Protein 9FCE (pdb70)

Solvent-accessible surface area: 17787 Å² total; per-residue (Å²): 125,112,107,73,25,53,33,43,105,46,10,11,6,27,12,65,34,0,18,68,1,0,6,65,0,0,34,71,40,18,79,123,59,0,43,0,0,1,1,19,10,7,13,0,28,7,0,22,7,0,30,176,79,28,105,106,12,92,0,5,0,9,17,178,36,113,150,71,0,81,115,0,122,65,61,83,89,56,29,74,80,16,48,21,80,63,123,25,26,157,60,17,0,15,0,0,0,0,16,28,11,0,7,76,18,66,54,92,14,1,103,54,0,0,96,34,0,77,103,17,16,93,138,46,2,0,0,0,0,0,0,22,2,76,6,61,60,108,81,0,53,75,10,2,33,46,20,10,66,25,34,11,122,136,74,150,15,51,88,122,43,43,55,38,13,75,90,125,54,150,149,35,53,20,28,23,22,78,40,3,14,76,34,0,78,98,11,42,10,174,9,15,15,9,0,0,2,16,3,6,2,0,0,0,0,0,19,45,120,113,107,74,18,47,41,59,100,49,19,12,6,27,12,77,35,0,19,61,2,0,8,55,0,0,33,70,41,18,80,114,61,0,46,0,0,1,0,18,10,13,12,0,23,6,0,12,12,0,31,171,74,25,109,83,5,84,0,4,0,9,18,162,31,90,135,88,0,83,103,0,115,64,65,87,83,51,60,30,73,75,17,46,21,76,68,122,25,25,160,62,19,0,17,0,0,0,0,15,24,9,0,8,95,18,62,56,90,13,2,92,58,0,0,98,35,0,74,101,18,16,92,138,46,4,0,0,0,0,0,1,19,2,78,5,63,49,111,77,0,53,73,8,2,40,43,20,7,65,37,26,8,113,132,77,150,18,51,86,144,59,36,62,39,14,76,89,144,42,142,138,32,58,26,31,20,21,95,39,2,23,79,35,0,107,99,11,42,9,180,8,16,14,8,0,0,2,16,3,13,2,0,0,0,0,0,20,47

Nearest PDB structures (foldseek):
  9fce-assembly1_A  TM=1.005E+00  e=5.139E-45  Streptomyces sp.
  9fce-assembly2_B  TM=1.001E+00  e=2.130E-42  Streptomyces sp.
  9fcq-assembly1_A  TM=9.977E-01  e=1.357E-33  Kitasatospora cystarginea
  9fcs-assembly2_B  TM=9.971E-01  e=1.956E-33  Kitasatospora cystarginea
  9fcu-assembly4_D  TM=9.969E-01  e=3.183E-33  Kitasatospora cystarginea

Organism: Streptomyces sp. (NCBI:txid1931)

Structure (mmCIF, N/CA/C/O backbone):
data_9FCE
#
_entry.id   9FCE
#
_cell.length_a   81.430
_cell.length_b   165.000
_cell.length_c   165.670
_cell.angle_alpha   90.00
_cell.angle_beta   90.00
_cell.angle_gamma   90.00
#
_symmetry.space_group_name_H-M   'F 2 2 2'
#
loop_
_entity.id
_entity.type
_entity.pdbx_description
1 polymer 'SAM dependent methyltransferase'
2 non-polymer S-ADENOSYLMETHIONINE
3 non-polymer 'CALCIUM ION'
4 non-polymer (R,R)-2,3-BUTANEDIOL
5 non-polymer 1,2-ETHANEDIOL
6 water water
#
loop_
_atom_site.group_PDB
_atom_site.id
_atom_site.type_symbol
_atom_site.label_atom_id
_atom_site.label_alt_id
_atom_site.label_comp_id
_atom_site.label_asym_id
_atom_site.label_entity_id
_atom_site.label_seq_id
_atom_site.pdbx_PDB_ins_code
_atom_site.Cartn_x
_atom_site.Cartn_y
_atom_site.Cartn_z
_atom_site.occupancy
_atom_site.B_iso_or_equiv
_atom_site.auth_seq_id
_atom_site.auth_comp_id
_atom_site.auth_asym_id
_atom_site.auth_atom_id
_atom_site.pdbx_PDB_model_num
ATOM 1 N N . PRO A 1 16 ? -31.720 10.098 -30.929 1.00 97.78 15 PRO A N 1
ATOM 2 C CA . PRO A 1 16 ? -31.274 10.628 -29.644 1.00 94.95 15 PRO A CA 1
ATOM 3 C C . PRO A 1 16 ? -29.757 10.599 -29.448 1.00 86.88 15 PRO A C 1
ATOM 4 O O . PRO A 1 16 ? -29.217 11.400 -28.686 1.00 81.44 15 PRO A O 1
ATOM 8 N N . THR A 1 17 ? -29.088 9.663 -30.142 1.00 85.44 16 THR A N 1
ATOM 9 C CA . THR A 1 17 ? -27.637 9.538 -30.134 1.00 84.19 16 THR A CA 1
ATOM 10 C C . THR A 1 17 ? -27.025 10.501 -31.155 1.00 84.86 16 THR A C 1
ATOM 11 O O . THR A 1 17 ? -25.884 10.937 -30.988 1.00 80.45 16 THR A O 1
ATOM 15 N N . THR A 1 18 ? -27.800 10.828 -32.205 1.00 83.76 17 THR A N 1
ATOM 16 C CA . THR A 1 18 ? -27.358 11.708 -33.280 1.00 81.75 17 THR A CA 1
ATOM 17 C C . THR A 1 18 ? -27.152 13.127 -32.747 1.00 73.54 17 THR A C 1
ATOM 18 O O . THR A 1 18 ? -26.161 13.766 -33.083 1.00 72.81 17 THR A O 1
ATOM 22 N N . PHE A 1 19 ? -28.105 13.615 -31.942 1.00 69.18 18 PHE A N 1
ATOM 23 C CA . PHE A 1 19 ? -28.010 14.926 -31.314 1.00 66.32 18 PHE A CA 1
ATOM 24 C C . PHE A 1 19 ? -26.743 15.001 -30.467 1.00 61.68 18 PHE A C 1
ATOM 25 O O . PHE A 1 19 ? -25.951 15.924 -30.617 1.00 60.75 18 PHE A O 1
ATOM 33 N N . ASP A 1 20 ? -26.553 14.008 -29.596 1.00 60.89 19 ASP A N 1
ATOM 34 C CA . ASP A 1 20 ? -25.394 13.957 -28.718 1.00 60.53 19 ASP A CA 1
ATOM 35 C C . ASP A 1 20 ? -24.105 13.968 -29.544 1.00 58.25 19 ASP A C 1
ATOM 36 O O . ASP A 1 20 ? -23.156 14.650 -29.172 1.00 54.02 19 ASP A O 1
ATOM 41 N N . ALA A 1 21 ? -24.069 13.222 -30.662 1.00 59.65 20 ALA A N 1
ATOM 42 C CA . ALA A 1 21 ? -22.936 13.264 -31.583 1.00 58.70 20 ALA A CA 1
ATOM 43 C C . ALA A 1 21 ? -22.724 14.681 -32.140 1.00 57.01 20 ALA A C 1
ATOM 44 O O . ALA A 1 21 ? -21.590 15.153 -32.243 1.00 56.28 20 ALA A O 1
ATOM 46 N N . LEU A 1 22 ? -23.821 15.371 -32.483 1.00 55.05 21 LEU A N 1
ATOM 47 C CA . LEU A 1 22 ? -23.750 16.760 -32.926 1.00 55.71 21 LEU A CA 1
ATOM 48 C C . LEU A 1 22 ? -23.230 17.672 -31.808 1.00 52.28 21 LEU A C 1
ATOM 49 O O . LEU A 1 22 ? -22.400 18.551 -32.057 1.00 47.63 21 LEU A O 1
ATOM 54 N N . ARG A 1 23 ? -23.718 17.465 -30.575 1.00 49.10 22 ARG A N 1
ATOM 55 C CA . ARG A 1 23 ? -23.312 18.290 -29.446 1.00 47.15 22 ARG A CA 1
ATOM 56 C C . ARG A 1 23 ? -21.803 18.203 -29.228 1.00 44.84 22 ARG A C 1
ATOM 57 O O . ARG A 1 23 ? -21.174 19.224 -28.940 1.00 43.71 22 ARG A O 1
ATOM 65 N N . ARG A 1 24 ? -21.226 16.996 -29.359 1.00 43.38 23 ARG A N 1
ATOM 66 C CA . ARG A 1 24 ? -19.790 16.819 -29.199 1.00 43.41 23 ARG A CA 1
ATOM 67 C C . ARG A 1 24 ? -19.017 17.552 -30.294 1.00 41.59 23 ARG A C 1
ATOM 68 O O . ARG A 1 24 ? -17.901 17.997 -30.049 1.00 43.87 23 ARG A O 1
ATOM 76 N N . GLN A 1 25 ? -19.587 17.643 -31.498 1.00 42.98 24 GLN A N 1
ATOM 77 C CA . GLN A 1 25 ? -18.936 18.352 -32.596 1.00 42.83 24 GLN A CA 1
ATOM 78 C C . GLN A 1 25 ? -18.917 19.861 -32.357 1.00 40.52 24 GLN A C 1
ATOM 79 O O . GLN A 1 25 ? -18.041 20.563 -32.870 1.00 39.29 24 GLN A O 1
ATOM 85 N N . LEU A 1 26 ? -19.909 20.351 -31.607 1.00 40.08 25 LEU A N 1
ATOM 86 C CA . LEU A 1 26 ? -20.127 21.779 -31.411 1.00 40.62 25 LEU A CA 1
ATOM 87 C C . LEU A 1 26 ? -19.487 22.283 -30.118 1.00 40.68 25 LEU A C 1
ATOM 88 O O . LEU A 1 26 ? -19.145 23.468 -30.038 1.00 38.56 25 LEU A O 1
ATOM 93 N N . ILE A 1 27 ? -19.345 21.396 -29.114 1.00 39.31 26 ILE A N 1
ATOM 94 C CA . ILE A 1 27 ? -18.897 21.790 -27.786 1.00 39.53 26 ILE A CA 1
ATOM 95 C C . ILE A 1 27 ? -17.504 21.230 -27.508 1.00 38.62 26 ILE A C 1
ATOM 96 O O . ILE A 1 27 ? -17.348 20.026 -27.307 1.00 37.52 26 ILE A O 1
ATOM 101 N N . PRO A 1 28 ? -16.472 22.104 -27.424 1.00 36.96 27 PRO A N 1
ATOM 102 C CA . PRO A 1 28 ? -15.144 21.709 -26.957 1.00 36.62 27 PRO A CA 1
ATOM 103 C C . PRO A 1 28 ? -15.185 20.994 -25.606 1.00 35.32 27 PRO A C 1
ATOM 104 O O . PRO A 1 28 ? -15.821 21.473 -24.667 1.00 35.69 27 PRO A O 1
ATOM 108 N N . SER A 1 29 ? -14.463 19.874 -25.510 1.00 34.03 28 SER A N 1
ATOM 109 C CA . SER A 1 29 ? -14.309 19.128 -24.264 1.00 33.42 28 SER A CA 1
ATOM 110 C C . SER A 1 29 ? -15.658 18.709 -23.665 1.00 33.08 28 SER A C 1
ATOM 111 O O . SER A 1 29 ? -15.796 18.618 -22.447 1.00 34.73 28 SER A O 1
ATOM 114 N N . PHE A 1 30 ? -16.638 18.412 -24.527 1.00 34.52 29 PHE A N 1
ATOM 115 C CA . PHE A 1 30 ? -17.984 18.029 -24.112 1.00 36.49 29 PHE A CA 1
ATOM 116 C C . PHE A 1 30 ? -17.950 16.937 -23.035 1.00 36.31 29 PHE A C 1
ATOM 117 O O . PHE A 1 30 ? -18.587 17.053 -21.982 1.00 33.10 29 PHE A O 1
ATOM 125 N N . ASP A 1 31 ? -17.228 15.851 -23.317 1.00 36.56 30 ASP A N 1
ATOM 126 C CA . ASP A 1 31 ? -17.152 14.738 -22.381 1.00 38.83 30 ASP A CA 1
ATOM 127 C C . ASP A 1 31 ? -16.515 15.190 -21.066 1.00 35.93 30 ASP A C 1
ATOM 128 O O . ASP A 1 31 ? -17.029 14.879 -20.003 1.00 37.42 30 ASP A O 1
ATOM 133 N N . LEU A 1 32 ? -15.403 15.928 -21.138 1.00 34.50 31 LEU A N 1
ATOM 134 C CA . LEU A 1 32 ? -14.698 16.390 -19.952 1.00 33.90 31 LEU A CA 1
ATOM 135 C C . LEU A 1 32 ? -15.627 17.214 -19.054 1.00 34.28 31 LEU A C 1
ATOM 136 O O . LEU A 1 32 ? -15.703 16.963 -17.848 1.00 31.74 31 LEU A O 1
ATOM 141 N N . ILE A 1 33 ? -16.323 18.208 -19.633 1.00 31.89 32 ILE A N 1
ATOM 142 C CA . ILE A 1 33 ? -17.084 19.147 -18.819 1.00 32.04 32 ILE A CA 1
ATOM 143 C C . ILE A 1 33 ? -18.354 18.503 -18.263 1.00 32.09 32 ILE A C 1
ATOM 144 O O . ILE A 1 33 ? -18.701 18.761 -17.121 1.00 32.11 32 ILE A O 1
ATOM 149 N N . TYR A 1 34 ? -19.040 17.665 -19.054 1.00 34.09 33 TYR A N 1
ATOM 150 C CA . TYR A 1 34 ? -20.256 17.007 -18.589 1.00 34.84 33 TYR A CA 1
ATOM 151 C C . TYR A 1 34 ? -19.901 15.958 -17.540 1.00 34.60 33 TYR A C 1
ATOM 152 O O . TYR A 1 34 ? -20.557 15.894 -16.500 1.00 36.15 33 TYR A O 1
ATOM 161 N N . GLU A 1 35 ? -18.867 15.149 -17.809 1.00 34.95 34 GLU A N 1
ATOM 162 C CA . GLU A 1 35 ? -18.434 14.132 -16.862 1.00 36.92 34 GLU A CA 1
ATOM 163 C C . GLU A 1 35 ? -17.992 14.794 -15.557 1.00 35.93 34 GLU A C 1
ATOM 164 O O . GLU A 1 35 ? -18.288 14.275 -14.484 1.00 38.39 34 GLU A O 1
ATOM 170 N N . ALA A 1 36 ? -17.285 15.929 -15.651 1.00 34.38 35 ALA A N 1
ATOM 171 C CA . ALA A 1 36 ? -16.825 16.641 -14.466 1.00 35.44 35 ALA A CA 1
ATOM 172 C C . ALA A 1 36 ? -18.002 16.981 -13.552 1.00 35.32 35 ALA A C 1
ATOM 173 O O . ALA A 1 36 ? -17.893 16.869 -12.330 1.00 37.21 35 ALA A O 1
ATOM 175 N N . ALA A 1 37 ? -19.125 17.388 -14.148 1.00 34.31 36 ALA A N 1
ATOM 176 C CA . ALA A 1 37 ? -20.324 17.710 -13.383 1.00 36.90 36 ALA A CA 1
ATOM 177 C C . ALA A 1 37 ? -20.916 16.450 -12.745 1.00 36.57 36 ALA A C 1
ATOM 178 O O . ALA A 1 37 ? -21.311 16.463 -11.583 1.00 36.34 36 ALA A O 1
ATOM 180 N N . VAL A 1 38 ? -20.988 15.361 -13.516 1.00 36.55 37 VAL A N 1
ATOM 181 C CA . VAL A 1 38 ? -21.544 14.113 -13.011 1.00 38.79 37 VAL A CA 1
ATOM 182 C C . VAL A 1 38 ? -20.728 13.632 -11.817 1.00 39.30 37 VAL A C 1
ATOM 183 O O . VAL A 1 38 ? -21.290 13.209 -10.805 1.00 39.40 37 VAL A O 1
ATOM 187 N N . ARG A 1 39 ? -19.398 13.713 -11.948 1.00 39.85 38 ARG A N 1
ATOM 188 C CA . ARG A 1 39 ? -18.498 13.164 -10.946 1.00 42.99 38 ARG A CA 1
ATOM 189 C C . ARG A 1 39 ? -18.526 14.016 -9.678 1.00 41.45 38 ARG A C 1
ATOM 190 O O . ARG A 1 39 ? -18.414 13.472 -8.571 1.00 38.44 38 ARG A O 1
ATOM 198 N N . THR A 1 40 ? -18.694 15.335 -9.855 1.00 38.45 39 THR A N 1
ATOM 199 C CA . THR A 1 40 ? -18.786 16.275 -8.750 1.00 40.08 39 THR A CA 1
ATOM 200 C C . THR A 1 40 ? -20.052 15.986 -7.948 1.00 42.41 39 THR A C 1
ATOM 201 O O . THR A 1 40 ? -20.001 15.919 -6.719 1.00 43.04 39 THR A O 1
ATOM 205 N N . VAL A 1 41 ? -21.178 15.815 -8.658 1.00 43.19 40 VAL A N 1
ATOM 206 C CA . VAL A 1 41 ? -22.437 15.416 -8.042 1.00 44.67 40 VAL A CA 1
ATOM 207 C C . VAL A 1 41 ? -22.253 14.087 -7.307 1.00 44.15 40 VAL A C 1
ATOM 208 O O . VAL A 1 41 ? -22.646 13.970 -6.151 1.00 47.29 40 VAL A O 1
ATOM 212 N N . ALA A 1 42 ? -21.659 13.095 -7.980 1.00 43.45 41 ALA A N 1
ATOM 213 C CA . ALA A 1 42 ? -21.547 11.745 -7.445 1.00 45.54 41 ALA A CA 1
ATOM 214 C C . ALA A 1 42 ? -20.700 11.731 -6.173 1.00 44.48 41 ALA A C 1
ATOM 215 O O . ALA A 1 42 ? -20.957 10.956 -5.263 1.00 44.36 41 ALA A O 1
ATOM 217 N N . ALA A 1 43 ? -19.690 12.598 -6.094 1.00 44.10 42 ALA A N 1
ATOM 218 C CA . ALA A 1 43 ? -18.847 12.664 -4.910 1.00 46.61 42 ALA A CA 1
ATOM 219 C C . ALA A 1 43 ? -19.585 13.301 -3.726 1.00 47.60 42 ALA A C 1
ATOM 220 O O . ALA A 1 43 ? -19.161 13.127 -2.590 1.00 46.30 42 ALA A O 1
ATOM 222 N N . THR A 1 44 ? -20.690 14.019 -3.985 1.00 50.67 43 THR A N 1
ATOM 223 C CA . THR A 1 44 ? -21.359 14.831 -2.976 1.00 52.27 43 THR A CA 1
ATOM 224 C C . THR A 1 44 ? -22.605 14.146 -2.416 1.00 53.67 43 THR A C 1
ATOM 225 O O . THR A 1 44 ? -22.812 14.160 -1.207 1.00 56.28 43 THR A O 1
ATOM 229 N N . VAL A 1 45 ? -23.471 13.629 -3.293 1.00 53.23 44 VAL A N 1
ATOM 230 C CA . VAL A 1 45 ? -24.858 13.372 -2.929 1.00 58.49 44 VAL A CA 1
ATOM 231 C C . VAL A 1 45 ? -24.986 11.989 -2.291 1.00 62.79 44 VAL A C 1
ATOM 232 O O . VAL A 1 45 ? -24.166 11.107 -2.553 1.00 59.63 44 VAL A O 1
ATOM 236 N N . PRO A 1 46 ? -26.035 11.754 -1.463 1.00 66.50 45 PRO A N 1
ATOM 237 C CA . PRO A 1 46 ? -26.314 10.419 -0.938 1.00 68.68 45 PRO A CA 1
ATOM 238 C C . PRO A 1 46 ? -26.839 9.517 -2.049 1.00 72.72 45 PRO A C 1
ATOM 239 O O . PRO A 1 46 ? -27.202 9.984 -3.127 1.00 71.06 45 PRO A O 1
ATOM 243 N N . THR A 1 47 ? -26.859 8.215 -1.765 1.00 76.25 46 THR A N 1
ATOM 244 C CA . THR A 1 47 ? -27.476 7.236 -2.641 1.00 78.86 46 THR A CA 1
ATOM 245 C C . THR A 1 47 ? -28.928 7.651 -2.891 1.00 78.76 46 THR A C 1
ATOM 246 O O . THR A 1 47 ? -29.564 8.256 -2.024 1.00 75.02 46 THR A O 1
ATOM 250 N N . ALA A 1 48 ? -29.428 7.357 -4.099 1.00 77.20 47 ALA A N 1
ATOM 251 C CA . ALA A 1 48 ? -30.760 7.769 -4.518 1.00 78.71 47 ALA A CA 1
ATOM 252 C C . ALA A 1 48 ? -30.964 9.262 -4.245 1.00 77.24 47 ALA A C 1
ATOM 253 O O . ALA A 1 48 ? -31.883 9.654 -3.525 1.00 80.33 47 ALA A O 1
ATOM 255 N N . PRO A 1 49 ? -30.121 10.151 -4.817 1.00 72.16 48 PRO A N 1
ATOM 256 C CA . PRO A 1 49 ? -30.256 11.591 -4.586 1.00 68.84 48 PRO A CA 1
ATOM 257 C C . PRO A 1 49 ? -31.419 12.201 -5.362 1.00 65.01 48 PRO A C 1
ATOM 258 O O . PRO A 1 49 ? -31.849 11.653 -6.374 1.00 69.22 48 PRO A O 1
ATOM 262 N N . ARG A 1 50 ? -31.917 13.342 -4.880 1.00 62.80 49 ARG A N 1
ATOM 263 C CA . ARG A 1 50 ? -32.882 14.130 -5.629 1.00 62.19 49 ARG A CA 1
ATOM 264 C C . ARG A 1 50 ? -32.147 15.272 -6.332 1.00 57.50 49 ARG A C 1
ATOM 265 O O . ARG A 1 50 ? -31.455 16.047 -5.681 1.00 55.06 49 ARG A O 1
ATOM 273 N N . VAL A 1 51 ? -32.318 15.374 -7.658 1.00 56.71 50 VAL A N 1
ATOM 274 C CA . VAL A 1 51 ? -31.533 16.279 -8.484 1.00 54.11 50 VAL A CA 1
ATOM 275 C C . VAL A 1 51 ? -32.465 17.167 -9.309 1.00 54.27 50 VAL A C 1
ATOM 276 O O . VAL A 1 51 ? -33.405 16.672 -9.926 1.00 57.07 50 VAL A O 1
ATOM 280 N N . LEU A 1 52 ? -32.158 18.473 -9.340 1.00 51.86 51 LEU A N 1
ATOM 281 C CA . LEU A 1 52 ? -32.860 19.448 -10.164 1.00 51.43 51 LEU A CA 1
ATOM 282 C C . LEU A 1 52 ? -31.972 19.837 -11.345 1.00 48.74 51 LEU A C 1
ATOM 283 O O . LEU A 1 52 ? -30.830 20.249 -11.154 1.00 50.20 51 LEU A O 1
ATOM 288 N N . ASP A 1 53 ? -32.509 19.706 -12.565 1.00 50.35 52 ASP A N 1
ATOM 289 C CA . ASP A 1 53 ? -31.792 20.068 -13.781 1.00 48.50 52 ASP A CA 1
ATOM 290 C C . ASP A 1 53 ? -32.451 21.305 -14.389 1.00 46.50 52 ASP A C 1
ATOM 291 O O . ASP A 1 53 ? -33.545 21.209 -14.936 1.00 45.71 52 ASP A O 1
ATOM 296 N N . LEU A 1 54 ? -31.765 22.456 -14.300 1.00 45.43 53 LEU A N 1
ATOM 297 C CA . LEU A 1 54 ? -32.317 23.741 -14.719 1.00 47.11 53 LEU A CA 1
ATOM 298 C C . LEU A 1 54 ? -31.890 24.064 -16.148 1.00 44.50 53 LEU A C 1
ATOM 299 O O . LEU A 1 54 ? -30.709 23.989 -16.475 1.00 42.01 53 LEU A O 1
ATOM 304 N N . GLY A 1 55 ? -32.863 24.476 -16.971 1.00 46.29 54 GLY A N 1
ATOM 305 C CA . GLY A 1 55 ? -32.673 24.598 -18.408 1.00 46.54 54 GLY A CA 1
ATOM 306 C C . GLY A 1 55 ? -32.266 23.262 -19.024 1.00 46.53 54 GLY A C 1
ATOM 307 O O . GLY A 1 55 ? -31.289 23.201 -19.765 1.00 45.33 54 GLY A O 1
ATOM 308 N N . ALA A 1 56 ? -33.039 22.208 -18.711 1.00 48.97 55 ALA A N 1
ATOM 309 C CA . ALA A 1 56 ? -32.643 20.824 -18.946 1.00 48.88 55 ALA A CA 1
ATOM 310 C C . ALA A 1 56 ? -32.524 20.491 -20.435 1.00 50.93 55 ALA A C 1
ATOM 311 O O . ALA A 1 56 ? -31.790 19.568 -20.805 1.00 48.86 55 ALA A O 1
ATOM 313 N N . GLY A 1 57 ? -33.273 21.209 -21.281 1.00 50.91 56 GLY A N 1
ATOM 314 C CA . GLY A 1 57 ? -33.296 20.920 -22.707 1.00 52.58 56 GLY A CA 1
ATOM 315 C C . GLY A 1 57 ? -33.821 19.512 -22.977 1.00 54.33 56 GLY A C 1
ATOM 316 O O . GLY A 1 57 ? -34.894 19.163 -22.500 1.00 54.71 56 GLY A O 1
ATOM 317 N N . THR A 1 58 ? -33.036 18.706 -23.708 1.00 57.28 57 THR A N 1
ATOM 318 C CA . THR A 1 58 ? -33.403 17.332 -24.027 1.00 61.04 57 THR A CA 1
ATOM 319 C C . THR A 1 58 ? -33.124 16.425 -22.829 1.00 63.08 57 THR A C 1
ATOM 320 O O . THR A 1 58 ? -33.525 15.263 -22.845 1.00 69.02 57 THR A O 1
ATOM 324 N N . GLY A 1 59 ? -32.396 16.933 -21.825 1.00 62.10 58 GLY A N 1
ATOM 325 C CA . GLY A 1 59 ? -32.119 16.184 -20.608 1.00 65.14 58 GLY A CA 1
ATOM 326 C C . GLY A 1 59 ? -30.761 15.479 -20.637 1.00 66.50 58 GLY A C 1
ATOM 327 O O . GLY A 1 59 ? -30.560 14.497 -19.922 1.00 64.43 58 GLY A O 1
ATOM 328 N N . LEU A 1 60 ? -29.823 16.026 -21.420 1.00 66.47 59 LEU A N 1
ATOM 329 C CA . LEU A 1 60 ? -28.517 15.424 -21.647 1.00 67.00 59 LEU A CA 1
ATOM 330 C C . LEU A 1 60 ? -27.724 15.317 -20.339 1.00 63.70 59 LEU A C 1
ATOM 331 O O . LEU A 1 60 ? -27.001 14.346 -20.132 1.00 61.14 59 LEU A O 1
ATOM 336 N N . LEU A 1 61 ? -27.873 16.307 -19.448 1.00 62.11 60 LEU A N 1
ATOM 337 C CA . LEU A 1 61 ? -27.146 16.326 -18.187 1.00 58.42 60 LEU A CA 1
ATOM 338 C C . LEU A 1 61 ? -27.830 15.408 -17.173 1.00 56.18 60 LEU A C 1
ATOM 339 O O . LEU A 1 61 ? -27.165 14.712 -16.417 1.00 59.97 60 LEU A O 1
ATOM 344 N N . SER A 1 62 ? -29.164 15.415 -17.154 1.00 59.62 61 SER A N 1
ATOM 345 C CA . SER A 1 62 ? -29.932 14.505 -16.315 1.00 60.14 61 SER A CA 1
ATOM 346 C C . SER A 1 62 ? -29.613 13.049 -16.650 1.00 62.14 61 SER A C 1
ATOM 347 O O . SER A 1 62 ? -29.595 12.209 -15.755 1.00 63.27 61 SER A O 1
ATOM 350 N N . ALA A 1 63 ? -29.376 12.760 -17.937 1.00 63.22 62 ALA A N 1
ATOM 351 C CA . ALA A 1 63 ? -29.106 11.406 -18.402 1.00 66.38 62 ALA A CA 1
ATOM 352 C C . ALA A 1 63 ? -27.750 10.908 -17.901 1.00 66.71 62 ALA A C 1
ATOM 353 O O . ALA A 1 63 ? -27.639 9.785 -17.412 1.00 66.20 62 ALA A O 1
ATOM 355 N N . ALA A 1 64 ? -26.719 11.746 -18.048 1.00 66.57 63 ALA A N 1
ATOM 356 C CA . ALA A 1 64 ? -25.369 11.385 -17.643 1.00 66.35 63 ALA A CA 1
ATOM 357 C C . ALA A 1 64 ? -25.301 11.121 -16.136 1.00 68.23 63 ALA A C 1
ATOM 358 O O . ALA A 1 64 ? -24.539 10.261 -15.696 1.00 69.75 63 ALA A O 1
ATOM 360 N N . ILE A 1 65 ? -26.108 11.853 -15.353 1.00 64.76 64 ILE A N 1
ATOM 361 C CA . ILE A 1 65 ? -26.166 11.667 -13.910 1.00 64.48 64 ILE A CA 1
ATOM 362 C C . ILE A 1 65 ? -26.876 10.356 -13.572 1.00 66.93 64 ILE A C 1
ATOM 363 O O . ILE A 1 65 ? -26.423 9.625 -12.696 1.00 67.12 64 ILE A O 1
ATOM 368 N N . LEU A 1 66 ? -27.993 10.078 -14.255 1.00 70.16 65 LEU A N 1
ATOM 369 C CA . LEU A 1 66 ? -28.757 8.855 -14.036 1.00 74.00 65 LEU A CA 1
ATOM 370 C C . LEU A 1 66 ? -27.929 7.622 -14.391 1.00 75.87 65 LEU A C 1
ATOM 371 O O . LEU A 1 66 ? -28.019 6.602 -13.712 1.00 75.80 65 LEU A O 1
ATOM 376 N N . ARG A 1 67 ? -27.148 7.711 -15.473 1.00 77.76 66 ARG A N 1
ATOM 377 C CA . ARG A 1 67 ? -26.252 6.635 -15.872 1.00 77.45 66 ARG A CA 1
ATOM 378 C C . ARG A 1 67 ? -25.322 6.297 -14.706 1.00 72.98 66 ARG A C 1
ATOM 379 O O . ARG A 1 67 ? -25.100 5.132 -14.398 1.00 73.24 66 ARG A O 1
ATOM 387 N N . GLU A 1 68 ? -24.798 7.336 -14.044 1.00 72.59 67 GLU A N 1
ATOM 388 C CA . GLU A 1 68 ? -23.862 7.165 -12.944 1.00 72.74 67 GLU A CA 1
ATOM 389 C C . GLU A 1 68 ? -24.607 6.776 -11.670 1.00 69.03 67 GLU A C 1
ATOM 390 O O . GLU A 1 68 ? -24.123 5.944 -10.914 1.00 69.68 67 GLU A O 1
ATOM 396 N N . LEU A 1 69 ? -25.760 7.414 -11.426 1.00 69.14 68 LEU A N 1
ATOM 397 C CA . LEU A 1 69 ? -26.552 7.214 -10.219 1.00 74.31 68 LEU A CA 1
ATOM 398 C C . LEU A 1 69 ? -27.961 6.787 -10.629 1.00 75.88 68 LEU A C 1
ATOM 399 O O . LEU A 1 69 ? -28.864 7.620 -10.703 1.00 75.95 68 LEU A O 1
ATOM 404 N N . PRO A 1 70 ? -28.185 5.485 -10.927 1.00 76.76 69 PRO A N 1
ATOM 405 C CA . PRO A 1 70 ? -29.478 5.008 -11.435 1.00 79.80 69 PRO A CA 1
ATOM 406 C C . PRO A 1 70 ? -30.712 5.224 -10.557 1.00 81.01 69 PRO A C 1
ATOM 407 O O . PRO A 1 70 ? -31.826 5.249 -11.074 1.00 82.35 69 PRO A O 1
ATOM 411 N N . ASP A 1 71 ? -30.514 5.365 -9.238 1.00 81.47 70 ASP A N 1
ATOM 412 C CA . ASP A 1 71 ? -31.614 5.514 -8.296 1.00 81.12 70 ASP A CA 1
ATOM 413 C C . ASP A 1 71 ? -31.999 6.986 -8.114 1.00 79.22 70 ASP A C 1
ATOM 414 O O . ASP A 1 71 ? -32.861 7.297 -7.295 1.00 82.12 70 ASP A O 1
ATOM 419 N N . SER A 1 72 ? -31.374 7.891 -8.879 1.00 74.58 71 SER A N 1
ATOM 420 C CA . SER A 1 72 ? -31.622 9.319 -8.745 1.00 74.66 71 SER A CA 1
ATOM 421 C C . SER A 1 72 ? -33.090 9.651 -9.011 1.00 72.75 71 SER A C 1
ATOM 422 O O . SER A 1 72 ? -33.704 9.087 -9.910 1.00 73.39 71 SER A O 1
ATOM 425 N N . GLU A 1 73 ? -33.639 10.580 -8.220 1.00 70.88 72 GLU A N 1
ATOM 426 C CA . GLU A 1 73 ? -34.883 11.254 -8.553 1.00 69.43 72 GLU A CA 1
ATOM 427 C C . GLU A 1 73 ? -34.533 12.585 -9.216 1.00 66.59 72 GLU A C 1
ATOM 428 O O . GLU A 1 73 ? -33.895 13.427 -8.593 1.00 63.43 72 GLU A O 1
ATOM 434 N N . VAL A 1 74 ? -34.942 12.772 -10.478 1.00 63.58 73 VAL A N 1
ATOM 435 C CA . VAL A 1 74 ? -34.516 13.924 -11.256 1.00 62.03 73 VAL A CA 1
ATOM 436 C C . VAL A 1 74 ? -35.730 14.761 -11.654 1.00 62.72 73 VAL A C 1
ATOM 437 O O . VAL A 1 74 ? -36.738 14.220 -12.095 1.00 66.39 73 VAL A O 1
ATOM 441 N N . VAL A 1 75 ? -35.609 16.089 -11.507 1.00 61.16 74 VAL A N 1
ATOM 442 C CA . VAL A 1 75 ? -36.633 17.031 -11.943 1.00 60.15 74 VAL A CA 1
ATOM 443 C C . VAL A 1 75 ? -36.032 17.957 -12.998 1.00 55.38 74 VAL A C 1
ATOM 444 O O . VAL A 1 75 ? -35.153 18.753 -12.687 1.00 50.05 74 VAL A O 1
ATOM 448 N N . LEU A 1 76 ? -36.523 17.833 -14.239 1.00 57.47 75 LEU A N 1
ATOM 449 C CA . LEU A 1 76 ? -36.070 18.643 -15.362 1.00 59.66 75 LEU A CA 1
ATOM 450 C C . LEU A 1 76 ? -36.972 19.868 -15.503 1.00 60.41 75 LEU A C 1
ATOM 451 O O . LEU A 1 76 ? -38.192 19.732 -15.526 1.00 62.98 75 LEU A O 1
ATOM 456 N N . VAL A 1 77 ? -36.360 21.054 -15.634 1.00 58.44 76 VAL A N 1
ATOM 457 C CA . VAL A 1 77 ? -37.090 22.292 -15.867 1.00 58.39 76 VAL A CA 1
ATOM 458 C C . VAL A 1 77 ? -36.552 22.951 -17.132 1.00 59.36 76 VAL A C 1
ATOM 459 O O . VAL A 1 77 ? -35.336 23.027 -17.317 1.00 57.54 76 VAL A O 1
ATOM 463 N N . ASP A 1 78 ? -37.474 23.446 -17.974 1.00 60.58 77 ASP A N 1
ATOM 464 C CA . ASP A 1 78 ? -37.122 24.181 -19.179 1.00 60.25 77 ASP A CA 1
ATOM 465 C C . ASP A 1 78 ? -38.338 24.968 -19.668 1.00 62.30 77 ASP A C 1
ATOM 466 O O . ASP A 1 78 ? -39.471 24.538 -19.481 1.00 65.48 77 ASP A O 1
ATOM 471 N N . ARG A 1 79 ? -38.103 26.122 -20.302 1.00 62.53 78 ARG A N 1
ATOM 472 C CA . ARG A 1 79 ? -39.196 26.970 -20.760 1.00 66.25 78 ARG A CA 1
ATOM 473 C C . ARG A 1 79 ? -39.713 26.481 -22.111 1.00 68.19 78 ARG A C 1
ATOM 474 O O . ARG A 1 79 ? -40.812 26.861 -22.513 1.00 66.49 78 ARG A O 1
ATOM 482 N N . SER A 1 80 ? -38.908 25.662 -22.803 1.00 71.76 79 SER A N 1
ATOM 483 C CA . SER A 1 80 ? -39.228 25.180 -24.139 1.00 76.55 79 SER A CA 1
ATOM 484 C C . SER A 1 80 ? -39.925 23.822 -24.068 1.00 78.35 79 SER A C 1
ATOM 485 O O . SER A 1 80 ? -39.306 22.827 -23.694 1.00 76.51 79 SER A O 1
ATOM 488 N N . GLU A 1 81 ? -41.205 23.791 -24.459 1.00 81.75 80 GLU A N 1
ATOM 489 C CA . GLU A 1 81 ? -41.992 22.567 -24.469 1.00 86.80 80 GLU A CA 1
ATOM 490 C C . GLU A 1 81 ? -41.450 21.597 -25.515 1.00 86.89 80 GLU A C 1
ATOM 491 O O . GLU A 1 81 ? -41.440 20.390 -25.289 1.00 85.18 80 GLU A O 1
ATOM 497 N N . LEU A 1 82 ? -41.014 22.142 -26.657 1.00 88.18 81 LEU A N 1
ATOM 498 C CA . LEU A 1 82 ? -40.434 21.350 -27.730 1.00 90.28 81 LEU A CA 1
ATOM 499 C C . LEU A 1 82 ? -39.255 20.528 -27.205 1.00 86.39 81 LEU A C 1
ATOM 500 O O . LEU A 1 82 ? -39.154 19.338 -27.503 1.00 90.24 81 LEU A O 1
ATOM 505 N N . MET A 1 83 ? -38.377 21.171 -26.421 1.00 80.78 82 MET A N 1
ATOM 506 C CA . MET A 1 83 ? -37.219 20.509 -25.838 1.00 79.39 82 MET A CA 1
ATOM 507 C C . MET A 1 83 ? -37.661 19.430 -24.852 1.00 76.17 82 MET A C 1
ATOM 508 O O . MET A 1 83 ? -37.160 18.309 -24.897 1.00 70.81 82 MET A O 1
ATOM 513 N N . LEU A 1 84 ? -38.602 19.783 -23.967 1.00 76.33 83 LEU A N 1
ATOM 514 C CA . LEU A 1 84 ? -39.044 18.887 -22.909 1.00 79.25 83 LEU A CA 1
ATOM 515 C C . LEU A 1 84 ? -39.734 17.652 -23.490 1.00 81.19 83 LEU A C 1
ATOM 516 O O . LEU A 1 84 ? -39.638 16.576 -22.909 1.00 81.03 83 LEU A O 1
ATOM 521 N N . THR A 1 85 ? -40.424 17.805 -24.629 1.00 86.17 84 THR A N 1
ATOM 522 C CA . THR A 1 85 ? -41.070 16.682 -25.295 1.00 89.29 84 THR A CA 1
ATOM 523 C C . THR A 1 85 ? -40.026 15.621 -25.641 1.00 90.08 84 THR A C 1
AT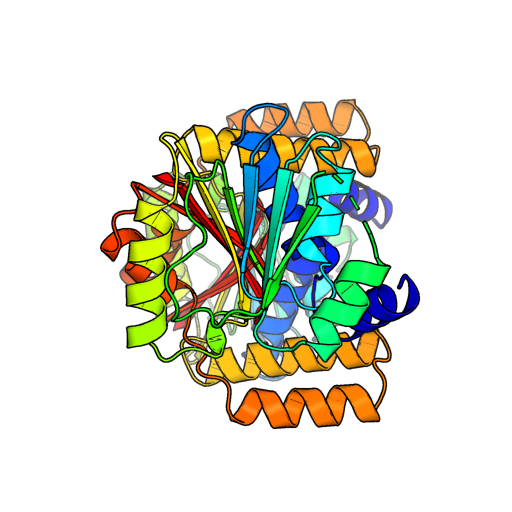OM 524 O O . THR A 1 85 ? -40.243 14.433 -25.410 1.00 89.66 84 THR A O 1
ATOM 528 N N . GLN A 1 86 ? -38.896 16.069 -26.201 1.00 89.61 85 GLN A N 1
ATOM 529 C CA . GLN A 1 86 ? -37.810 15.185 -26.593 1.00 90.30 85 GLN A CA 1
ATOM 530 C C . GLN A 1 86 ? -37.165 14.568 -25.352 1.00 88.31 85 GLN A C 1
ATOM 531 O O . GLN A 1 86 ? -36.710 13.427 -25.399 1.00 85.47 85 GLN A O 1
ATOM 537 N N . ALA A 1 87 ? -37.130 15.335 -24.252 1.00 86.58 86 ALA A N 1
ATOM 538 C CA . ALA A 1 87 ? -36.648 14.841 -22.972 1.00 84.79 86 ALA A CA 1
ATOM 539 C C . ALA A 1 87 ? -37.547 13.710 -22.480 1.00 85.41 86 ALA A C 1
ATOM 540 O O . ALA A 1 87 ? -37.065 12.606 -22.238 1.00 84.29 86 ALA A O 1
ATOM 542 N N . ARG A 1 88 ? -38.853 13.991 -22.362 1.00 89.51 87 ARG A N 1
ATOM 543 C CA . ARG A 1 88 ? -39.840 12.965 -22.058 1.00 92.47 87 ARG A CA 1
ATOM 544 C C . ARG A 1 88 ? -39.571 11.739 -22.929 1.00 95.87 87 ARG A C 1
ATOM 545 O O . ARG A 1 88 ? -39.694 10.608 -22.463 1.00 98.01 87 ARG A O 1
ATOM 553 N N . GLY A 1 89 ? -39.195 11.993 -24.191 1.00 96.52 88 GLY A N 1
ATOM 554 C CA . GLY A 1 89 ? -38.896 10.954 -25.164 1.00 99.86 88 GLY A CA 1
ATOM 555 C C . GLY A 1 89 ? -37.632 10.167 -24.822 1.00 99.38 88 GLY A C 1
ATOM 556 O O . GLY A 1 89 ? -37.586 8.959 -25.035 1.00 103.70 88 GLY A O 1
ATOM 557 N N . ARG A 1 90 ? -36.600 10.853 -24.315 1.00 97.81 89 ARG A N 1
ATOM 558 C CA . ARG A 1 90 ? -35.379 10.183 -23.889 1.00 96.45 89 ARG A CA 1
ATOM 559 C C . ARG A 1 90 ? -35.659 9.325 -22.657 1.00 91.00 89 ARG A C 1
ATOM 560 O O . ARG A 1 90 ? -34.997 8.312 -22.449 1.00 91.08 89 ARG A O 1
ATOM 568 N N . PHE A 1 91 ? -36.619 9.756 -21.832 1.00 87.23 90 PHE A N 1
ATOM 569 C CA . PHE A 1 91 ? -36.932 9.070 -20.591 1.00 86.97 90 PHE A CA 1
ATOM 570 C C . PHE A 1 91 ? -38.283 8.373 -20.731 1.00 85.59 90 PHE A C 1
ATOM 571 O O . PHE A 1 91 ? -38.813 7.977 -19.674 1.00 89.23 90 PHE A O 1
ATOM 579 N N . VAL A 1 97 ? -38.155 10.290 -12.808 1.00 75.58 96 VAL A N 1
ATOM 580 C CA . VAL A 1 97 ? -37.861 11.489 -13.655 1.00 76.58 96 VAL A CA 1
ATOM 581 C C . VAL A 1 97 ? -39.144 12.307 -13.797 1.00 75.40 96 VAL A C 1
ATOM 582 O O . VAL A 1 97 ? -40.146 11.788 -14.275 1.00 75.44 96 VAL A O 1
ATOM 586 N N . THR A 1 98 ? -39.109 13.573 -13.354 1.00 73.41 97 THR A N 1
ATOM 587 C CA . THR A 1 98 ? -40.193 14.521 -13.569 1.00 72.52 97 THR A CA 1
ATOM 588 C C . THR A 1 98 ? -39.760 15.539 -14.623 1.00 72.02 97 THR A C 1
ATOM 589 O O . THR A 1 98 ? -38.590 15.905 -14.691 1.00 69.00 97 THR A O 1
ATOM 593 N N . VAL A 1 99 ? -40.723 16.012 -15.421 1.00 74.44 98 VAL A N 1
ATOM 594 C CA . VAL A 1 99 ? -40.485 17.060 -16.402 1.00 77.84 98 VAL A CA 1
ATOM 595 C C . VAL A 1 99 ? -41.479 18.191 -16.147 1.00 77.70 98 VAL A C 1
ATOM 596 O O . VAL A 1 99 ? -42.646 17.935 -15.868 1.00 80.66 98 VAL A O 1
ATOM 600 N N . GLN A 1 100 ? -41.005 19.442 -16.227 1.00 77.16 99 GLN A N 1
ATOM 601 C CA . GLN A 1 100 ? -41.829 20.595 -15.893 1.00 78.14 99 GLN A CA 1
ATOM 602 C C . GLN A 1 100 ? -41.464 21.786 -16.775 1.00 74.91 99 GLN A C 1
ATOM 603 O O . GLN A 1 100 ? -40.289 22.131 -16.888 1.00 74.55 99 GLN A O 1
ATOM 609 N N . THR A 1 101 ? -42.486 22.410 -17.380 1.00 69.30 100 THR A N 1
ATOM 610 C CA . THR A 1 101 ? -42.337 23.697 -18.040 1.00 66.62 100 THR A CA 1
ATOM 611 C C . THR A 1 101 ? -42.110 24.760 -16.969 1.00 64.44 100 THR A C 1
ATOM 612 O O . THR A 1 101 ? -42.866 24.840 -16.007 1.00 68.62 100 THR A O 1
ATOM 616 N N . GLY A 1 102 ? -41.071 25.577 -17.147 1.00 61.54 101 GLY A N 1
ATOM 617 C CA . GLY A 1 102 ? -40.769 26.641 -16.206 1.00 61.71 101 GLY A CA 1
ATOM 618 C C . GLY A 1 102 ? -39.625 27.517 -16.711 1.00 61.56 101 GLY A C 1
ATOM 619 O O . GLY A 1 102 ? -38.814 27.071 -17.519 1.00 62.73 101 GLY A O 1
ATOM 620 N N . ASP A 1 103 ? -39.580 28.763 -16.224 1.00 60.82 102 ASP A N 1
ATOM 621 C CA . ASP A 1 103 ? -38.502 29.689 -16.541 1.00 59.28 102 ASP A CA 1
ATOM 622 C C . ASP A 1 103 ? -37.502 29.700 -15.388 1.00 56.52 102 ASP A C 1
ATOM 623 O O . ASP A 1 103 ? -37.891 29.531 -14.238 1.00 58.77 102 ASP A O 1
ATOM 628 N N . LEU A 1 104 ? -36.219 29.932 -15.690 1.00 52.42 103 LEU A N 1
ATOM 629 C CA . LEU A 1 104 ? -35.188 29.986 -14.663 1.00 49.60 103 LEU A CA 1
ATOM 630 C C . LEU A 1 104 ? -35.498 31.082 -13.641 1.00 51.39 103 LEU A C 1
ATOM 631 O O . LEU A 1 104 ? -35.106 30.964 -12.477 1.00 49.71 103 LEU A O 1
ATOM 636 N N . THR A 1 105 ? -36.189 32.145 -14.082 1.00 52.61 104 THR A N 1
ATOM 637 C CA . THR A 1 105 ? -36.525 33.274 -13.225 1.00 54.99 104 THR A CA 1
ATOM 638 C C . THR A 1 105 ? -37.755 32.972 -12.364 1.00 57.74 104 THR A C 1
ATOM 639 O O . THR A 1 105 ? -38.067 33.753 -11.471 1.00 60.41 104 THR A O 1
ATOM 643 N N . ASP A 1 106 ? -38.457 31.861 -12.635 1.00 59.35 105 ASP A N 1
ATOM 644 C CA . ASP A 1 106 ? -39.605 31.446 -11.836 1.00 62.09 105 ASP A CA 1
ATOM 645 C C . ASP A 1 106 ? -39.130 30.773 -10.554 1.00 61.23 105 ASP A C 1
ATOM 646 O O . ASP A 1 106 ? -38.004 30.283 -10.495 1.00 57.22 105 ASP A O 1
ATOM 651 N N . PRO A 1 107 ? -39.974 30.703 -9.497 1.00 63.73 106 PRO A N 1
ATOM 652 C CA . PRO A 1 107 ? -39.625 29.944 -8.295 1.00 65.22 106 PRO A CA 1
ATOM 653 C C . PRO A 1 107 ? -39.279 28.502 -8.657 1.00 61.60 106 PRO A C 1
ATOM 654 O O . PRO A 1 107 ? -39.950 27.892 -9.482 1.00 64.54 106 PRO A O 1
ATOM 658 N N . LEU A 1 108 ? -38.223 27.968 -8.036 1.00 61.68 107 LEU A N 1
ATOM 659 C CA . LEU A 1 108 ? -37.762 26.616 -8.319 1.00 61.49 107 LEU A CA 1
ATOM 660 C C . LEU A 1 108 ? -38.785 25.627 -7.772 1.00 60.95 107 LEU A C 1
ATOM 661 O O . LEU A 1 108 ? -39.552 25.966 -6.877 1.00 61.13 107 LEU A O 1
ATOM 666 N N . PRO A 1 109 ? -38.842 24.378 -8.285 1.00 62.65 108 PRO A N 1
ATOM 667 C CA . PRO A 1 109 ? -39.664 23.334 -7.663 1.00 63.99 108 PRO A CA 1
ATOM 668 C C . PRO A 1 109 ? -39.363 23.189 -6.173 1.00 63.45 108 PRO A C 1
ATOM 669 O O . PRO A 1 109 ? -38.234 23.409 -5.745 1.00 62.69 108 PRO A O 1
ATOM 673 N N . GLU A 1 110 ? -40.393 22.822 -5.401 1.00 67.28 109 GLU A N 1
ATOM 674 C CA . GLU A 1 110 ? -40.305 22.717 -3.955 1.00 68.90 109 GLU A CA 1
ATOM 675 C C . GLU A 1 110 ? -39.807 21.330 -3.558 1.00 70.11 109 GLU A C 1
ATOM 676 O O . GLU A 1 110 ? -39.717 20.434 -4.397 1.00 68.11 109 GLU A O 1
ATOM 682 N N . GLY A 1 111 ? -39.499 21.178 -2.262 1.00 70.83 110 GLY A N 1
ATOM 683 C CA . GLY A 1 111 ? -39.163 19.890 -1.673 1.00 70.07 110 GLY A CA 1
ATOM 684 C C . GLY A 1 111 ? -37.691 19.796 -1.274 1.00 68.20 110 GLY A C 1
ATOM 685 O O . GLY A 1 111 ? -37.337 18.992 -0.419 1.00 70.28 110 GLY A O 1
ATOM 686 N N . GLY A 1 112 ? -36.834 20.606 -1.907 1.00 65.95 111 GLY A N 1
ATOM 687 C CA . GLY A 1 112 ? -35.405 20.583 -1.638 1.00 64.17 111 GLY A CA 1
ATOM 688 C C . GLY A 1 112 ? -34.697 19.524 -2.480 1.00 62.51 111 GLY A C 1
ATOM 689 O O . GLY A 1 112 ? -35.324 18.554 -2.898 1.00 59.95 111 GLY A O 1
ATOM 690 N N . PHE A 1 113 ? -33.391 19.733 -2.716 1.00 60.32 112 PHE A N 1
ATOM 691 C CA . PHE A 1 113 ? -32.592 18.880 -3.587 1.00 57.83 112 PHE A CA 1
ATOM 692 C C . PHE A 1 113 ? -31.212 18.633 -2.978 1.00 56.15 112 PHE A C 1
ATOM 693 O O . PHE A 1 113 ? -30.726 19.426 -2.178 1.00 52.51 112 PHE A O 1
ATOM 701 N N . ASP A 1 114 ? -30.602 17.506 -3.369 1.00 59.67 113 ASP A N 1
ATOM 702 C CA . ASP A 1 114 ? -29.253 17.151 -2.957 1.00 60.52 113 ASP A CA 1
ATOM 703 C C . ASP A 1 114 ? -28.245 17.802 -3.888 1.00 56.32 113 ASP A C 1
ATOM 704 O O . ASP A 1 114 ? -27.131 18.107 -3.470 1.00 55.32 113 ASP A O 1
ATOM 709 N N . ALA A 1 115 ? -28.649 17.956 -5.155 1.00 53.04 114 ALA A N 1
ATOM 710 C CA . ALA A 1 115 ? -27.855 18.642 -6.157 1.00 50.05 114 ALA A CA 1
ATOM 711 C C . ALA A 1 115 ? -28.772 19.450 -7.066 1.00 47.83 114 ALA A C 1
ATOM 712 O O . ALA A 1 115 ? -29.921 19.084 -7.306 1.00 48.01 114 ALA A O 1
ATOM 714 N N . VAL A 1 116 ? -28.237 20.565 -7.554 1.00 46.39 115 VAL A N 1
ATOM 715 C CA . VAL A 1 116 ? -28.850 21.313 -8.629 1.00 45.96 115 VAL A CA 1
ATOM 716 C C . VAL A 1 116 ? -27.798 21.418 -9.724 1.00 42.92 115 VAL A C 1
ATOM 717 O O . VAL A 1 116 ? -26.657 21.759 -9.446 1.00 40.78 115 VAL A O 1
ATOM 721 N N . VAL A 1 117 ? -28.194 21.108 -10.958 1.00 43.55 116 VAL A N 1
ATOM 722 C CA . VAL A 1 117 ? -27.270 21.120 -12.074 1.00 41.67 116 VAL A CA 1
ATOM 723 C C . VAL A 1 117 ? -27.892 21.935 -13.199 1.00 39.59 116 VAL A C 1
ATOM 724 O O . VAL A 1 117 ? -29.106 22.074 -13.263 1.00 39.65 116 VAL A O 1
ATOM 728 N N . SER A 1 118 ? -27.026 22.454 -14.074 1.00 39.16 117 SER A N 1
ATOM 729 C CA . SER A 1 118 ? -27.428 23.254 -15.214 1.00 37.12 117 SER A CA 1
ATOM 730 C C . SER A 1 118 ? -26.326 23.192 -16.263 1.00 34.74 117 SER A C 1
ATOM 731 O O . SER A 1 118 ? -25.147 23.221 -15.928 1.00 36.04 117 SER A O 1
ATOM 734 N N . GLY A 1 119 ? -26.728 23.092 -17.528 1.00 34.76 118 GLY A N 1
ATOM 735 C CA . GLY A 1 119 ? -25.795 23.063 -18.638 1.00 35.07 118 GLY A CA 1
ATOM 736 C C . GLY A 1 119 ? -26.208 24.063 -19.711 1.00 35.16 118 GLY A C 1
ATOM 737 O O . GLY A 1 119 ? -27.284 23.932 -20.285 1.00 36.33 118 GLY A O 1
ATOM 738 N N . LEU A 1 120 ? -25.346 25.060 -19.942 1.00 35.64 119 LEU A N 1
ATOM 739 C CA . LEU A 1 120 ? -25.434 25.963 -21.079 1.00 36.92 119 LEU A CA 1
ATOM 740 C C . LEU A 1 120 ? -26.787 26.664 -21.128 1.00 35.92 119 LEU A C 1
ATOM 741 O O . LEU A 1 120 ? -27.356 26.806 -22.205 1.00 37.00 119 LEU A O 1
ATOM 746 N N . ALA A 1 121 ? -27.251 27.154 -19.971 1.00 36.80 120 ALA A N 1
ATOM 747 C CA . ALA A 1 121 ? -28.571 27.753 -19.833 1.00 37.61 120 ALA A CA 1
ATOM 748 C C . ALA A 1 121 ? -28.504 29.112 -19.130 1.00 38.39 120 ALA A C 1
ATOM 749 O O . ALA A 1 121 ? -29.168 30.069 -19.542 1.00 38.39 120 ALA A O 1
ATOM 751 N N . ILE A 1 122 ? -27.712 29.188 -18.055 1.00 35.49 121 ILE A N 1
ATOM 752 C CA . ILE A 1 122 ? -27.786 30.315 -17.140 1.00 36.80 121 ILE A CA 1
ATOM 753 C C . ILE A 1 122 ? -27.212 31.571 -17.798 1.00 36.64 121 ILE A C 1
ATOM 754 O O . ILE A 1 122 ? -27.596 32.681 -17.428 1.00 39.13 121 ILE A O 1
ATOM 759 N N . HIS A 1 123 ? -26.353 31.393 -18.811 1.00 35.21 122 HIS A N 1
ATOM 760 C CA . HIS A 1 123 ? -25.721 32.519 -19.485 1.00 35.83 122 HIS A CA 1
ATOM 761 C C . HIS A 1 123 ? -26.723 33.293 -20.336 1.00 35.01 122 HIS A C 1
ATOM 762 O O . HIS A 1 123 ? -26.333 34.289 -20.928 1.00 36.27 122 HIS A O 1
ATOM 769 N N . HIS A 1 124 ? -27.983 32.835 -20.401 1.00 35.18 123 HIS A N 1
ATOM 770 C CA . HIS A 1 124 ? -29.039 33.563 -21.089 1.00 38.17 123 HIS A CA 1
ATOM 771 C C . HIS A 1 124 ? -29.776 34.543 -20.178 1.00 38.08 123 HIS A C 1
ATOM 772 O O . HIS A 1 124 ? -30.576 35.332 -20.677 1.00 43.03 123 HIS A O 1
ATOM 779 N N . LEU A 1 125 ? -29.531 34.489 -18.866 1.00 35.66 124 LEU A N 1
ATOM 780 C CA . LEU A 1 125 ? -30.163 35.408 -17.923 1.00 36.95 124 LEU A CA 1
ATOM 781 C C . LEU A 1 125 ? -29.351 36.695 -17.848 1.00 37.04 124 LEU A C 1
ATOM 782 O O . LEU A 1 125 ? -28.143 36.666 -18.061 1.00 36.23 124 LEU A O 1
ATOM 787 N N . SER A 1 126 ? -30.022 37.799 -17.498 1.00 38.63 125 SER A N 1
ATOM 788 C CA . SER A 1 126 ? -29.328 38.995 -17.055 1.00 39.27 125 SER A CA 1
ATOM 789 C C . SER A 1 126 ? -28.450 38.638 -15.860 1.00 39.25 125 SER A C 1
ATOM 790 O O . SER A 1 126 ? -28.751 37.697 -15.131 1.00 39.45 125 SER A O 1
ATOM 793 N N . HIS A 1 127 ? -27.391 39.424 -15.658 1.00 39.10 126 HIS A N 1
ATOM 794 C CA . HIS A 1 127 ? -26.507 39.285 -14.514 1.00 38.75 126 HIS A CA 1
ATOM 795 C C . HIS A 1 127 ? -27.291 39.379 -13.204 1.00 40.04 126 HIS A C 1
ATOM 796 O O . HIS A 1 127 ? -27.005 38.615 -12.287 1.00 39.40 126 HIS A O 1
ATOM 803 N N . THR A 1 128 ? -28.268 40.297 -13.115 1.00 41.26 127 THR A N 1
ATOM 804 C CA . THR A 1 128 ? -29.141 40.374 -11.948 1.00 45.53 127 THR A CA 1
ATOM 805 C C . THR A 1 128 ? -29.951 39.083 -11.790 1.00 45.65 127 THR A C 1
ATOM 806 O O . THR A 1 128 ? -30.197 38.643 -10.671 1.00 48.04 127 THR A O 1
ATOM 810 N N . GLY A 1 129 ? -30.412 38.503 -12.904 1.00 44.64 128 GLY A N 1
ATOM 811 C CA . GLY A 1 129 ? -31.145 37.241 -12.875 1.00 44.02 128 GLY A CA 1
ATOM 812 C C . GLY A 1 129 ? -30.278 36.076 -12.395 1.00 43.41 128 GLY A C 1
ATOM 813 O O . GLY A 1 129 ? -30.748 35.218 -11.652 1.00 44.76 128 GLY A O 1
ATOM 814 N N . LYS A 1 130 ? -29.015 36.050 -12.831 1.00 42.85 129 LYS A N 1
ATOM 815 C CA . LYS A 1 130 ? -28.067 35.028 -12.413 1.00 42.27 129 LYS A CA 1
ATOM 816 C C . LYS A 1 130 ? -27.867 35.066 -10.899 1.00 42.97 129 LYS A C 1
ATOM 817 O O . LYS A 1 130 ? -27.897 34.030 -10.248 1.00 39.39 129 LYS A O 1
ATOM 823 N N . ARG A 1 131 ? -27.654 36.267 -10.351 1.00 44.32 130 ARG A N 1
ATOM 824 C CA . ARG A 1 131 ? -27.361 36.436 -8.934 1.00 47.81 130 ARG A CA 1
ATOM 825 C C . ARG A 1 131 ? -28.569 36.019 -8.092 1.00 46.75 130 ARG A C 1
ATOM 826 O O . ARG A 1 131 ? -28.420 35.357 -7.067 1.00 46.24 130 ARG A O 1
ATOM 834 N N . ASP A 1 132 ? -29.768 36.407 -8.534 1.00 47.67 131 ASP A N 1
ATOM 835 C CA . ASP A 1 132 ? -30.994 36.009 -7.861 1.00 49.78 131 ASP A CA 1
ATOM 836 C C . ASP A 1 132 ? -31.165 34.492 -7.933 1.00 48.22 131 ASP A C 1
ATOM 837 O O . ASP A 1 132 ? -31.529 33.877 -6.939 1.00 52.33 131 ASP A O 1
ATOM 842 N N . LEU A 1 133 ? -30.907 33.892 -9.106 1.00 45.70 132 LEU A N 1
ATOM 843 C CA . LEU A 1 133 ? -31.026 32.449 -9.258 1.00 45.67 132 LEU A CA 1
ATOM 844 C C . LEU A 1 133 ? -30.058 31.738 -8.313 1.00 44.27 132 LEU A C 1
ATOM 845 O O . LEU A 1 133 ? -30.428 30.737 -7.708 1.00 44.28 132 LEU A O 1
ATOM 850 N N . PHE A 1 134 ? -28.824 32.249 -8.202 1.00 41.61 133 PHE A N 1
ATOM 851 C CA . PHE A 1 134 ? -27.813 31.633 -7.354 1.00 43.97 133 PHE A CA 1
ATOM 852 C C . PHE A 1 134 ? -28.311 31.552 -5.910 1.00 46.10 133 PHE A C 1
ATOM 853 O O . PHE A 1 134 ? -28.116 30.530 -5.252 1.00 47.07 133 PHE A O 1
ATOM 861 N N . ARG A 1 135 ? -28.952 32.625 -5.428 1.00 49.25 134 ARG A N 1
ATOM 862 C CA . ARG A 1 135 ? -29.497 32.671 -4.077 1.00 52.18 134 ARG A CA 1
ATOM 863 C C . ARG A 1 135 ? -30.617 31.644 -3.922 1.00 52.14 134 ARG A C 1
ATOM 864 O O . ARG A 1 135 ? -30.674 30.935 -2.922 1.00 55.26 134 ARG A O 1
ATOM 872 N N . ARG A 1 136 ? -31.516 31.575 -4.909 1.00 51.30 135 ARG A N 1
ATOM 873 C CA . ARG A 1 136 ? -32.665 30.686 -4.823 1.00 51.26 135 ARG A CA 1
ATOM 874 C C . ARG A 1 136 ? -32.211 29.229 -4.882 1.00 51.89 135 ARG A C 1
ATOM 875 O O . ARG A 1 136 ? -32.837 28.372 -4.260 1.00 55.48 135 ARG A O 1
ATOM 883 N N . ILE A 1 137 ? -31.131 28.960 -5.628 1.00 49.24 136 ILE A N 1
ATOM 884 C CA . ILE A 1 137 ? -30.556 27.623 -5.706 1.00 49.93 136 ILE A CA 1
ATOM 885 C C . ILE A 1 137 ? -29.991 27.232 -4.348 1.00 52.17 136 ILE A C 1
ATOM 886 O O . ILE A 1 137 ? -30.254 26.130 -3.872 1.00 55.81 136 ILE A O 1
ATOM 891 N N . ARG A 1 138 ? -29.208 28.136 -3.751 1.00 53.36 137 ARG A N 1
ATOM 892 C CA . ARG A 1 138 ? -28.666 27.922 -2.421 1.00 55.98 137 ARG A CA 1
ATOM 893 C C . ARG A 1 138 ? -29.789 27.560 -1.444 1.00 56.91 137 ARG A C 1
ATOM 894 O O . ARG A 1 138 ? -29.611 26.676 -0.613 1.00 58.02 137 ARG A O 1
ATOM 902 N N . GLU A 1 139 ? -30.938 28.243 -1.545 1.00 57.82 138 GLU A N 1
ATOM 903 C CA . GLU A 1 139 ? -32.057 28.033 -0.633 1.00 60.44 138 GLU A CA 1
ATOM 904 C C . GLU A 1 139 ? -32.760 26.698 -0.888 1.00 60.55 138 GLU A C 1
ATOM 905 O O . GLU A 1 139 ? -33.379 26.138 0.017 1.00 61.34 138 GLU A O 1
ATOM 911 N N . ALA A 1 140 ? -32.677 26.200 -2.125 1.00 57.81 139 ALA A N 1
ATOM 912 C CA . ALA A 1 140 ? -33.304 24.945 -2.500 1.00 59.41 139 ALA A CA 1
ATOM 913 C C . ALA A 1 140 ? -32.447 23.741 -2.097 1.00 60.85 139 ALA A C 1
ATOM 914 O O . ALA A 1 140 ? -32.933 22.614 -2.124 1.00 61.69 139 ALA A O 1
ATOM 916 N N . LEU A 1 141 ? -31.181 23.971 -1.726 1.00 58.62 140 LEU A N 1
ATOM 917 C CA . LEU A 1 141 ? -30.233 22.884 -1.525 1.00 57.34 140 LEU A CA 1
ATOM 918 C C . LEU A 1 141 ? -30.283 22.385 -0.082 1.00 59.74 140 LEU A C 1
ATOM 919 O O . LEU A 1 141 ? -30.270 23.179 0.854 1.00 60.56 140 LEU A O 1
ATOM 924 N N . ARG A 1 142 ? -30.317 21.055 0.083 1.00 62.54 141 ARG A N 1
ATOM 925 C CA . ARG A 1 142 ? -30.234 20.423 1.390 1.00 63.21 141 ARG A CA 1
ATOM 926 C C . ARG A 1 142 ? -28.805 20.565 1.912 1.00 61.80 141 ARG A C 1
ATOM 927 O O . ARG A 1 142 ? -27.879 20.777 1.132 1.00 60.32 141 ARG A O 1
ATOM 935 N N . PRO A 1 143 ? -28.575 20.475 3.241 1.00 62.09 142 PRO A N 1
ATOM 936 C CA . PRO A 1 143 ? -27.224 20.600 3.792 1.00 61.67 142 PRO A CA 1
ATOM 937 C C . PRO A 1 143 ? -26.228 19.679 3.091 1.00 60.87 142 PRO A C 1
ATOM 938 O O . PRO A 1 143 ? -26.537 18.530 2.789 1.00 63.12 142 PRO A O 1
ATOM 942 N N . GLY A 1 144 ? -25.042 20.214 2.790 1.00 61.38 143 GLY A N 1
ATOM 943 C CA . GLY A 1 144 ? -24.025 19.474 2.058 1.00 60.09 143 GLY A CA 1
ATOM 944 C C . GLY A 1 144 ? -24.265 19.470 0.547 1.00 57.19 143 GLY A C 1
ATOM 945 O O . GLY A 1 144 ? -23.449 18.933 -0.198 1.00 56.38 143 GLY A O 1
ATOM 946 N N . GLY A 1 145 ? -25.360 20.093 0.093 1.00 55.29 144 GLY A N 1
ATOM 947 C CA . GLY A 1 145 ? -25.775 20.014 -1.300 1.00 54.86 144 GLY A CA 1
ATOM 948 C C . GLY A 1 145 ? -24.821 20.753 -2.240 1.00 52.84 144 GLY A C 1
ATOM 949 O O . GLY A 1 145 ? -24.009 21.570 -1.806 1.00 51.04 144 GLY A O 1
ATOM 950 N N . VAL A 1 146 ? -24.926 20.460 -3.540 1.00 50.17 145 VAL A N 1
ATOM 951 C CA . VAL A 1 146 ? -24.010 21.028 -4.515 1.00 45.50 145 VAL A CA 1
ATOM 952 C C . VAL A 1 146 ? -24.804 21.604 -5.683 1.00 44.19 145 VAL A C 1
ATOM 953 O O . VAL A 1 146 ? -25.815 21.046 -6.098 1.00 45.38 145 VAL A O 1
ATOM 957 N N . PHE A 1 147 ? -24.322 22.745 -6.184 1.00 41.44 146 PHE A N 1
ATOM 958 C CA . PHE A 1 147 ? -24.784 23.327 -7.430 1.00 40.78 146 PHE A CA 1
ATOM 959 C C . PHE A 1 147 ? -23.645 23.216 -8.437 1.00 39.01 146 PHE A C 1
ATOM 960 O O . PHE A 1 147 ? -22.528 23.628 -8.139 1.00 35.93 146 PHE A O 1
ATOM 968 N N . VAL A 1 148 ? -23.933 22.662 -9.619 1.00 39.10 147 VAL A N 1
ATOM 969 C CA . VAL A 1 148 ? -22.923 22.516 -10.657 1.00 37.92 147 VAL A CA 1
ATOM 970 C C . VAL A 1 148 ? -23.424 23.175 -11.934 1.00 37.67 147 VAL A C 1
ATOM 971 O O . VAL A 1 148 ? -24.531 22.881 -12.373 1.00 37.18 147 VAL A O 1
ATOM 975 N N . ASN A 1 149 ? -22.573 24.024 -12.536 1.00 36.96 148 ASN A N 1
ATOM 976 C CA . ASN A 1 149 ? -22.890 24.703 -13.775 1.00 35.80 148 ASN A CA 1
ATOM 977 C C . ASN A 1 149 ? -21.860 24.306 -14.824 1.00 33.39 148 ASN A C 1
ATOM 978 O O . ASN A 1 149 ? -20.674 24.540 -14.628 1.00 33.46 148 ASN A O 1
ATOM 983 N N . VAL A 1 150 ? -22.341 23.691 -15.915 1.00 33.88 149 VAL A N 1
ATOM 984 C CA . VAL A 1 150 ? -21.568 23.476 -17.125 1.00 32.85 149 VAL A CA 1
ATOM 985 C C . VAL A 1 150 ? -21.896 24.639 -18.057 1.00 32.12 149 VAL A C 1
ATOM 986 O O . VAL A 1 150 ? -22.998 24.694 -18.586 1.00 35.48 149 VAL A O 1
ATOM 990 N N . GLU A 1 151 ? -20.947 25.561 -18.255 1.00 32.26 150 GLU A N 1
ATOM 991 C CA . GLU A 1 151 ? -21.291 26.909 -18.695 1.00 31.83 150 GLU A CA 1
ATOM 992 C C . GLU A 1 151 ? -20.361 27.414 -19.799 1.00 31.22 150 GLU A C 1
ATOM 993 O O . GLU A 1 151 ? -19.201 27.017 -19.897 1.00 30.95 150 GLU A O 1
ATOM 999 N N . GLN A 1 152 ? -20.925 28.279 -20.643 1.00 31.16 151 GLN A N 1
ATOM 1000 C CA . GLN A 1 152 ? -20.181 29.080 -21.604 1.00 33.10 151 GLN A CA 1
ATOM 1001 C C . GLN A 1 152 ? -19.758 30.370 -20.911 1.00 33.09 151 GLN A C 1
ATOM 1002 O O . GLN A 1 152 ? -20.611 31.095 -20.406 1.00 35.33 151 GLN A O 1
ATOM 1008 N N . VAL A 1 153 ? -18.448 30.634 -20.879 1.00 31.99 152 VAL A N 1
ATOM 1009 C CA . VAL A 1 153 ? -17.910 31.762 -20.136 1.00 33.38 152 VAL A CA 1
ATOM 1010 C C . VAL A 1 153 ? -17.172 32.673 -21.112 1.00 34.43 152 VAL A C 1
ATOM 1011 O O . VAL A 1 153 ? -16.744 32.245 -22.175 1.00 33.71 152 VAL A O 1
ATOM 1015 N N . GLN A 1 154 ? -17.038 33.937 -20.712 1.00 35.26 153 GLN A N 1
ATOM 1016 C CA . GLN A 1 154 ? -16.472 34.984 -21.543 1.00 33.61 153 GLN A CA 1
ATOM 1017 C C . GLN A 1 154 ? -15.000 35.194 -21.219 1.00 33.20 153 GLN A C 1
ATOM 1018 O O . GLN A 1 154 ? -14.598 35.116 -20.065 1.00 35.98 153 GLN A O 1
ATOM 1024 N N . GLY A 1 155 ? -14.208 35.493 -22.251 1.00 33.67 154 GLY A N 1
ATOM 1025 C CA . GLY A 1 155 ? -12.842 35.930 -22.053 1.00 34.42 154 GLY A CA 1
ATOM 1026 C C . GLY A 1 155 ? -12.809 37.209 -21.215 1.00 34.53 154 GLY A C 1
ATOM 1027 O O . GLY A 1 155 ? -13.588 38.114 -21.467 1.00 35.98 154 GLY A O 1
ATOM 1028 N N . PRO A 1 156 ? -11.956 37.287 -20.170 1.00 35.24 155 PRO A N 1
ATOM 1029 C CA . PRO A 1 156 ? -11.906 38.450 -19.280 1.00 36.23 155 PRO A CA 1
ATOM 1030 C C . PRO A 1 156 ? -11.454 39.757 -19.927 1.00 37.21 155 PRO A C 1
ATOM 1031 O O . PRO A 1 156 ? -11.847 40.825 -19.446 1.00 36.06 155 PRO A O 1
ATOM 1035 N N . LEU A 1 157 ? -10.625 39.650 -20.979 1.00 36.20 156 LEU A N 1
ATOM 1036 C CA . LEU A 1 157 ? -10.214 40.779 -21.810 1.00 37.61 156 LEU A CA 1
ATOM 1037 C C . LEU A 1 157 ? -10.478 40.452 -23.280 1.00 38.83 156 LEU A C 1
ATOM 1038 O O . LEU A 1 157 ? -10.567 39.284 -23.662 1.00 38.08 156 LEU A O 1
ATOM 1043 N N . PRO A 1 158 ? -10.615 41.471 -24.160 1.00 40.02 157 PRO A N 1
ATOM 1044 C CA . PRO A 1 158 ? -10.882 41.226 -25.580 1.00 38.83 157 PRO A CA 1
ATOM 1045 C C . PRO A 1 158 ? -9.949 40.223 -26.258 1.00 38.32 157 PRO A C 1
ATOM 1046 O O . PRO A 1 158 ? -10.428 39.368 -27.007 1.00 37.89 157 PRO A O 1
ATOM 1050 N N . HIS A 1 159 ? -8.633 40.321 -25.997 1.00 38.52 158 HIS A N 1
ATOM 1051 C CA . HIS A 1 159 ? -7.676 39.391 -26.595 1.00 40.46 158 HIS A CA 1
ATOM 1052 C C . HIS A 1 159 ? -7.937 37.953 -26.129 1.00 38.78 158 HIS A C 1
ATOM 1053 O O . HIS A 1 159 ? -7.649 37.009 -26.854 1.00 36.82 158 HIS A O 1
ATOM 1060 N N . LEU A 1 160 ? -8.467 37.785 -24.916 1.00 37.61 159 LEU A N 1
ATOM 1061 C CA . LEU A 1 160 ? -8.744 36.462 -24.382 1.00 36.40 159 LEU A CA 1
ATOM 1062 C C . LEU A 1 160 ? -10.039 35.928 -24.987 1.00 36.52 159 LEU A C 1
ATOM 1063 O O . LEU A 1 160 ? -10.118 34.749 -25.333 1.00 35.49 159 LEU A O 1
ATOM 1068 N N . GLU A 1 161 ? -11.024 36.812 -25.177 1.00 36.38 160 GLU A N 1
ATOM 1069 C CA . GLU A 1 161 ? -12.268 36.420 -25.821 1.00 37.40 160 GLU A CA 1
ATOM 1070 C C . GLU A 1 161 ? -12.013 36.012 -27.275 1.00 36.64 160 GLU A C 1
ATOM 1071 O O . GLU A 1 161 ? -12.679 35.110 -27.779 1.00 35.78 160 GLU A O 1
ATOM 1077 N N . SER A 1 162 ? -11.074 36.687 -27.954 1.00 36.53 161 SER A N 1
ATOM 1078 C CA . SER A 1 162 ? -10.701 36.324 -29.317 1.00 37.66 161 SER A CA 1
ATOM 1079 C C . SER A 1 162 ? -10.035 34.949 -29.357 1.00 35.02 161 SER A C 1
ATOM 1080 O O . SER A 1 162 ? -10.321 34.149 -30.247 1.00 36.18 161 SER A O 1
ATOM 1083 N N . LEU A 1 163 ? -9.139 34.696 -28.400 1.00 33.56 162 LEU A N 1
ATOM 1084 C CA . LEU A 1 163 ? -8.495 33.396 -28.240 1.00 33.99 162 LEU A CA 1
ATOM 1085 C C . LEU A 1 163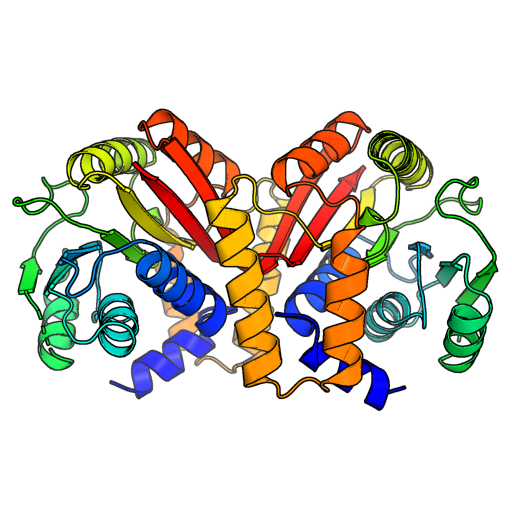 ? -9.522 32.293 -27.951 1.00 34.34 162 LEU A C 1
ATOM 1086 O O . LEU A 1 163 ? -9.416 31.187 -28.498 1.00 35.24 162 LEU A O 1
ATOM 1091 N N . TYR A 1 164 ? -10.504 32.591 -27.088 1.00 32.92 163 TYR A N 1
ATOM 1092 C CA . TYR A 1 164 ? -11.542 31.641 -26.709 1.00 33.57 163 TYR A CA 1
ATOM 1093 C C . TYR A 1 164 ? -12.360 31.263 -27.942 1.00 34.73 163 TYR A C 1
ATOM 1094 O O . TYR A 1 164 ? -12.659 30.091 -28.164 1.00 35.16 163 TYR A O 1
ATOM 1103 N N . ASP A 1 165 ? -12.720 32.275 -28.740 1.00 33.42 164 ASP A N 1
ATOM 1104 C CA . ASP A 1 165 ? -13.491 32.060 -29.949 1.00 37.30 164 ASP A CA 1
ATOM 1105 C C . ASP A 1 165 ? -12.684 31.262 -30.979 1.00 38.15 164 ASP A C 1
ATOM 1106 O O . ASP A 1 165 ? -13.203 30.366 -31.644 1.00 41.09 164 ASP A O 1
ATOM 1111 N N . SER A 1 166 ? -11.414 31.625 -31.137 1.00 38.69 165 SER A N 1
ATOM 1112 C CA . SER A 1 166 ? -10.504 30.924 -32.025 1.00 40.65 165 SER A CA 1
ATOM 1113 C C . SER A 1 166 ? -10.415 29.437 -31.645 1.00 39.46 165 SER A C 1
ATOM 1114 O O . SER A 1 166 ? -10.406 28.557 -32.498 1.00 39.36 165 SER A O 1
ATOM 1117 N N . GLN A 1 167 ? -10.349 29.157 -30.347 1.00 37.37 166 GLN A N 1
ATOM 1118 C CA . GLN A 1 167 ? -10.242 27.790 -29.866 1.00 36.28 166 GLN A CA 1
ATOM 1119 C C . GLN A 1 167 ? -11.540 27.024 -30.123 1.00 37.05 166 GLN A C 1
ATOM 1120 O O . GLN A 1 167 ? -11.489 25.842 -30.476 1.00 35.24 166 GLN A O 1
ATOM 1126 N N . HIS A 1 168 ? -12.683 27.711 -29.962 1.00 35.24 167 HIS A N 1
ATOM 1127 C CA . HIS A 1 168 ? -13.976 27.128 -30.263 1.00 37.10 167 HIS A CA 1
ATOM 1128 C C . HIS A 1 168 ? -14.025 26.756 -31.740 1.00 37.89 167 HIS A C 1
ATOM 1129 O O . HIS A 1 168 ? -14.405 25.639 -32.079 1.00 37.72 167 HIS A O 1
ATOM 1136 N N . GLU A 1 169 ? -13.616 27.691 -32.607 1.00 39.76 168 GLU A N 1
ATOM 1137 C CA . GLU A 1 169 ? -13.624 27.464 -34.041 1.00 41.28 168 GLU A CA 1
ATOM 1138 C C . GLU A 1 169 ? -12.720 26.288 -34.405 1.00 39.62 168 GLU A C 1
ATOM 1139 O O . GLU A 1 169 ? -13.083 25.498 -35.277 1.00 40.97 168 GLU A O 1
ATOM 1145 N N . LEU A 1 170 ? -11.546 26.200 -33.767 1.00 36.68 169 LEU A N 1
ATOM 1146 C CA . LEU A 1 170 ? -10.603 25.106 -34.013 1.00 40.14 169 LEU A CA 1
ATOM 1147 C C . LEU A 1 170 ? -11.248 23.737 -33.751 1.00 38.34 169 LEU A C 1
ATOM 1148 O O . LEU A 1 170 ? -11.024 22.791 -34.513 1.00 37.44 169 LEU A O 1
ATOM 1153 N N . HIS A 1 171 ? -12.058 23.638 -32.683 1.00 36.82 170 HIS A N 1
ATOM 1154 C CA . HIS A 1 171 ? -12.787 22.419 -32.350 1.00 37.21 170 HIS A CA 1
ATOM 1155 C C . HIS A 1 171 ? -13.816 22.070 -33.427 1.00 37.04 170 HIS A C 1
ATOM 1156 O O . HIS A 1 171 ? -13.880 20.926 -33.875 1.00 36.55 170 HIS A O 1
ATOM 1163 N N . VAL A 1 172 ? -14.633 23.057 -33.818 1.00 37.29 171 VAL A N 1
ATOM 1164 C CA . VAL A 1 172 ? -15.674 22.881 -34.823 1.00 40.12 171 VAL A CA 1
ATOM 1165 C C . VAL A 1 172 ? -15.078 22.463 -36.172 1.00 42.23 171 VAL A C 1
ATOM 1166 O O . VAL A 1 172 ? -15.691 21.680 -36.912 1.00 43.08 171 VAL A O 1
ATOM 1170 N N . ILE A 1 173 ? -13.891 22.995 -36.496 1.00 41.81 172 ILE A N 1
ATOM 1171 C CA . ILE A 1 173 ? -13.169 22.636 -37.713 1.00 45.37 172 ILE A CA 1
ATOM 1172 C C . ILE A 1 173 ? -12.754 21.164 -37.656 1.00 45.18 172 ILE A C 1
ATOM 1173 O O . ILE A 1 173 ? -13.012 20.388 -38.574 1.00 44.85 172 ILE A O 1
ATOM 1178 N N . ARG A 1 174 ? -12.069 20.810 -36.572 1.00 43.68 173 ARG A N 1
ATOM 1179 C CA . ARG A 1 174 ? -11.487 19.492 -36.393 1.00 46.63 173 ARG A CA 1
ATOM 1180 C C . ARG A 1 174 ? -12.579 18.426 -36.357 1.00 45.05 173 ARG A C 1
ATOM 1181 O O . ARG A 1 174 ? -12.364 17.331 -36.855 1.00 45.26 173 ARG A O 1
ATOM 1189 N N . GLU A 1 175 ? -13.743 18.742 -35.768 1.00 42.07 174 GLU A N 1
ATOM 1190 C CA . GLU A 1 175 ? -14.807 17.760 -35.606 1.00 44.12 174 GLU A CA 1
ATOM 1191 C C . GLU A 1 175 ? -15.771 17.767 -36.788 1.00 41.44 174 GLU A C 1
ATOM 1192 O O . GLU A 1 175 ? -16.712 16.983 -36.793 1.00 40.42 174 GLU A O 1
ATOM 1198 N N . GLN A 1 176 ? -15.535 18.654 -37.765 1.00 40.38 175 GLN A N 1
ATOM 1199 C CA . GLN A 1 176 ? -16.342 18.770 -38.970 1.00 44.01 175 GLN A CA 1
ATOM 1200 C C . GLN A 1 176 ? -17.822 18.967 -38.645 1.00 40.74 175 GLN A C 1
ATOM 1201 O O . GLN A 1 176 ? -18.676 18.417 -39.315 1.00 43.28 175 GLN A O 1
ATOM 1207 N N . ALA A 1 177 ? -18.138 19.827 -37.676 1.00 41.13 176 ALA A N 1
ATOM 1208 C CA . ALA A 1 177 ? -19.525 20.143 -37.381 1.00 42.85 176 ALA A CA 1
ATOM 1209 C C . ALA A 1 177 ? -20.206 20.631 -38.657 1.00 44.45 176 ALA A C 1
ATOM 1210 O O . ALA A 1 177 ? -19.580 21.334 -39.446 1.00 45.03 176 ALA A O 1
ATOM 1212 N N . PRO A 1 178 ? -21.480 20.260 -38.929 1.00 45.55 177 PRO A N 1
ATOM 1213 C CA . PRO A 1 178 ? -22.190 20.768 -40.104 1.00 45.76 177 PRO A CA 1
ATOM 1214 C C . PRO A 1 178 ? -22.330 22.284 -40.110 1.00 45.96 177 PRO A C 1
ATOM 1215 O O . PRO A 1 178 ? -22.616 22.882 -39.074 1.00 42.06 177 PRO A O 1
ATOM 1219 N N . ALA A 1 179 ? -22.167 22.873 -41.300 1.00 49.59 178 ALA A N 1
ATOM 1220 C CA . ALA A 1 179 ? -22.076 24.318 -41.465 1.00 52.94 178 ALA A CA 1
ATOM 1221 C C . ALA A 1 179 ? -23.288 25.025 -40.870 1.00 54.43 178 ALA A C 1
ATOM 1222 O O . ALA A 1 179 ? -23.149 26.057 -40.215 1.00 56.66 178 ALA A O 1
ATOM 1224 N N . HIS A 1 180 ? -24.474 24.458 -41.089 1.00 56.12 179 HIS A N 1
ATOM 1225 C CA . HIS A 1 180 ? -25.706 25.109 -40.679 1.00 58.89 179 HIS A CA 1
ATOM 1226 C C . HIS A 1 180 ? -25.877 25.047 -39.164 1.00 56.19 179 HIS A C 1
ATOM 1227 O O . HIS A 1 180 ? -26.507 25.926 -38.585 1.00 56.66 179 HIS A O 1
ATOM 1234 N N . GLU A 1 181 ? -25.332 24.003 -38.529 1.00 57.05 180 GLU A N 1
ATOM 1235 C CA . GLU A 1 181 ? -25.438 23.854 -37.084 1.00 54.24 180 GLU A CA 1
ATOM 1236 C C . GLU A 1 181 ? -24.523 24.858 -36.391 1.00 50.65 180 GLU A C 1
ATOM 1237 O O . GLU A 1 181 ? -24.906 25.435 -35.373 1.00 50.76 180 GLU A O 1
ATOM 1243 N N . TRP A 1 182 ? -23.330 25.077 -36.955 1.00 48.19 181 TRP A N 1
ATOM 1244 C CA . TRP A 1 182 ? -22.421 26.096 -36.446 1.00 50.15 181 TRP A CA 1
ATOM 1245 C C . TRP A 1 182 ? -23.008 27.497 -36.649 1.00 50.50 181 TRP A C 1
ATOM 1246 O O . TRP A 1 182 ? -22.870 28.343 -35.76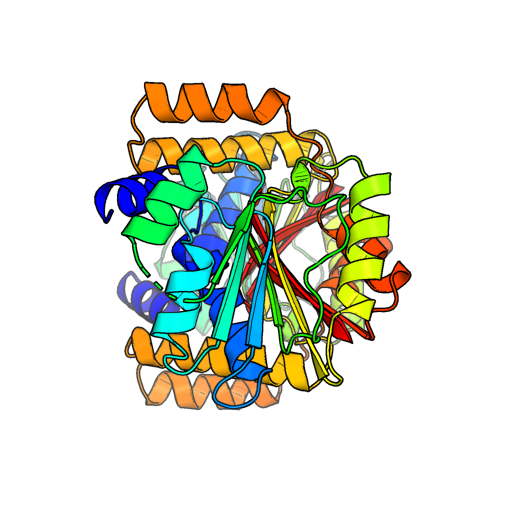8 1.00 48.08 181 TRP A O 1
ATOM 1257 N N . ALA A 1 183 ? -23.659 27.734 -37.802 1.00 51.93 182 ALA A N 1
ATOM 1258 C CA . ALA A 1 183 ? -24.283 29.018 -38.110 1.00 52.02 182 ALA A CA 1
ATOM 1259 C C . ALA A 1 183 ? -25.431 29.309 -37.141 1.00 52.86 182 ALA A C 1
ATOM 1260 O O . ALA A 1 183 ? -25.552 30.428 -36.637 1.00 54.93 182 ALA A O 1
ATOM 1262 N N . ALA A 1 184 ? -26.273 28.296 -36.892 1.00 51.62 183 ALA A N 1
ATOM 1263 C CA . ALA A 1 184 ? -27.354 28.378 -35.917 1.00 53.42 183 ALA A CA 1
ATOM 1264 C C . ALA A 1 184 ? -26.823 28.697 -34.518 1.00 53.34 183 ALA A C 1
ATOM 1265 O O . ALA A 1 184 ? -27.445 29.469 -33.787 1.00 54.02 183 ALA A O 1
ATOM 1267 N N . GLY A 1 185 ? -25.698 28.071 -34.138 1.00 52.26 184 GLY A N 1
ATOM 1268 C CA . GLY A 1 185 ? -25.065 28.327 -32.851 1.00 52.48 184 GLY A CA 1
ATOM 1269 C C . GLY A 1 185 ? -24.575 29.769 -32.752 1.00 53.56 184 GLY A C 1
ATOM 1270 O O . GLY A 1 185 ? -24.785 30.427 -31.732 1.00 50.52 184 GLY A O 1
ATOM 1271 N N . ARG A 1 186 ? -23.933 30.245 -33.829 1.00 55.40 185 ARG A N 1
ATOM 1272 C CA . ARG A 1 186 ? -23.504 31.633 -33.936 1.00 58.25 185 ARG A CA 1
ATOM 1273 C C . ARG A 1 186 ? -24.692 32.577 -33.739 1.00 57.61 185 ARG A C 1
ATOM 1274 O O . ARG A 1 186 ? -24.576 33.575 -33.031 1.00 56.64 185 ARG A O 1
ATOM 1282 N N . GLU A 1 187 ? -25.833 32.245 -34.357 1.00 57.43 186 GLU A N 1
ATOM 1283 C CA . GLU A 1 187 ? -27.042 33.051 -34.246 1.00 61.82 186 GLU A CA 1
ATOM 1284 C C . GLU A 1 187 ? -27.518 33.113 -32.791 1.00 58.27 186 GLU A C 1
ATOM 1285 O O . GLU A 1 187 ? -27.778 34.199 -32.271 1.00 55.21 186 GLU A O 1
ATOM 1291 N N . ARG A 1 188 ? -27.613 31.946 -32.143 1.00 55.59 187 ARG A N 1
ATOM 1292 C CA . ARG A 1 188 ? -28.090 31.848 -30.773 1.00 57.06 187 ARG A CA 1
ATOM 1293 C C . ARG A 1 188 ? -27.166 32.609 -29.819 1.00 54.58 187 ARG A C 1
ATOM 1294 O O . ARG A 1 188 ? -27.630 33.071 -28.783 1.00 53.66 187 ARG A O 1
ATOM 1302 N N . MET A 1 189 ? -25.888 32.785 -30.194 1.00 55.11 188 MET A N 1
ATOM 1303 C CA . MET A 1 189 ? -24.922 33.507 -29.371 1.00 57.98 188 MET A CA 1
ATOM 1304 C C . MET A 1 189 ? -25.280 34.991 -29.245 1.00 53.99 188 MET A C 1
ATOM 1305 O O . MET A 1 189 ? -24.779 35.662 -28.342 1.00 50.72 188 MET A O 1
ATOM 1310 N N . LYS A 1 190 ? -26.171 35.489 -30.116 1.00 52.36 189 LYS A N 1
ATOM 1311 C CA . LYS A 1 190 ? -26.652 36.863 -30.037 1.00 54.33 189 LYS A CA 1
ATOM 1312 C C . LYS A 1 190 ? -27.607 37.039 -28.857 1.00 52.05 189 LYS A C 1
ATOM 1313 O O . LYS A 1 190 ? -27.909 38.165 -28.488 1.00 50.61 189 LYS A O 1
ATOM 1319 N N . PHE A 1 191 ? -28.092 35.931 -28.276 1.00 49.63 190 PHE A N 1
ATOM 1320 C CA . PHE A 1 191 ? -28.971 35.990 -27.120 1.00 50.01 190 PHE A CA 1
ATOM 1321 C C . PHE A 1 191 ? -28.211 35.659 -25.836 1.00 46.46 190 PHE A C 1
ATOM 1322 O O . PHE A 1 191 ? -28.818 35.509 -24.773 1.00 42.80 190 PHE A O 1
ATOM 1330 N N . ASP A 1 192 ? -26.877 35.593 -25.922 1.00 43.60 191 ASP A N 1
ATOM 1331 C CA . ASP A 1 192 ? -26.047 35.263 -24.775 1.00 42.12 191 ASP A CA 1
ATOM 1332 C C . ASP A 1 192 ? -25.812 36.492 -23.899 1.00 40.04 191 ASP A C 1
ATOM 1333 O O . ASP A 1 192 ? -25.735 37.606 -24.391 1.00 38.73 191 ASP A O 1
ATOM 1338 N N . VAL A 1 193 ? -25.692 36.248 -22.594 1.00 38.41 192 VAL A N 1
ATOM 1339 C CA . VAL A 1 193 ? -25.277 37.239 -21.616 1.00 38.04 192 VAL A CA 1
ATOM 1340 C C . VAL A 1 193 ? -24.173 36.613 -20.762 1.00 38.41 192 VAL A C 1
ATOM 1341 O O . VAL A 1 193 ? -24.270 36.525 -19.530 1.00 37.16 192 VAL A O 1
ATOM 1345 N N . CYS A 1 194 ? -23.125 36.150 -21.453 1.00 37.27 193 CYS A N 1
ATOM 1346 C CA . CYS A 1 194 ? -22.009 35.483 -20.809 1.00 38.26 193 CYS A CA 1
ATOM 1347 C C . CYS A 1 194 ? -21.177 36.511 -20.048 1.00 37.49 193 CYS A C 1
ATOM 1348 O O . CYS A 1 194 ? -21.167 37.694 -20.370 1.00 37.28 193 CYS A O 1
ATOM 1351 N N . ILE A 1 195 ? -20.509 36.025 -19.009 1.00 36.63 194 ILE A N 1
ATOM 1352 C CA . ILE A 1 195 ? -19.532 36.794 -18.271 1.00 37.36 194 ILE A CA 1
ATOM 1353 C C . ILE A 1 195 ? -18.375 35.854 -17.943 1.00 35.58 194 ILE A C 1
ATOM 1354 O O . ILE A 1 195 ? -18.473 34.647 -18.153 1.00 34.59 194 ILE A O 1
ATOM 1359 N N . ASP A 1 196 ? -17.260 36.424 -17.494 1.00 33.91 195 ASP A N 1
ATOM 1360 C CA . ASP A 1 196 ? -16.059 35.660 -17.241 1.00 34.96 195 ASP A CA 1
ATOM 1361 C C . ASP A 1 196 ? -16.286 34.754 -16.033 1.00 33.70 195 ASP A C 1
ATOM 1362 O O . ASP A 1 196 ? -17.187 34.985 -15.226 1.00 33.93 195 ASP A O 1
ATOM 1367 N N . LEU A 1 197 ? -15.449 33.719 -15.931 1.00 32.84 196 LEU A N 1
ATOM 1368 C CA . LEU A 1 197 ? -15.590 32.692 -14.908 1.00 32.07 196 LEU A CA 1
ATOM 1369 C C . LEU A 1 197 ? -15.430 33.296 -13.512 1.00 31.91 196 LEU A C 1
ATOM 1370 O O . LEU A 1 197 ? -16.234 33.024 -12.632 1.00 33.44 196 LEU A O 1
ATOM 1375 N N . GLU A 1 198 ? -14.378 34.100 -13.312 1.00 33.02 197 GLU A N 1
ATOM 1376 C CA . GLU A 1 198 ? -14.049 34.645 -11.997 1.00 37.28 197 GLU A CA 1
ATOM 1377 C C . GLU A 1 198 ? -15.235 35.434 -11.436 1.00 36.80 197 GLU A C 1
ATOM 1378 O O . GLU A 1 198 ? -15.588 35.278 -10.270 1.00 36.68 197 GLU A O 1
ATOM 1384 N N . THR A 1 199 ? -15.884 36.243 -12.276 1.00 36.65 198 THR A N 1
ATOM 1385 C CA . THR A 1 199 ? -16.977 37.086 -11.813 1.00 38.41 198 THR A CA 1
ATOM 1386 C C . THR A 1 199 ? -18.114 36.222 -11.273 1.00 37.43 198 THR A C 1
ATOM 1387 O O . THR A 1 199 ? -18.666 36.529 -10.220 1.00 39.90 198 THR A O 1
ATOM 1391 N N . GLN A 1 200 ? -18.490 35.167 -12.011 1.00 35.30 199 GLN A N 1
ATOM 1392 C CA . GLN A 1 200 ? -19.638 34.364 -11.612 1.00 35.06 199 GLN A CA 1
ATOM 1393 C C . GLN A 1 200 ? -19.304 33.430 -10.447 1.00 35.32 199 GLN A C 1
ATOM 1394 O O . GLN A 1 200 ? -20.206 33.074 -9.693 1.00 36.69 199 GLN A O 1
ATOM 1400 N N . LEU A 1 201 ? -18.032 33.036 -10.297 1.00 37.25 200 LEU A N 1
ATOM 1401 C CA . LEU A 1 201 ? -17.575 32.341 -9.092 1.00 39.09 200 LEU A CA 1
ATOM 1402 C C . LEU A 1 201 ? -17.742 33.253 -7.875 1.00 41.97 200 LEU A C 1
ATOM 1403 O O . LEU A 1 201 ? -18.171 32.810 -6.812 1.00 42.17 200 LEU A O 1
ATOM 1408 N N . GLN A 1 202 ? -17.377 34.529 -8.027 1.00 43.83 201 GLN A N 1
ATOM 1409 C CA . GLN A 1 202 ? -17.551 35.504 -6.960 1.00 46.76 201 GLN A CA 1
ATOM 1410 C C . GLN A 1 202 ? -19.028 35.650 -6.585 1.00 44.21 201 GLN A C 1
ATOM 1411 O O . GLN A 1 202 ? -19.374 35.758 -5.402 1.00 44.83 201 GLN A O 1
ATOM 1417 N N . TRP A 1 203 ? -19.900 35.685 -7.597 1.00 41.80 202 TRP A N 1
ATOM 1418 C CA . TRP A 1 203 ? -21.331 35.816 -7.362 1.00 43.47 202 TRP A CA 1
ATOM 1419 C C . TRP A 1 203 ? -21.874 34.604 -6.604 1.00 43.05 202 TRP A C 1
ATOM 1420 O O . TRP A 1 203 ? -22.819 34.744 -5.832 1.00 43.47 202 TRP A O 1
ATOM 1431 N N . LEU A 1 204 ? -21.291 33.423 -6.842 1.00 42.92 203 LEU A N 1
ATOM 1432 C CA . LEU A 1 204 ? -21.640 32.230 -6.080 1.00 46.80 203 LEU A CA 1
ATOM 1433 C C . LEU A 1 204 ? -21.316 32.451 -4.609 1.00 48.95 203 LEU A C 1
ATOM 1434 O O . LEU A 1 204 ? -22.154 32.170 -3.758 1.00 54.28 203 LEU A O 1
ATOM 1439 N N . ARG A 1 205 ? -20.093 32.919 -4.328 1.00 49.64 204 ARG A N 1
ATOM 1440 C CA . ARG A 1 205 ? -19.690 33.246 -2.968 1.00 55.33 204 ARG A CA 1
ATOM 1441 C C . ARG A 1 205 ? -20.665 34.251 -2.353 1.00 55.98 204 ARG A C 1
ATOM 1442 O O . ARG A 1 205 ? -21.147 34.056 -1.237 1.00 58.14 204 ARG A O 1
ATOM 1450 N N . ASP A 1 206 ? -20.962 35.323 -3.094 1.00 55.12 205 ASP A N 1
ATOM 1451 C CA . ASP A 1 206 ? -21.856 36.372 -2.623 1.00 55.21 205 ASP A CA 1
ATOM 1452 C C . ASP A 1 206 ? -23.231 35.786 -2.287 1.00 55.22 205 ASP A C 1
ATOM 1453 O O . ASP A 1 206 ? -23.896 36.267 -1.380 1.00 58.20 205 ASP A O 1
ATOM 1458 N N . ALA A 1 207 ? -23.658 34.745 -3.016 1.00 54.35 206 ALA A N 1
ATOM 1459 C CA . ALA A 1 207 ? -24.977 34.152 -2.842 1.00 54.50 206 ALA A CA 1
ATOM 1460 C C . ALA A 1 207 ? -25.026 33.204 -1.641 1.00 55.88 206 ALA A C 1
ATOM 1461 O O . ALA A 1 207 ? -26.088 32.666 -1.332 1.00 55.32 206 ALA A O 1
ATOM 1463 N N . GLY A 1 208 ? -23.882 32.984 -0.979 1.00 56.82 207 GLY A N 1
ATOM 1464 C CA . GLY A 1 208 ? -23.846 32.280 0.292 1.00 56.58 207 GLY A CA 1
ATOM 1465 C C . GLY A 1 208 ? -23.396 30.828 0.155 1.00 55.25 207 GLY A C 1
ATOM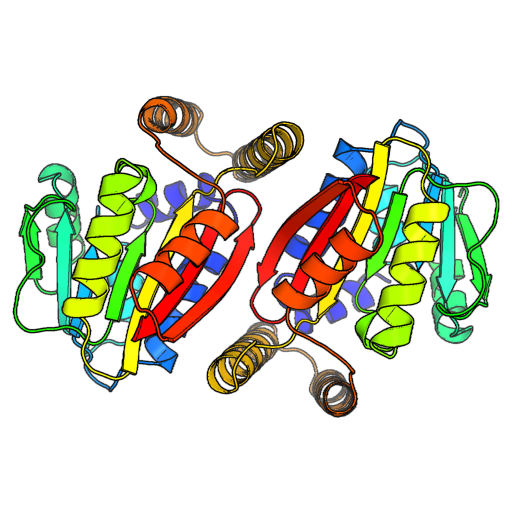 1466 O O . GLY A 1 208 ? -23.672 30.032 1.045 1.00 57.14 207 GLY A O 1
ATOM 1467 N N . PHE A 1 209 ? -22.709 30.490 -0.947 1.00 50.64 208 PHE A N 1
ATOM 1468 C CA . PHE A 1 209 ? -22.127 29.167 -1.101 1.00 52.33 208 PHE A CA 1
ATOM 1469 C C . PHE A 1 209 ? -20.823 29.096 -0.308 1.00 55.65 208 PHE A C 1
ATOM 1470 O O . PHE A 1 209 ? -20.009 30.011 -0.376 1.00 59.06 208 PHE A O 1
ATOM 1478 N N . ARG A 1 210 ? -20.649 27.994 0.438 1.00 58.56 209 ARG A N 1
ATOM 1479 C CA . ARG A 1 210 ? -19.566 27.826 1.401 1.00 62.59 209 ARG A CA 1
ATOM 1480 C C . ARG A 1 210 ? -18.227 27.662 0.684 1.00 59.81 209 ARG A C 1
ATOM 1481 O O . ARG A 1 210 ? -17.229 28.232 1.119 1.00 61.02 209 ARG A O 1
ATOM 1489 N N . SER A 1 211 ? -18.208 26.858 -0.386 1.00 54.99 210 SER A N 1
ATOM 1490 C CA . SER A 1 211 ? -17.003 26.626 -1.163 1.00 50.96 210 SER A CA 1
ATOM 1491 C C . SER A 1 211 ? -17.380 26.635 -2.639 1.00 48.96 210 SER A C 1
ATOM 1492 O O . SER A 1 211 ? -18.429 26.100 -2.994 1.00 52.33 210 SER A O 1
ATOM 1495 N N . VAL A 1 212 ? -16.523 27.240 -3.474 1.00 42.92 211 VAL A N 1
ATOM 1496 C CA . VAL A 1 212 ? -16.760 27.319 -4.909 1.00 40.99 211 VAL A CA 1
ATOM 1497 C C . VAL A 1 212 ? -15.469 26.919 -5.617 1.00 37.90 211 VAL A C 1
ATOM 1498 O O . VAL A 1 212 ? -14.383 27.133 -5.095 1.00 39.03 211 VAL A O 1
ATOM 1502 N N . ASP A 1 213 ? -15.587 26.304 -6.793 1.00 36.78 212 ASP A N 1
ATOM 1503 C CA . ASP A 1 213 ? -14.405 25.889 -7.534 1.00 37.51 212 ASP A CA 1
ATOM 1504 C C . ASP A 1 213 ? -14.748 25.675 -9.007 1.00 33.04 212 ASP A C 1
ATOM 1505 O O . ASP A 1 213 ? -15.872 25.357 -9.361 1.00 34.62 212 ASP A O 1
ATOM 1510 N N . CYS A 1 214 ? -13.761 25.897 -9.864 1.00 33.74 213 CYS A N 1
ATOM 1511 C CA . CYS A 1 214 ? -13.819 25.466 -11.241 1.00 33.07 213 CYS A CA 1
ATOM 1512 C C . CYS A 1 214 ? -13.161 24.093 -11.337 1.00 31.80 213 CYS A C 1
ATOM 1513 O O . CYS A 1 214 ? -12.004 23.951 -10.974 1.00 31.72 213 CYS A O 1
ATOM 1516 N N . LEU A 1 215 ? -13.926 23.097 -11.800 1.00 32.82 214 LEU A N 1
ATOM 1517 C CA . LEU A 1 215 ? -13.450 21.726 -11.899 1.00 31.77 214 LEU A CA 1
ATOM 1518 C C . LEU A 1 215 ? -12.737 21.495 -13.228 1.00 32.38 214 LEU A C 1
ATOM 1519 O O . LEU A 1 215 ? -11.703 20.826 -13.261 1.00 34.62 214 LEU A O 1
ATOM 1524 N N . ALA A 1 216 ? -13.292 22.048 -14.316 1.00 30.99 215 ALA A N 1
ATOM 1525 C CA . ALA A 1 216 ? -12.799 21.764 -15.652 1.00 32.08 215 ALA A CA 1
ATOM 1526 C C . ALA A 1 216 ? -13.001 22.990 -16.528 1.00 29.85 215 ALA A C 1
ATOM 1527 O O . ALA A 1 216 ? -13.946 23.736 -16.334 1.00 32.33 215 ALA A O 1
ATOM 1529 N N . LYS A 1 217 ? -12.117 23.181 -17.498 1.00 30.03 216 LYS A N 1
ATOM 1530 C CA . LYS A 1 217 ? -12.221 24.324 -18.396 1.00 31.25 216 LYS A CA 1
ATOM 1531 C C . LYS A 1 217 ? -11.526 23.994 -19.711 1.00 30.88 216 LYS A C 1
ATOM 1532 O O . LYS A 1 217 ? -10.482 23.354 -19.703 1.00 32.21 216 LYS A O 1
ATOM 1538 N N . ASP A 1 218 ? -12.155 24.406 -20.824 1.00 30.25 217 ASP A N 1
ATOM 1539 C CA . ASP A 1 218 ? -11.543 24.429 -22.141 1.00 31.81 217 ASP A CA 1
ATOM 1540 C C . ASP A 1 218 ? -11.907 25.763 -22.793 1.00 32.19 217 ASP A C 1
ATOM 1541 O O . ASP A 1 218 ? -12.905 25.849 -23.503 1.00 29.61 217 ASP A O 1
ATOM 1546 N N . PHE A 1 219 ? -11.097 26.785 -22.493 1.00 32.91 218 PHE A N 1
ATOM 1547 C CA . PHE A 1 219 ? -11.279 28.159 -22.949 1.00 31.82 218 PHE A CA 1
ATOM 1548 C C . PHE A 1 219 ? -12.688 28.636 -22.609 1.00 28.99 218 PHE A C 1
ATOM 1549 O O . PHE A 1 219 ? -12.941 28.958 -21.451 1.00 30.29 218 PHE A O 1
ATOM 1557 N N . ARG A 1 220 ? -13.590 28.653 -23.596 1.00 30.07 219 ARG A N 1
ATOM 1558 C CA . ARG A 1 220 ? -14.921 29.234 -23.456 1.00 30.82 219 ARG A CA 1
ATOM 1559 C C . ARG A 1 220 ? -15.848 28.369 -22.592 1.00 30.67 219 ARG A C 1
ATOM 1560 O O . ARG A 1 220 ? -16.868 28.863 -22.114 1.00 30.10 219 ARG A O 1
ATOM 1568 N N . PHE A 1 221 ? -15.510 27.090 -22.376 1.00 31.06 220 PHE A N 1
ATOM 1569 C CA . PHE A 1 221 ? -16.411 26.181 -21.673 1.00 30.41 220 PHE A CA 1
ATOM 1570 C C . PHE A 1 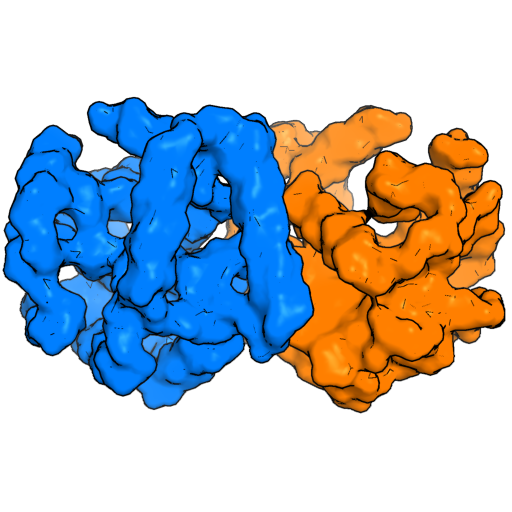221 ? -15.788 25.755 -20.346 1.00 30.22 220 PHE A C 1
ATOM 1571 O O . PHE A 1 221 ? -14.612 25.424 -20.280 1.00 31.71 220 PHE A O 1
ATOM 1579 N N . ALA A 1 222 ? -16.599 25.776 -19.282 1.00 30.90 221 ALA A N 1
ATOM 1580 C CA . ALA A 1 222 ? -16.120 25.508 -17.942 1.00 32.82 221 ALA A CA 1
ATOM 1581 C C . ALA A 1 222 ? -17.210 24.829 -17.116 1.00 33.00 221 ALA A C 1
ATOM 1582 O O . ALA A 1 222 ? -18.395 25.122 -17.243 1.00 35.98 221 ALA A O 1
ATOM 1584 N N . THR A 1 223 ? -16.777 23.921 -16.248 1.00 32.19 222 THR A N 1
ATOM 1585 C CA . THR A 1 223 ? -17.642 23.359 -15.227 1.00 32.42 222 THR A CA 1
ATOM 1586 C C . THR A 1 223 ? -17.210 23.934 -13.886 1.00 31.40 222 THR A C 1
ATOM 1587 O O . THR A 1 223 ? -16.051 23.788 -13.514 1.00 31.27 222 THR A O 1
ATOM 1591 N N . TYR A 1 224 ? -18.154 24.561 -13.167 1.00 32.76 223 TYR A N 1
ATOM 1592 C CA . TYR A 1 224 ? -17.876 25.055 -11.829 1.00 32.65 223 TYR A CA 1
ATOM 1593 C C . TYR A 1 224 ? -19.006 24.650 -10.891 1.00 32.97 223 TYR A C 1
ATOM 1594 O O . TYR A 1 224 ? -20.066 24.215 -11.327 1.00 34.45 223 TYR A O 1
ATOM 1603 N N . ALA A 1 225 ? -18.750 24.757 -9.589 1.00 35.22 224 ALA A N 1
ATOM 1604 C CA . ALA A 1 225 ? -19.681 24.262 -8.584 1.00 36.44 224 ALA A CA 1
ATOM 1605 C C . ALA A 1 225 ? -19.588 25.106 -7.319 1.00 37.29 224 ALA A C 1
ATOM 1606 O O . ALA A 1 225 ? -18.546 25.684 -7.035 1.00 38.25 224 ALA A O 1
ATOM 1608 N N . GLY A 1 226 ? -20.676 25.100 -6.548 1.00 39.61 225 GLY A N 1
ATOM 1609 C CA . GLY A 1 226 ? -20.701 25.635 -5.202 1.00 42.37 225 GLY A CA 1
ATOM 1610 C C . GLY A 1 226 ? -21.396 24.642 -4.276 1.00 43.69 225 GLY A C 1
ATOM 1611 O O . GLY A 1 226 ? -22.326 23.956 -4.699 1.00 44.05 225 GLY A O 1
ATOM 1612 N N . TRP A 1 227 ? -20.927 24.574 -3.027 1.00 45.52 226 TRP A N 1
ATOM 1613 C CA . TRP A 1 227 ? -21.537 23.748 -1.995 1.00 47.21 226 TRP A CA 1
ATOM 1614 C C . TRP A 1 227 ? -22.128 24.642 -0.913 1.00 48.33 226 TRP A C 1
ATOM 1615 O O . TRP A 1 227 ? -21.541 25.669 -0.606 1.00 50.30 226 TRP A O 1
ATOM 1626 N N . VAL A 1 228 ? -23.261 24.218 -0.331 1.00 52.66 227 VAL A N 1
ATOM 1627 C CA . VAL A 1 228 ? -23.955 24.953 0.723 1.00 55.33 227 VAL A CA 1
ATOM 1628 C C . VAL A 1 228 ? -23.500 24.437 2.099 1.00 56.07 227 VAL A C 1
ATOM 1629 O O . VAL A 1 228 ? -23.215 23.227 2.168 1.00 60.52 227 VAL A O 1
ATOM 1633 N N . PRO B 1 16 ? 10.786 8.409 -27.678 1.00 102.43 15 PRO B N 1
ATOM 1634 C CA . PRO B 1 16 ? 10.239 9.751 -27.844 1.00 102.06 15 PRO B CA 1
ATOM 1635 C C . PRO B 1 16 ? 8.712 9.758 -27.900 1.00 96.29 15 PRO B C 1
ATOM 1636 O O . PRO B 1 16 ? 8.056 10.371 -27.060 1.00 93.09 15 PRO B O 1
ATOM 1640 N N . THR B 1 17 ? 8.156 9.055 -28.894 1.00 94.94 16 THR B N 1
ATOM 1641 C CA . THR B 1 17 ? 6.716 8.981 -29.085 1.00 91.36 16 THR B CA 1
ATOM 1642 C C . THR B 1 17 ? 6.099 8.097 -27.999 1.00 88.15 16 THR B C 1
ATOM 1643 O O . THR B 1 17 ? 4.934 8.281 -27.648 1.00 86.34 16 THR B O 1
ATOM 1647 N N . THR B 1 18 ? 6.890 7.150 -27.467 1.00 84.21 17 THR B N 1
ATOM 1648 C CA . THR B 1 18 ? 6.431 6.227 -26.438 1.00 80.19 17 THR B CA 1
ATOM 1649 C C . THR B 1 18 ? 6.340 6.937 -25.083 1.00 74.66 17 THR B C 1
ATOM 1650 O O . THR B 1 18 ? 5.428 6.668 -24.303 1.00 72.45 17 THR B O 1
ATOM 1654 N N . PHE B 1 19 ? 7.289 7.839 -24.801 1.00 72.26 18 PHE B N 1
ATOM 1655 C CA . PHE B 1 19 ? 7.253 8.657 -23.597 1.00 70.31 18 PHE B CA 1
ATOM 1656 C C . PHE B 1 19 ? 5.984 9.506 -23.580 1.00 66.44 18 PHE B C 1
ATOM 1657 O O . PHE B 1 19 ? 5.355 9.652 -22.538 1.00 68.21 18 PHE B O 1
ATOM 1665 N N . ASP B 1 20 ? 5.613 10.058 -24.740 1.00 65.21 19 ASP B N 1
ATOM 1666 C CA . ASP B 1 20 ? 4.459 10.940 -24.838 1.00 66.43 19 ASP B CA 1
ATOM 1667 C C . ASP B 1 20 ? 3.176 10.142 -24.609 1.00 64.84 19 ASP B C 1
ATOM 1668 O O . ASP B 1 20 ? 2.268 10.612 -23.926 1.00 59.80 19 ASP B O 1
ATOM 1673 N N . ALA B 1 21 ? 3.116 8.929 -25.174 1.00 65.06 20 ALA B N 1
ATOM 1674 C CA . ALA B 1 21 ? 2.000 8.028 -24.933 1.00 63.65 20 ALA B CA 1
ATOM 1675 C C . ALA B 1 21 ? 1.914 7.706 -23.441 1.00 60.36 20 ALA B C 1
ATOM 1676 O O . ALA B 1 21 ? 0.815 7.660 -22.888 1.00 58.77 20 ALA B O 1
ATOM 1678 N N . LEU B 1 22 ? 3.079 7.488 -22.807 1.00 58.45 21 LEU B N 1
ATOM 1679 C CA . LEU B 1 22 ? 3.154 7.299 -21.364 1.00 54.18 21 LEU B CA 1
ATOM 1680 C C . LEU B 1 22 ? 2.595 8.523 -20.634 1.00 49.00 21 LEU B C 1
ATOM 1681 O O . LEU B 1 22 ? 1.779 8.386 -19.730 1.00 46.54 21 LEU B O 1
ATOM 1686 N N . ARG B 1 23 ? 3.052 9.720 -21.012 1.00 47.84 22 ARG B N 1
ATOM 1687 C CA . ARG B 1 23 ? 2.606 10.942 -20.357 1.00 47.32 22 ARG B CA 1
ATOM 1688 C C . ARG B 1 23 ? 1.088 11.092 -20.458 1.00 43.05 22 ARG B C 1
ATOM 1689 O O . ARG B 1 23 ? 0.454 11.512 -19.488 1.00 42.01 22 ARG B O 1
ATOM 1697 N N . ARG B 1 24 ? 0.514 10.736 -21.616 1.00 42.67 23 ARG B N 1
ATOM 1698 C CA . ARG B 1 24 ? -0.922 10.837 -21.844 1.00 44.65 23 ARG B CA 1
ATOM 1699 C C . ARG B 1 24 ? -1.693 9.955 -20.864 1.00 40.42 23 ARG B C 1
ATOM 1700 O O . ARG B 1 24 ? -2.761 10.336 -20.389 1.00 39.47 23 ARG B O 1
ATOM 1708 N N . GLN B 1 25 ? -1.150 8.769 -20.588 1.00 40.10 24 GLN B N 1
ATOM 1709 C CA . GLN B 1 25 ? -1.782 7.813 -19.694 1.00 40.00 24 GLN B CA 1
ATOM 1710 C C . GLN B 1 25 ? -1.767 8.318 -18.250 1.00 38.64 24 GLN B C 1
ATOM 1711 O O . GLN B 1 25 ? -2.665 7.983 -17.480 1.00 41.14 24 GLN B O 1
ATOM 1717 N N . LEU B 1 26 ? -0.731 9.089 -17.886 1.00 38.83 25 LEU B N 1
ATOM 1718 C CA . LEU B 1 26 ? -0.511 9.531 -16.510 1.00 38.51 25 LEU B CA 1
ATOM 1719 C C . LEU B 1 26 ? -1.119 10.903 -16.230 1.00 39.28 25 LEU B C 1
ATOM 1720 O O . LEU B 1 26 ? -1.383 11.219 -15.065 1.00 40.66 25 LEU B O 1
ATOM 1725 N N . ILE B 1 27 ? -1.294 11.716 -17.284 1.00 39.04 26 ILE B N 1
ATOM 1726 C CA . ILE B 1 27 ? -1.698 13.104 -17.133 1.00 38.77 26 ILE B CA 1
ATOM 1727 C C . ILE B 1 27 ? -3.087 13.321 -17.729 1.00 38.18 26 ILE B C 1
ATOM 1728 O O . ILE B 1 27 ? -3.250 13.369 -18.953 1.00 37.94 26 ILE B O 1
ATOM 1733 N N . PRO B 1 28 ? -4.110 13.552 -16.875 1.00 36.97 27 PRO B N 1
ATOM 1734 C CA . PRO B 1 28 ? -5.440 13.932 -17.338 1.00 36.83 27 PRO B CA 1
ATOM 1735 C C . PRO B 1 28 ? -5.374 15.117 -18.298 1.00 35.02 27 PRO B C 1
ATOM 1736 O O . PRO B 1 28 ? -4.710 16.111 -17.987 1.00 32.92 27 PRO B O 1
ATOM 1740 N N . SER B 1 29 ? -6.065 14.984 -19.439 1.00 33.11 28 SER B N 1
ATOM 1741 C CA . SER B 1 29 ? -6.243 16.050 -20.424 1.00 32.71 28 SER B CA 1
ATOM 1742 C C . SER B 1 29 ? -4.900 16.573 -20.932 1.00 34.07 28 SER B C 1
ATOM 1743 O O . SER B 1 29 ? -4.762 17.760 -21.232 1.00 35.52 28 SER B O 1
ATOM 1746 N N . PHE B 1 30 ? -3.925 15.673 -21.084 1.00 33.48 29 PHE B N 1
ATOM 1747 C CA . PHE B 1 30 ? -2.574 16.034 -21.492 1.00 36.07 29 PHE B CA 1
ATOM 1748 C C . PHE B 1 30 ? -2.589 16.877 -22.772 1.00 36.53 29 PHE B C 1
ATOM 1749 O O . PHE B 1 30 ? -1.909 17.909 -22.844 1.00 34.77 29 PHE B O 1
ATOM 1757 N N . ASP B 1 31 ? -3.337 16.420 -23.791 1.00 35.06 30 ASP B N 1
ATOM 1758 C CA . ASP B 1 31 ? -3.387 17.112 -25.069 1.00 37.04 30 ASP B CA 1
ATOM 1759 C C . ASP B 1 31 ? -4.048 18.486 -24.906 1.00 35.46 30 ASP B C 1
ATOM 1760 O O . ASP B 1 31 ? -3.571 19.482 -25.453 1.00 37.05 30 ASP B O 1
ATOM 1765 N N . LEU B 1 32 ? -5.165 18.531 -24.184 1.00 33.24 31 LEU B N 1
ATOM 1766 C CA . LEU B 1 32 ? -5.893 19.768 -23.956 1.00 33.72 31 LEU B CA 1
ATOM 1767 C C . LEU B 1 32 ? -4.977 20.817 -23.318 1.00 33.89 31 LEU B C 1
ATOM 1768 O O . LEU B 1 32 ? -4.869 21.928 -23.845 1.00 33.92 31 LEU B O 1
ATOM 1773 N N . ILE B 1 33 ? -4.316 20.468 -22.203 1.00 32.46 32 ILE B N 1
ATOM 1774 C CA . ILE B 1 33 ? -3.586 21.454 -21.410 1.00 34.05 32 ILE B CA 1
ATOM 1775 C C . ILE B 1 33 ? -2.308 21.900 -22.125 1.00 35.58 32 ILE B C 1
ATOM 1776 O O . ILE B 1 33 ? -1.966 23.079 -22.044 1.00 34.50 32 ILE B O 1
ATOM 1781 N N . TYR B 1 34 ? -1.625 20.975 -22.830 1.00 34.75 33 TYR B N 1
ATOM 1782 C CA . TYR B 1 34 ? -0.374 21.284 -23.509 1.00 35.87 33 TYR B CA 1
ATOM 1783 C C . TYR B 1 34 ? -0.651 22.073 -24.788 1.00 36.95 33 TYR B C 1
ATOM 1784 O O . TYR B 1 34 ? 0.062 23.040 -25.087 1.00 35.37 33 TYR B O 1
ATOM 1793 N N . GLU B 1 35 ? -1.664 21.647 -25.551 1.00 36.06 34 GLU B N 1
ATOM 1794 C CA . GLU B 1 35 ? -2.063 22.379 -26.743 1.00 37.87 34 GLU B CA 1
ATOM 1795 C C . GLU B 1 35 ? -2.571 23.776 -26.354 1.00 36.58 34 GLU B C 1
ATOM 1796 O O . GLU B 1 35 ? -2.330 24.756 -27.065 1.00 39.04 34 GLU B O 1
ATOM 1802 N N . ALA B 1 36 ? -3.284 23.878 -25.231 1.00 32.40 35 ALA B N 1
ATOM 1803 C CA . ALA B 1 36 ? -3.766 25.175 -24.772 1.00 34.26 35 ALA B CA 1
ATOM 1804 C C . ALA B 1 36 ? -2.596 26.144 -24.608 1.00 35.47 35 ALA B C 1
ATOM 1805 O O . ALA B 1 36 ? -2.717 27.307 -24.975 1.00 35.02 35 ALA B O 1
ATOM 1807 N N . ALA B 1 37 ? -1.471 25.641 -24.086 1.00 37.02 36 ALA B N 1
ATOM 1808 C CA . ALA B 1 37 ? -0.260 26.431 -23.917 1.00 37.97 36 ALA B CA 1
ATOM 1809 C C . ALA B 1 37 ? 0.298 26.880 -25.267 1.00 38.54 36 ALA B C 1
ATOM 1810 O O . ALA B 1 37 ? 0.604 28.061 -25.450 1.00 38.97 36 ALA B O 1
ATOM 1812 N N . VAL B 1 38 ? 0.426 25.931 -26.203 1.00 38.22 37 VAL B N 1
ATOM 1813 C CA . VAL B 1 38 ? 0.954 26.198 -27.533 1.00 40.45 37 VAL B CA 1
ATOM 1814 C C . VAL B 1 38 ? 0.137 27.287 -28.233 1.00 40.21 37 VAL B C 1
ATOM 1815 O O . VAL B 1 38 ? 0.707 28.228 -28.784 1.00 40.57 37 VAL B O 1
ATOM 1819 N N . ARG B 1 39 ? -1.192 27.130 -28.219 1.00 36.93 38 ARG B N 1
ATOM 1820 C CA . ARG B 1 39 ? -2.110 28.021 -28.909 1.00 40.06 38 ARG B CA 1
ATOM 1821 C C . ARG B 1 39 ? -2.108 29.420 -28.284 1.00 40.25 38 ARG B C 1
ATOM 1822 O O . ARG B 1 39 ? -2.330 30.407 -28.988 1.00 39.48 38 ARG B O 1
ATOM 1830 N N . THR B 1 40 ? -1.902 29.492 -26.964 1.00 39.36 39 THR B N 1
ATOM 1831 C CA . THR B 1 40 ? -1.858 30.752 -26.233 1.00 40.75 39 THR B CA 1
ATOM 1832 C C . THR B 1 40 ? -0.603 31.515 -26.650 1.00 42.32 39 THR B C 1
ATOM 1833 O O . THR B 1 40 ? -0.664 32.718 -26.920 1.00 41.27 39 THR B O 1
ATOM 1837 N N . VAL B 1 41 ? 0.521 30.790 -26.724 1.00 39.42 40 VAL B N 1
ATOM 1838 C CA . VAL B 1 41 ? 1.773 31.341 -27.218 1.00 41.84 40 VAL B CA 1
ATOM 1839 C C . VAL B 1 41 ? 1.605 31.838 -28.651 1.00 42.80 40 VAL B C 1
ATOM 1840 O O . VAL B 1 41 ? 2.032 32.950 -28.959 1.00 45.40 40 VAL B O 1
ATOM 1844 N N . ALA B 1 42 ? 0.989 31.017 -29.511 1.00 43.10 41 ALA B N 1
ATOM 1845 C CA . ALA B 1 42 ? 0.908 31.297 -30.940 1.00 44.85 41 ALA B CA 1
ATOM 1846 C C . ALA B 1 42 ? 0.037 32.523 -31.209 1.00 44.50 41 ALA B C 1
ATOM 1847 O O . ALA B 1 42 ? 0.274 33.240 -32.177 1.00 45.34 41 ALA B O 1
ATOM 1849 N N . ALA B 1 43 ? -0.974 32.751 -30.360 1.00 42.60 42 ALA B N 1
ATOM 1850 C CA . ALA B 1 43 ? -1.840 33.916 -30.473 1.00 44.24 42 ALA B CA 1
ATOM 1851 C C . ALA B 1 43 ? -1.114 35.199 -30.064 1.00 45.40 42 ALA B C 1
ATOM 1852 O O . ALA B 1 43 ? -1.581 36.288 -30.382 1.00 46.25 42 ALA B O 1
ATOM 1854 N N . THR B 1 44 ? 0.011 35.075 -29.349 1.00 47.26 43 THR B N 1
ATOM 1855 C CA . THR B 1 44 ? 0.683 36.220 -28.749 1.00 48.70 43 THR B CA 1
ATOM 1856 C C . THR B 1 44 ? 1.915 36.636 -29.555 1.00 47.97 43 THR B C 1
ATOM 1857 O O . THR B 1 44 ? 2.093 37.810 -29.845 1.00 46.05 43 THR B O 1
ATOM 1861 N N . VAL B 1 45 ? 2.789 35.679 -29.881 1.00 49.38 44 VAL B N 1
ATOM 1862 C CA . VAL B 1 45 ? 4.167 36.006 -30.217 1.00 52.08 44 VAL B CA 1
ATOM 1863 C C . VAL B 1 45 ? 4.263 36.372 -31.696 1.00 53.60 44 VAL B C 1
ATOM 1864 O O . VAL B 1 45 ? 3.375 36.036 -32.478 1.00 54.15 44 VAL B O 1
ATOM 1868 N N . PRO B 1 46 ? 5.338 37.076 -32.127 1.00 55.88 45 PRO B N 1
ATOM 1869 C CA . PRO B 1 46 ? 5.561 37.333 -33.550 1.00 59.29 45 PRO B CA 1
ATOM 1870 C C . PRO B 1 46 ? 6.089 36.048 -34.180 1.00 64.31 45 PRO B C 1
ATOM 1871 O O . PRO B 1 46 ? 6.442 35.110 -33.471 1.00 63.16 45 PRO B O 1
ATOM 1875 N N . THR B 1 47 ? 6.118 35.985 -35.513 1.00 70.67 46 THR B N 1
ATOM 1876 C CA . THR B 1 47 ? 6.750 34.854 -36.173 1.00 76.22 46 THR B CA 1
ATOM 1877 C C . THR B 1 47 ? 8.239 34.892 -35.827 1.00 76.82 46 THR B C 1
ATOM 1878 O O . THR B 1 47 ? 8.770 35.945 -35.474 1.00 79.06 46 THR B O 1
ATOM 1882 N N . ALA B 1 48 ? 8.883 33.721 -35.884 1.00 74.36 47 ALA B N 1
ATOM 1883 C CA . ALA B 1 48 ? 10.239 33.528 -35.392 1.00 73.76 47 ALA B CA 1
ATOM 1884 C C . ALA B 1 48 ? 10.362 34.043 -33.957 1.00 68.72 47 ALA B C 1
ATOM 1885 O O . ALA B 1 48 ? 11.252 34.832 -33.647 1.00 68.83 47 ALA B O 1
ATOM 1887 N N . PRO B 1 49 ? 9.476 33.604 -33.035 1.00 61.82 48 PRO B N 1
ATOM 1888 C CA . PRO B 1 49 ? 9.537 34.050 -31.644 1.00 60.46 48 PRO B CA 1
ATOM 1889 C C . PRO B 1 49 ? 10.710 33.420 -30.901 1.00 57.56 48 PRO B C 1
ATOM 1890 O O . PRO B 1 49 ? 11.181 32.345 -31.268 1.00 62.26 48 PRO B O 1
ATOM 1894 N N . ARG B 1 50 ? 11.175 34.110 -29.858 1.00 54.71 49 ARG B N 1
ATOM 1895 C CA . ARG B 1 50 ? 12.171 33.561 -28.954 1.00 52.68 49 ARG B CA 1
ATOM 1896 C C . ARG B 1 50 ? 11.451 33.054 -27.706 1.00 49.93 49 ARG B C 1
ATOM 1897 O O . ARG B 1 50 ? 10.726 33.811 -27.060 1.00 48.87 49 ARG B O 1
ATOM 1905 N N . VAL B 1 51 ? 11.657 31.770 -27.383 1.00 48.14 50 VAL B N 1
ATOM 1906 C CA . VAL B 1 51 ? 10.900 31.099 -26.338 1.00 46.76 50 VAL B CA 1
ATOM 1907 C C . VAL B 1 51 ? 11.852 30.492 -25.308 1.00 46.73 50 VAL B C 1
ATOM 1908 O O . VAL B 1 51 ? 12.839 29.859 -25.669 1.00 48.10 50 VAL B O 1
ATOM 1912 N N . LEU B 1 52 ? 11.523 30.686 -24.024 1.00 45.02 51 LEU B N 1
ATOM 1913 C CA . LEU B 1 52 ? 12.228 30.065 -22.914 1.00 45.52 51 LEU B CA 1
ATOM 1914 C C . LEU B 1 52 ? 11.355 28.957 -22.327 1.00 44.95 51 LEU B C 1
ATOM 1915 O O . LEU B 1 52 ? 10.206 29.203 -21.990 1.00 45.68 51 LEU B O 1
ATOM 1920 N N . ASP B 1 53 ? 11.922 27.749 -22.191 1.00 49.38 52 ASP B N 1
ATOM 1921 C CA . ASP B 1 53 ? 11.225 26.602 -21.619 1.00 48.16 52 ASP B CA 1
ATOM 1922 C C . ASP B 1 53 ? 11.888 26.215 -20.296 1.00 47.19 52 ASP B C 1
ATOM 1923 O O . ASP B 1 53 ? 12.969 25.624 -20.291 1.00 47.68 52 ASP B O 1
ATOM 1928 N N . LEU B 1 54 ? 11.203 26.521 -19.185 1.00 46.37 53 LEU B N 1
ATOM 1929 C CA . LEU B 1 54 ? 11.728 26.344 -17.837 1.00 48.53 53 LEU B CA 1
ATOM 1930 C C . LEU B 1 54 ? 11.312 24.977 -17.296 1.00 47.53 53 LEU B C 1
ATOM 1931 O O . LEU B 1 54 ? 10.140 24.623 -17.355 1.00 45.76 53 LEU B O 1
ATOM 1936 N N . GLY B 1 55 ? 12.284 24.233 -16.750 1.00 50.69 54 GLY B N 1
ATOM 1937 C CA . GLY B 1 55 ? 12.085 22.840 -16.380 1.00 49.45 54 GLY B CA 1
ATOM 1938 C C . GLY B 1 55 ? 11.623 22.030 -17.588 1.00 50.76 54 GLY B C 1
ATOM 1939 O O . GLY B 1 55 ? 10.602 21.350 -17.517 1.00 48.26 54 GLY B O 1
ATOM 1940 N N . ALA B 1 56 ? 12.397 22.124 -18.682 1.00 51.98 55 ALA B N 1
ATOM 1941 C CA . ALA B 1 56 ? 12.007 21.626 -19.994 1.00 51.10 55 ALA B CA 1
ATOM 1942 C C . ALA B 1 56 ? 11.915 20.099 -20.031 1.00 53.18 55 ALA B C 1
ATOM 1943 O O . ALA B 1 56 ? 11.220 19.552 -20.886 1.00 54.77 55 ALA B O 1
ATOM 1945 N N . GLY B 1 57 ? 12.648 19.419 -19.138 1.00 52.76 56 GLY B N 1
ATOM 1946 C CA . GLY B 1 57 ? 12.701 17.966 -19.122 1.00 52.98 56 GLY B CA 1
ATOM 1947 C C . GLY B 1 57 ? 13.228 17.418 -20.447 1.00 55.87 56 GLY B C 1
ATOM 1948 O O . GLY B 1 57 ? 14.323 17.789 -20.874 1.00 58.95 56 GLY B O 1
ATOM 1949 N N . THR B 1 58 ? 12.427 16.560 -21.104 1.00 56.05 57 THR B N 1
ATOM 1950 C CA . THR B 1 58 ? 12.810 15.967 -22.379 1.00 58.90 57 THR B CA 1
ATOM 1951 C C . THR B 1 58 ? 12.434 16.909 -23.521 1.00 58.35 57 THR B C 1
ATOM 1952 O O . THR B 1 58 ? 12.607 16.551 -24.683 1.00 57.63 57 THR B O 1
ATOM 1956 N N . GLY B 1 59 ? 11.892 18.087 -23.179 1.00 59.58 58 GLY B N 1
ATOM 1957 C CA . GLY B 1 59 ? 11.675 19.164 -24.133 1.00 60.27 58 GLY B CA 1
ATOM 1958 C C . GLY B 1 59 ? 10.309 19.081 -24.808 1.00 60.90 58 GLY B C 1
ATOM 1959 O O . GLY B 1 59 ? 10.113 19.662 -25.873 1.00 59.07 58 GLY B O 1
ATOM 1960 N N . LEU B 1 60 ? 9.371 18.387 -24.152 1.00 63.62 59 LEU B N 1
ATOM 1961 C CA . LEU B 1 60 ? 8.063 18.072 -24.707 1.00 68.35 59 LEU B CA 1
ATOM 1962 C C . LEU B 1 60 ? 7.312 19.350 -25.087 1.00 67.03 59 LEU B C 1
ATOM 1963 O O . LEU B 1 60 ? 6.714 19.425 -26.159 1.00 68.75 59 LEU B O 1
ATOM 1968 N N . LEU B 1 61 ? 7.343 20.356 -24.204 1.00 62.22 60 LEU B N 1
ATOM 1969 C CA . LEU B 1 61 ? 6.609 21.592 -24.430 1.00 60.72 60 LEU B CA 1
ATOM 1970 C C . LEU B 1 61 ? 7.267 22.395 -25.557 1.00 60.89 60 LEU B C 1
ATOM 1971 O O . LEU B 1 61 ? 6.580 22.943 -26.416 1.00 63.34 60 LEU B O 1
ATOM 1976 N N . SER B 1 62 ? 8.604 22.438 -25.560 1.00 61.98 61 SER B N 1
ATOM 1977 C CA . SER B 1 62 ? 9.365 23.082 -26.621 1.00 60.42 61 SER B CA 1
ATOM 1978 C C . SER B 1 62 ? 9.041 22.458 -27.978 1.00 63.05 61 SER B C 1
ATOM 1979 O O . SER B 1 62 ? 8.949 23.166 -28.979 1.00 61.20 61 SER B O 1
ATOM 1982 N N . ALA B 1 63 ? 8.896 21.127 -27.997 1.00 63.81 62 ALA B N 1
ATOM 1983 C CA . ALA B 1 63 ? 8.604 20.383 -29.215 1.00 63.32 62 ALA B CA 1
ATOM 1984 C C . ALA B 1 63 ? 7.252 20.806 -29.790 1.00 61.70 62 ALA B C 1
ATOM 1985 O O . ALA B 1 63 ? 7.131 21.028 -30.992 1.00 59.33 62 ALA B O 1
ATOM 1987 N N . ALA B 1 64 ? 6.247 20.912 -28.912 1.00 61.41 63 ALA B N 1
ATOM 1988 C CA . ALA B 1 64 ? 4.886 21.240 -29.312 1.00 61.82 63 ALA B CA 1
ATOM 1989 C C . ALA B 1 64 ? 4.820 22.644 -29.913 1.00 61.56 63 ALA B C 1
ATOM 1990 O O . ALA B 1 64 ? 4.149 22.852 -30.920 1.00 61.50 63 ALA B O 1
ATOM 1992 N N . ILE B 1 65 ? 5.516 23.603 -29.290 1.00 63.48 64 ILE B N 1
ATOM 1993 C CA . ILE B 1 65 ? 5.563 24.968 -29.796 1.00 62.71 64 ILE B CA 1
ATOM 1994 C C . ILE B 1 65 ? 6.255 24.985 -31.158 1.00 64.88 64 ILE B C 1
ATOM 1995 O O . ILE B 1 65 ? 5.806 25.687 -32.061 1.00 65.15 64 ILE B O 1
ATOM 2000 N N . LEU B 1 66 ? 7.346 24.221 -31.286 1.00 67.21 65 LEU B N 1
ATOM 2001 C CA . LEU B 1 66 ? 8.126 24.163 -32.517 1.00 69.47 65 LEU B CA 1
ATOM 2002 C C . LEU B 1 66 ? 7.295 23.584 -33.658 1.00 68.54 65 LEU B C 1
ATOM 2003 O O . LEU B 1 66 ? 7.414 24.028 -34.798 1.00 68.07 65 LEU B O 1
ATOM 2008 N N . ARG B 1 67 ? 6.485 22.569 -33.344 1.00 68.96 66 ARG B N 1
ATOM 2009 C CA . ARG B 1 67 ? 5.576 21.973 -34.310 1.00 72.56 66 ARG B CA 1
ATOM 2010 C C . ARG B 1 67 ? 4.630 23.037 -34.865 1.00 71.18 66 ARG B C 1
ATOM 2011 O O . ARG B 1 67 ? 4.303 23.015 -36.045 1.00 72.48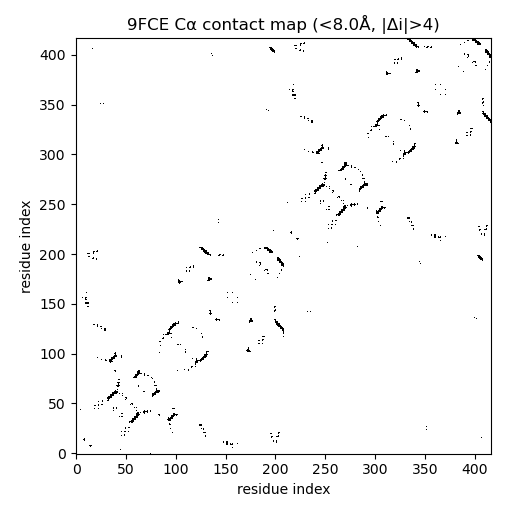 66 ARG B O 1
ATOM 2019 N N . GLU B 1 68 ? 4.204 23.971 -34.004 1.00 69.15 67 GLU B N 1
ATOM 2020 C CA . GLU B 1 68 ? 3.249 25.004 -34.373 1.00 67.49 67 GLU B CA 1
ATOM 2021 C C . GLU B 1 68 ? 3.952 26.208 -35.000 1.00 66.96 67 GLU B C 1
ATOM 2022 O O . GLU B 1 68 ? 3.399 26.837 -35.897 1.00 65.44 67 GLU B O 1
ATOM 2028 N N . LEU B 1 69 ? 5.148 26.543 -34.498 1.00 71.44 68 LEU B N 1
ATOM 2029 C CA . LEU B 1 69 ? 5.894 27.718 -34.933 1.00 73.29 68 LEU B CA 1
ATOM 2030 C C . LEU B 1 69 ? 7.314 27.300 -35.318 1.00 74.64 68 LEU B C 1
ATOM 2031 O O . LEU B 1 69 ? 8.254 27.513 -34.551 1.00 70.87 68 LEU B O 1
ATOM 2036 N N . PRO B 1 70 ? 7.511 26.696 -36.518 1.00 75.91 69 PRO B N 1
ATOM 2037 C CA . PRO B 1 70 ? 8.791 26.080 -36.885 1.00 75.94 69 PRO B CA 1
ATOM 2038 C C . PRO B 1 70 ? 10.046 26.947 -36.770 1.00 77.12 69 PRO B C 1
ATOM 2039 O O . PRO B 1 70 ? 11.127 26.425 -36.507 1.00 81.16 69 PRO B O 1
ATOM 2043 N N . ASP B 1 71 ? 9.900 28.265 -36.951 1.00 75.50 70 ASP B N 1
ATOM 2044 C CA . ASP B 1 71 ? 11.042 29.169 -36.989 1.00 77.18 70 ASP B CA 1
ATOM 2045 C C . ASP B 1 71 ? 11.356 29.734 -35.600 1.00 72.03 70 ASP B C 1
ATOM 2046 O O . ASP B 1 71 ? 12.138 30.674 -35.481 1.00 69.76 70 ASP B O 1
ATOM 2051 N N . SER B 1 72 ? 10.770 29.149 -34.547 1.00 69.93 71 SER B N 1
ATOM 2052 C CA . SER B 1 72 ? 10.996 29.606 -33.182 1.00 66.91 71 SER B CA 1
ATOM 2053 C C . SER B 1 72 ? 12.460 29.427 -32.781 1.00 65.27 71 SER B C 1
ATOM 2054 O O . SER B 1 72 ? 13.126 28.496 -33.221 1.00 69.09 71 SER B O 1
ATOM 2057 N N . GLU B 1 73 ? 12.950 30.334 -31.934 1.00 61.94 72 GLU B N 1
ATOM 2058 C CA . GLU B 1 73 ? 14.211 30.139 -31.241 1.00 64.30 72 GLU B CA 1
ATOM 2059 C C . GLU B 1 73 ? 13.889 29.759 -29.799 1.00 62.89 72 GLU B C 1
ATOM 2060 O O . GLU B 1 73 ? 13.233 30.518 -29.091 1.00 57.59 72 GLU B O 1
ATOM 2066 N N . VAL B 1 74 ? 14.328 28.568 -29.380 1.00 63.43 73 VAL B N 1
ATOM 2067 C CA . VAL B 1 74 ? 13.906 28.022 -28.101 1.00 63.74 73 VAL B CA 1
ATOM 2068 C C . VAL B 1 74 ? 15.129 27.776 -27.222 1.00 62.05 73 VAL B C 1
ATOM 2069 O O . VAL B 1 74 ? 16.121 27.211 -27.680 1.00 63.07 73 VAL B O 1
ATOM 2073 N N . VAL B 1 75 ? 15.033 28.190 -25.953 1.00 57.54 74 VAL B N 1
ATOM 2074 C CA . VAL B 1 75 ? 16.069 27.931 -24.964 1.00 57.82 74 VAL B CA 1
ATOM 2075 C C . VAL B 1 75 ? 15.490 27.040 -23.864 1.00 56.22 74 VAL B C 1
ATOM 2076 O O . VAL B 1 75 ? 14.581 27.459 -23.157 1.00 55.73 74 VAL B O 1
ATOM 2080 N N . LEU B 1 76 ? 16.034 25.819 -23.724 1.00 55.82 75 LEU B N 1
ATOM 2081 C CA . LEU B 1 76 ? 15.581 24.854 -22.731 1.00 57.54 75 LEU B CA 1
ATOM 2082 C C . LEU B 1 76 ? 16.429 24.997 -21.468 1.00 58.48 75 LEU B C 1
ATOM 2083 O O . LEU B 1 76 ? 17.648 25.109 -21.558 1.00 63.13 75 LEU B O 1
ATOM 2088 N N . VAL B 1 77 ? 15.779 24.993 -20.296 1.00 58.43 76 VAL B N 1
ATOM 2089 C CA . VAL B 1 77 ? 16.489 25.010 -19.024 1.00 59.05 76 VAL B CA 1
ATOM 2090 C C . VAL B 1 77 ? 15.955 23.890 -18.136 1.00 57.75 76 VAL B C 1
ATOM 2091 O O . VAL B 1 77 ? 14.748 23.746 -17.973 1.00 55.09 76 VAL B O 1
ATOM 2095 N N . ASP B 1 78 ? 16.881 23.119 -17.555 1.00 58.94 77 ASP B N 1
ATOM 2096 C CA . ASP B 1 78 ? 16.546 22.077 -16.600 1.00 59.18 77 ASP B CA 1
ATOM 2097 C C . ASP B 1 78 ? 17.791 21.730 -15.787 1.00 61.33 77 ASP B C 1
ATOM 2098 O O . ASP B 1 78 ? 18.905 21.843 -16.295 1.00 62.97 77 ASP B O 1
ATOM 2103 N N . ARG B 1 79 ? 17.591 21.307 -14.530 1.00 59.79 78 ARG B N 1
ATOM 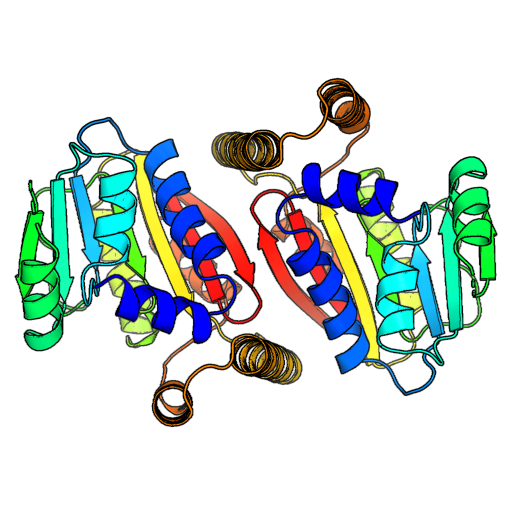2104 C CA . ARG B 1 79 ? 18.700 20.965 -13.650 1.00 64.37 78 ARG B CA 1
ATOM 2105 C C . ARG B 1 79 ? 19.189 19.549 -13.952 1.00 66.92 78 ARG B C 1
ATOM 2106 O O . ARG B 1 79 ? 20.324 19.209 -13.627 1.00 67.33 78 ARG B O 1
ATOM 2114 N N . SER B 1 80 ? 18.333 18.728 -14.571 1.00 68.27 79 SER B N 1
ATOM 2115 C CA . SER B 1 80 ? 18.644 17.326 -14.795 1.00 74.72 79 SER B CA 1
ATOM 2116 C C . SER B 1 80 ? 19.357 17.149 -16.135 1.00 78.71 79 SER B C 1
ATOM 2117 O O . SER B 1 80 ? 18.735 17.297 -17.184 1.00 78.38 79 SER B O 1
ATOM 2120 N N . GLU B 1 81 ? 20.653 16.809 -16.078 1.00 85.20 80 GLU B N 1
ATOM 2121 C CA . GLU B 1 81 ? 21.469 16.556 -17.259 1.00 90.36 80 GLU B CA 1
ATOM 2122 C C . GLU B 1 81 ? 20.910 15.357 -18.024 1.00 91.40 80 GLU B C 1
ATOM 2123 O O . GLU B 1 81 ? 20.943 15.326 -19.255 1.00 84.87 80 GLU B O 1
ATOM 2129 N N . LEU B 1 82 ? 20.399 14.378 -17.262 1.00 93.99 81 LEU B N 1
ATOM 2130 C CA . LEU B 1 82 ? 19.846 13.145 -17.803 1.00 93.74 81 LEU B CA 1
ATOM 2131 C C . LEU B 1 82 ? 18.660 13.488 -18.700 1.00 88.72 81 LEU B C 1
ATOM 2132 O O . LEU B 1 82 ? 18.589 13.038 -19.839 1.00 89.81 81 LEU B O 1
ATOM 2137 N N . MET B 1 83 ? 17.736 14.294 -18.164 1.00 82.23 82 MET B N 1
ATOM 2138 C CA . MET B 1 83 ? 16.590 14.773 -18.920 1.00 81.43 82 MET B CA 1
ATOM 2139 C C . MET B 1 83 ? 17.066 15.563 -20.142 1.00 83.02 82 MET B C 1
ATOM 2140 O O . MET B 1 83 ? 16.587 15.344 -21.255 1.00 82.35 82 MET B O 1
ATOM 2145 N N . LEU B 1 84 ? 18.021 16.475 -19.920 1.00 80.34 83 LEU B N 1
ATOM 2146 C CA . LEU B 1 84 ? 18.517 17.352 -20.969 1.00 85.79 83 LEU B CA 1
ATOM 2147 C C . LEU B 1 84 ? 19.243 16.553 -22.049 1.00 88.04 83 LEU B C 1
ATOM 2148 O O . LEU B 1 84 ? 19.210 16.938 -23.216 1.00 88.56 83 LEU B O 1
ATOM 2153 N N . THR B 1 85 ? 19.902 15.455 -21.654 1.00 88.48 84 THR B N 1
ATOM 2154 C CA . THR B 1 85 ? 20.504 14.542 -22.614 1.00 92.06 84 THR B CA 1
ATOM 2155 C C . THR B 1 85 ? 19.444 14.122 -23.630 1.00 90.60 84 THR B C 1
ATOM 2156 O O . THR B 1 85 ? 19.678 14.182 -24.835 1.00 94.49 84 THR B O 1
ATOM 2160 N N . GLN B 1 86 ? 18.270 13.728 -23.121 1.00 85.38 85 GLN B N 1
ATOM 2161 C CA . GLN B 1 86 ? 17.197 13.202 -23.950 1.00 86.72 85 GLN B CA 1
ATOM 2162 C C . GLN B 1 86 ? 16.591 14.336 -24.778 1.00 84.16 85 GLN B C 1
ATOM 2163 O O . GLN B 1 86 ? 16.205 14.124 -25.928 1.00 83.55 85 GLN B O 1
ATOM 2169 N N . ALA B 1 87 ? 16.527 15.537 -24.184 1.00 80.22 86 ALA B N 1
ATOM 2170 C CA . ALA B 1 87 ? 16.070 16.731 -24.877 1.00 81.56 86 ALA B CA 1
ATOM 2171 C C . ALA B 1 87 ? 16.945 17.003 -26.098 1.00 84.90 86 ALA B C 1
ATOM 2172 O O . ALA B 1 87 ? 16.420 17.197 -27.194 1.00 79.90 86 ALA B O 1
ATOM 2174 N N . ARG B 1 88 ? 18.272 17.010 -25.888 1.00 90.96 87 ARG B N 1
ATOM 2175 C CA . ARG B 1 88 ? 19.247 17.167 -26.960 1.00 93.05 87 ARG B CA 1
ATOM 2176 C C . ARG B 1 88 ? 19.005 16.116 -28.040 1.00 95.16 87 ARG B C 1
ATOM 2177 O O . ARG B 1 88 ? 19.171 16.394 -29.227 1.00 97.05 87 ARG B O 1
ATOM 2185 N N . GLY B 1 89 ? 18.627 14.907 -27.608 1.00 94.12 88 GLY B N 1
ATOM 2186 C CA . GLY B 1 89 ? 18.262 13.828 -28.511 1.00 91.98 88 GLY B CA 1
ATOM 2187 C C . GLY B 1 89 ? 17.066 14.190 -29.391 1.00 91.41 88 GLY B C 1
ATOM 2188 O O . GLY B 1 89 ? 17.106 13.975 -30.600 1.00 92.03 88 GLY B O 1
ATOM 2189 N N . ARG B 1 90 ? 16.013 14.747 -28.777 1.00 91.02 89 ARG B N 1
ATOM 2190 C CA . ARG B 1 90 ? 14.772 15.053 -29.475 1.00 89.94 89 ARG B CA 1
ATOM 2191 C C . ARG B 1 90 ? 15.043 16.006 -30.637 1.00 89.29 89 ARG B C 1
ATOM 2192 O O . ARG B 1 90 ? 14.355 15.951 -31.653 1.00 95.00 89 ARG B O 1
ATOM 2200 N N . PHE B 1 91 ? 16.038 16.885 -30.469 1.00 90.12 90 PHE B N 1
ATOM 2201 C CA . PHE B 1 91 ? 16.363 17.883 -31.473 1.00 92.10 90 PHE B CA 1
ATOM 2202 C C . PHE B 1 91 ? 17.704 17.518 -32.125 1.00 89.96 90 PHE B C 1
ATOM 2203 O O . PHE B 1 91 ? 18.604 18.383 -32.120 1.00 89.50 90 PHE B O 1
ATOM 2211 N N . GLY B 1 96 ? 18.249 26.297 -33.972 1.00 75.87 95 GLY B N 1
ATOM 2212 C CA . GLY B 1 96 ? 17.381 27.251 -33.246 1.00 75.93 95 GLY B CA 1
ATOM 2213 C C . GLY B 1 96 ? 16.919 26.712 -31.890 1.00 73.73 95 GLY B C 1
ATOM 2214 O O . GLY B 1 96 ? 15.888 27.135 -31.367 1.00 70.73 95 GLY B O 1
ATOM 2215 N N . VAL B 1 97 ? 17.703 25.793 -31.316 1.00 73.31 96 VAL B N 1
ATOM 2216 C CA . VAL B 1 97 ? 17.361 25.157 -30.055 1.00 73.03 96 VAL B CA 1
ATOM 2217 C C . VAL B 1 97 ? 18.614 25.141 -29.183 1.00 71.77 96 VAL B C 1
ATOM 2218 O O . VAL B 1 97 ? 19.611 24.521 -29.543 1.00 72.92 96 VAL B O 1
ATOM 2222 N N . THR B 1 98 ? 18.561 25.867 -28.061 1.00 69.10 97 THR B N 1
ATOM 2223 C CA . THR B 1 98 ? 19.630 25.875 -27.079 1.00 69.38 97 THR B CA 1
ATOM 2224 C C . THR B 1 98 ? 19.184 25.030 -25.896 1.00 66.51 97 THR B C 1
ATOM 2225 O O . THR B 1 98 ? 18.020 25.074 -25.523 1.00 64.84 97 THR B O 1
ATOM 2229 N N . VAL B 1 99 ? 20.126 24.285 -25.314 1.00 68.77 98 VAL B N 1
ATOM 2230 C CA . VAL B 1 99 ? 19.888 23.520 -24.103 1.00 70.81 98 VAL B CA 1
ATOM 2231 C C . VAL B 1 99 ? 20.913 23.975 -23.068 1.00 71.09 98 VAL B C 1
ATOM 2232 O O . VAL B 1 99 ? 22.080 24.153 -23.402 1.00 74.83 98 VAL B O 1
ATOM 2236 N N . GLN B 1 100 ? 20.466 24.195 -21.827 1.00 70.81 99 GLN B N 1
ATOM 2237 C CA . GLN B 1 100 ? 21.337 24.669 -20.762 1.00 72.62 99 GLN B CA 1
ATOM 2238 C C . GLN B 1 100 ? 20.991 23.977 -19.448 1.00 71.95 99 GLN B C 1
ATOM 2239 O O . GLN B 1 100 ? 19.823 23.899 -19.083 1.00 70.24 99 GLN B O 1
ATOM 2245 N N . THR B 1 101 ? 22.025 23.501 -18.741 1.00 72.43 100 THR B N 1
ATOM 2246 C CA . THR B 1 101 ? 21.883 23.095 -17.355 1.00 71.31 100 THR B CA 1
ATOM 2247 C C . THR B 1 101 ? 21.652 24.352 -16.523 1.00 69.40 100 THR B C 1
ATOM 2248 O O . THR B 1 101 ? 22.377 25.331 -16.669 1.00 73.19 100 THR B O 1
ATOM 2252 N N . GLY B 1 102 ? 20.626 24.316 -15.669 1.00 67.07 101 GLY B N 1
ATOM 2253 C CA . GLY B 1 102 ? 20.320 25.426 -14.783 1.00 65.86 101 GLY B CA 1
ATOM 2254 C C . GLY B 1 102 ? 19.171 25.080 -13.839 1.00 64.68 101 GLY B C 1
ATOM 2255 O O . GLY B 1 102 ? 18.360 24.205 -14.135 1.00 66.02 101 GLY B O 1
ATOM 2256 N N . ASP B 1 103 ? 19.125 25.771 -12.697 1.00 65.12 102 ASP B N 1
ATOM 2257 C CA . ASP B 1 103 ? 18.021 25.663 -11.756 1.00 65.71 102 ASP B CA 1
ATOM 2258 C C . ASP B 1 103 ? 17.030 26.791 -12.040 1.00 63.57 102 ASP B C 1
ATOM 2259 O O . ASP B 1 103 ? 17.437 27.854 -12.495 1.00 63.58 102 ASP B O 1
ATOM 2264 N N . LEU B 1 104 ? 15.740 26.567 -11.751 1.00 61.87 103 LEU B N 1
ATOM 2265 C CA . LEU B 1 104 ? 14.721 27.593 -11.943 1.00 58.54 103 LEU B CA 1
ATOM 2266 C C . LEU B 1 104 ? 15.030 28.826 -11.093 1.00 55.77 103 LEU B C 1
ATOM 2267 O O . LEU B 1 104 ? 14.628 29.934 -11.453 1.00 53.66 103 LEU B O 1
ATOM 2272 N N . THR B 1 105 ? 15.711 28.623 -9.955 1.00 54.33 104 THR B N 1
ATOM 2273 C CA . THR B 1 105 ? 16.006 29.697 -9.017 1.00 57.01 104 THR B CA 1
ATOM 2274 C C . THR B 1 105 ? 17.227 30.505 -9.460 1.00 56.23 104 THR B C 1
ATOM 2275 O O . THR B 1 105 ? 17.505 31.539 -8.868 1.00 59.46 104 THR B O 1
ATOM 2279 N N . ASP B 1 106 ? 17.966 30.033 -10.474 1.00 57.14 105 ASP B N 1
ATOM 2280 C CA . ASP B 1 106 ? 19.109 30.765 -11.005 1.00 59.61 105 ASP B CA 1
ATOM 2281 C C . ASP B 1 106 ? 18.629 31.881 -11.930 1.00 58.06 105 ASP B C 1
ATOM 2282 O O . ASP B 1 106 ? 17.516 31.826 -12.452 1.00 58.37 105 ASP B O 1
ATOM 2287 N N . PRO B 1 107 ? 19.456 32.922 -12.178 1.00 56.95 106 PRO B N 1
ATOM 2288 C CA . PRO B 1 107 ? 19.119 33.942 -13.172 1.00 57.33 106 PRO B CA 1
ATOM 2289 C C . PRO B 1 107 ? 18.739 33.325 -14.517 1.00 55.03 106 PRO B C 1
ATOM 2290 O O . PRO B 1 107 ? 19.388 32.393 -14.978 1.00 57.15 106 PRO B O 1
ATOM 2294 N N . LEU B 1 108 ? 17.675 33.846 -15.136 1.00 54.03 107 LEU B N 1
ATOM 2295 C CA . LEU B 1 108 ? 17.202 33.339 -16.416 1.00 55.17 107 LEU B CA 1
ATOM 2296 C C . LEU B 1 108 ? 18.211 33.683 -17.508 1.00 56.02 107 LEU B C 1
ATOM 2297 O O . LEU B 1 108 ? 19.000 34.613 -17.362 1.00 59.15 107 LEU B O 1
ATOM 2302 N N . PRO B 1 109 ? 18.252 32.928 -18.628 1.00 55.79 108 PRO B N 1
ATOM 2303 C CA . PRO B 1 109 ? 19.136 33.280 -19.741 1.00 55.41 108 PRO B CA 1
ATOM 2304 C C . PRO B 1 109 ? 18.859 34.716 -20.172 1.00 55.28 108 PRO B C 1
ATOM 2305 O O . PRO B 1 109 ? 17.727 35.176 -20.073 1.00 56.20 108 PRO B O 1
ATOM 2309 N N . GLU B 1 110 ? 19.904 35.420 -20.614 1.00 58.90 109 GLU B N 1
ATOM 2310 C CA . GLU B 1 110 ? 19.802 36.827 -20.971 1.00 61.63 109 GLU B CA 1
ATOM 2311 C C . GLU B 1 110 ? 19.210 36.976 -22.371 1.00 60.18 109 GLU B C 1
ATOM 2312 O O . GLU B 1 110 ? 19.116 36.000 -23.115 1.00 59.14 109 GLU B O 1
ATOM 2318 N N . GLY B 1 111 ? 18.803 38.210 -22.706 1.00 58.49 110 GLY B N 1
ATOM 2319 C CA . GLY B 1 111 ? 18.490 38.582 -24.077 1.00 57.70 110 GLY B CA 1
ATOM 2320 C C . GLY B 1 111 ? 17.016 38.916 -24.304 1.00 57.62 110 GLY B C 1
ATOM 2321 O O . GLY B 1 111 ? 16.667 39.476 -25.341 1.00 57.78 110 GLY B O 1
ATOM 2322 N N . GLY B 1 112 ? 16.150 38.555 -23.354 1.00 56.44 111 GLY B N 1
ATOM 2323 C CA . GLY B 1 112 ? 14.725 38.814 -23.484 1.00 57.86 111 GLY B CA 1
ATOM 2324 C C . GLY B 1 112 ? 14.033 37.726 -24.303 1.00 55.81 111 GLY B C 1
ATOM 2325 O O . GLY B 1 112 ? 14.673 37.069 -25.120 1.00 55.70 111 GLY B O 1
ATOM 2326 N N . PHE B 1 113 ? 12.721 37.561 -24.077 1.00 56.36 112 PHE B N 1
ATOM 2327 C CA . PHE B 1 113 ? 11.931 36.501 -24.693 1.00 53.41 112 PHE B CA 1
ATOM 2328 C C . PHE B 1 113 ? 10.534 37.005 -25.065 1.00 50.88 112 PHE B C 1
ATOM 2329 O O . PHE B 1 113 ? 9.968 37.858 -24.390 1.00 51.99 112 PHE B O 1
ATOM 2337 N N . ASP B 1 114 ? 9.969 36.431 -26.134 1.00 49.04 113 ASP B N 1
ATOM 2338 C CA . ASP B 1 114 ? 8.603 36.710 -26.540 1.00 47.59 113 ASP B CA 1
ATOM 2339 C C . ASP B 1 114 ? 7.639 35.894 -25.688 1.00 44.94 113 ASP B C 1
ATOM 2340 O O . ASP B 1 114 ? 6.502 36.303 -25.461 1.00 44.22 113 ASP B O 1
ATOM 2345 N N . ALA B 1 115 ? 8.111 34.732 -25.231 1.00 44.65 114 ALA B N 1
ATOM 2346 C CA . ALA B 1 115 ? 7.301 33.834 -24.432 1.00 42.83 114 ALA B CA 1
ATOM 2347 C C . ALA B 1 115 ? 8.197 33.067 -23.470 1.00 43.50 114 ALA B C 1
ATOM 2348 O O . ALA B 1 115 ? 9.335 32.729 -23.799 1.00 44.04 114 ALA B O 1
ATOM 2350 N N . VAL B 1 116 ? 7.656 32.818 -22.276 1.00 44.04 115 VAL B N 1
ATOM 2351 C CA . VAL B 1 116 ? 8.242 31.913 -21.305 1.00 44.07 115 VAL B CA 1
ATOM 2352 C C . VAL B 1 116 ? 7.171 30.875 -20.990 1.00 43.10 115 VAL B C 1
ATOM 2353 O O . VAL B 1 116 ? 6.039 31.237 -20.687 1.00 43.33 115 VAL B O 1
ATOM 2357 N N . VAL B 1 117 ? 7.534 29.592 -21.090 1.00 44.20 116 VAL B N 1
ATOM 2358 C CA . VAL B 1 117 ? 6.609 28.501 -20.822 1.00 39.25 116 VAL B CA 1
ATOM 2359 C C . VAL B 1 117 ? 7.253 27.578 -19.797 1.00 39.54 116 VAL B C 1
ATOM 2360 O O . VAL B 1 117 ? 8.475 27.544 -19.691 1.00 39.99 116 VAL B O 1
ATOM 2364 N N . SER B 1 118 ? 6.409 26.837 -19.060 1.00 39.97 117 SER B N 1
ATOM 2365 C CA . SER B 1 118 ? 6.850 25.831 -18.104 1.00 39.31 117 SER B CA 1
ATOM 2366 C C . SER B 1 118 ? 5.770 24.759 -17.999 1.00 37.90 117 SER B C 1
ATOM 2367 O O . SER B 1 118 ? 4.588 25.084 -18.012 1.00 38.02 117 SER B O 1
ATOM 2370 N N . GLY B 1 119 ? 6.185 23.491 -17.893 1.00 37.70 118 GLY B N 1
ATOM 2371 C CA . GLY B 1 119 ? 5.248 22.385 -17.762 1.00 38.08 118 GLY B CA 1
ATOM 2372 C C . GLY B 1 119 ? 5.602 21.516 -16.560 1.00 38.29 118 GLY B C 1
ATOM 2373 O O . GLY B 1 119 ? 6.687 20.938 -16.535 1.00 39.85 118 GLY B O 1
ATOM 2374 N N . LEU B 1 120 ? 4.699 21.478 -15.568 1.00 37.94 119 LEU B N 1
ATOM 2375 C CA . LEU B 1 120 ? 4.780 20.591 -14.418 1.00 39.99 119 LEU B CA 1
ATOM 2376 C C . LEU B 1 120 ? 6.142 20.681 -13.727 1.00 40.69 119 LEU B C 1
ATOM 2377 O O . LEU B 1 120 ? 6.742 19.655 -13.401 1.00 43.54 119 LEU B O 1
ATOM 2382 N N . ALA B 1 121 ? 6.608 21.908 -13.464 1.00 39.76 120 ALA B N 1
ATOM 2383 C CA . ALA B 1 121 ? 7.927 22.129 -12.883 1.00 40.75 120 ALA B CA 1
ATOM 2384 C C . ALA B 1 121 ? 7.887 23.069 -11.674 1.00 39.43 120 ALA B C 1
ATOM 2385 O O . ALA B 1 121 ? 8.592 22.831 -10.691 1.00 38.47 120 ALA B O 1
ATOM 2387 N N . ILE B 1 122 ? 7.079 24.136 -11.746 1.00 37.48 121 ILE B N 1
ATOM 2388 C CA . ILE B 1 122 ? 7.159 25.234 -10.788 1.00 38.07 121 ILE B CA 1
ATOM 2389 C C . ILE B 1 122 ? 6.638 24.824 -9.405 1.00 38.06 121 ILE B C 1
ATOM 2390 O O . ILE B 1 122 ? 7.038 25.418 -8.396 1.00 37.86 121 ILE B O 1
ATOM 2395 N N . HIS B 1 123 ? 5.793 23.782 -9.347 1.00 37.32 122 HIS B N 1
ATOM 2396 C CA . HIS B 1 123 ? 5.287 23.273 -8.081 1.00 39.55 122 HIS B CA 1
ATOM 2397 C C . HIS B 1 123 ? 6.381 22.570 -7.273 1.00 37.73 122 HIS B C 1
ATOM 2398 O O . HIS B 1 123 ? 6.108 22.168 -6.158 1.00 39.81 122 HIS B O 1
ATOM 2405 N N . HIS B 1 124 ? 7.600 22.445 -7.819 1.00 40.45 123 HIS B N 1
ATOM 2406 C CA . HIS B 1 124 ? 8.755 21.936 -7.085 1.00 44.02 123 HIS B CA 1
ATOM 2407 C C . HIS B 1 124 ? 9.476 23.041 -6.307 1.00 42.28 123 HIS B C 1
ATOM 2408 O O . HIS B 1 124 ? 10.355 22.764 -5.488 1.00 41.08 123 HIS B O 1
ATOM 2415 N N . LEU B 1 125 ? 9.124 24.300 -6.574 1.00 40.74 124 LEU B N 1
ATOM 2416 C CA . LEU B 1 125 ? 9.756 25.420 -5.895 1.00 40.95 124 LEU B CA 1
ATOM 2417 C C . LEU B 1 125 ? 8.954 25.771 -4.651 1.00 39.43 124 LEU B C 1
ATOM 2418 O O . LEU B 1 125 ? 7.754 25.516 -4.601 1.00 37.92 124 LEU B O 1
ATOM 2423 N N . SER B 1 126 ? 9.626 26.390 -3.671 1.00 40.26 125 SER B N 1
ATOM 2424 C CA . SER B 1 126 ? 8.957 27.019 -2.546 1.00 39.63 125 SER B CA 1
ATOM 2425 C C . SER B 1 126 ? 8.003 28.084 -3.078 1.00 40.50 125 SER B C 1
ATOM 2426 O O . SER B 1 126 ? 8.182 28.570 -4.197 1.00 41.98 125 SER B O 1
ATOM 2429 N N . HIS B 1 127 ? 7.007 28.444 -2.261 1.00 39.40 126 HIS B N 1
ATOM 2430 C CA . HIS B 1 127 ? 6.076 29.513 -2.592 1.00 38.37 126 HIS B CA 1
ATOM 2431 C C . HIS B 1 127 ? 6.829 30.827 -2.793 1.00 40.08 126 HIS B C 1
ATOM 2432 O O . HIS B 1 127 ? 6.511 31.572 -3.713 1.00 40.63 126 HIS B O 1
ATOM 2439 N N . THR B 1 128 ? 7.822 31.102 -1.937 1.00 42.20 127 THR B N 1
ATOM 2440 C CA . THR B 1 128 ? 8.666 32.284 -2.093 1.00 43.83 127 THR B CA 1
ATOM 2441 C C . THR B 1 128 ? 9.475 32.175 -3.385 1.00 45.13 127 THR B C 1
ATOM 2442 O O . THR B 1 128 ? 9.658 33.162 -4.100 1.00 48.04 127 THR B O 1
ATOM 2446 N N . GLY B 1 129 ? 9.963 30.969 -3.676 1.00 43.26 128 GLY B N 1
ATOM 2447 C CA . GLY B 1 129 ? 10.671 30.705 -4.916 1.00 43.58 128 GLY B CA 1
ATOM 2448 C C . GLY B 1 129 ? 9.791 30.944 -6.144 1.00 43.26 128 GLY B C 1
ATOM 2449 O O . GLY B 1 129 ? 10.261 31.506 -7.126 1.00 42.87 128 GLY B O 1
ATOM 2450 N N . LYS B 1 130 ? 8.528 30.497 -6.088 1.00 43.18 129 LYS B N 1
ATOM 2451 C CA . LYS B 1 130 ? 7.589 30.681 -7.185 1.00 41.34 129 LYS B CA 1
ATOM 2452 C C . LYS B 1 130 ? 7.372 32.172 -7.453 1.00 41.19 129 LYS B C 1
ATOM 2453 O O . LYS B 1 130 ? 7.434 32.601 -8.599 1.00 38.03 129 LYS B O 1
ATOM 2459 N N . ARG B 1 131 ? 7.093 32.942 -6.392 1.00 40.39 130 ARG B N 1
ATOM 2460 C CA . ARG B 1 131 ? 6.779 34.358 -6.520 1.00 42.61 130 ARG B CA 1
ATOM 2461 C C . ARG B 1 131 ? 7.986 35.111 -7.083 1.00 43.90 130 ARG B C 1
ATOM 2462 O O . ARG B 1 131 ? 7.826 35.991 -7.931 1.00 44.97 130 ARG B O 1
ATOM 2470 N N . ASP B 1 132 ? 9.191 34.737 -6.635 1.00 44.56 131 ASP B N 1
ATOM 2471 C CA . ASP B 1 132 ? 10.415 35.359 -7.109 1.00 47.69 131 ASP B CA 1
ATOM 2472 C C . ASP B 1 132 ? 10.625 35.029 -8.586 1.00 48.18 131 ASP B C 1
ATOM 2473 O O . ASP B 1 132 ? 10.965 35.911 -9.373 1.00 49.39 131 ASP B O 1
ATOM 2478 N N . LEU B 1 133 ? 10.418 33.763 -8.961 1.00 45.43 132 LEU B N 1
ATOM 2479 C CA . LEU B 1 133 ? 10.516 33.368 -10.357 1.00 43.81 132 LEU B CA 1
ATOM 2480 C C . LEU B 1 133 ? 9.532 34.179 -11.201 1.00 42.90 132 LEU B C 1
ATOM 2481 O O . LEU B 1 133 ? 9.910 34.670 -12.263 1.00 43.37 132 LEU B O 1
ATOM 2486 N N . PHE B 1 134 ? 8.277 34.309 -10.740 1.00 40.30 133 PHE B N 1
ATOM 2487 C CA . PHE B 1 134 ? 7.252 35.028 -11.496 1.00 41.10 133 PHE B CA 1
ATOM 2488 C C . PHE B 1 134 ? 7.730 36.440 -11.841 1.00 41.23 133 PHE B C 1
ATOM 2489 O O . PHE B 1 134 ? 7.548 36.896 -12.967 1.00 41.79 133 PHE B O 1
ATOM 2497 N N . ARG B 1 135 ? 8.337 37.125 -10.868 1.00 44.04 134 ARG B N 1
ATOM 2498 C CA . ARG B 1 135 ? 8.865 38.467 -11.082 1.00 47.65 134 ARG B CA 1
ATOM 2499 C C . ARG B 1 135 ? 9.971 38.440 -12.138 1.00 46.86 134 ARG B C 1
ATOM 2500 O O . ARG B 1 135 ? 9.992 39.288 -13.032 1.00 46.20 134 ARG B O 1
ATOM 2508 N N . ARG B 1 136 ? 10.888 37.467 -12.037 1.00 45.52 135 ARG B N 1
ATOM 2509 C CA . ARG B 1 136 ? 12.032 37.400 -12.938 1.00 47.00 135 ARG B CA 1
ATOM 2510 C C . ARG B 1 136 ? 11.584 37.082 -14.367 1.00 46.57 135 ARG B C 1
ATOM 2511 O O . ARG B 1 136 ? 12.178 37.583 -15.321 1.00 48.60 135 ARG B O 1
ATOM 2519 N N . ILE B 1 137 ? 10.530 36.265 -14.505 1.00 43.87 136 ILE B N 1
ATOM 2520 C CA . ILE B 1 137 ? 9.963 35.938 -15.807 1.00 43.74 136 ILE B CA 1
ATOM 2521 C C . ILE B 1 137 ? 9.403 37.205 -16.445 1.00 45.62 136 ILE B C 1
ATOM 2522 O O . ILE B 1 137 ? 9.663 37.491 -17.615 1.00 45.46 136 ILE B O 1
ATOM 2527 N N . ARG B 1 138 ? 8.613 37.945 -15.662 1.00 45.20 137 ARG B N 1
ATOM 2528 C CA . ARG B 1 138 ? 8.032 39.186 -16.136 1.00 48.14 137 ARG B CA 1
ATOM 2529 C C . ARG B 1 138 ? 9.154 40.105 -16.619 1.00 47.51 137 ARG B C 1
ATOM 2530 O O . ARG B 1 138 ? 9.004 40.771 -17.631 1.00 51.11 137 ARG B O 1
ATOM 2538 N N . GLU B 1 139 ? 10.291 40.108 -15.914 1.00 48.67 138 GLU B N 1
ATOM 2539 C CA . GLU B 1 139 ? 11.405 40.986 -16.244 1.00 53.91 138 GLU B CA 1
ATOM 2540 C C . GLU B 1 139 ? 12.107 40.524 -17.526 1.00 53.11 138 GLU B C 1
ATOM 2541 O O . GLU B 1 139 ? 12.716 41.341 -18.210 1.00 53.84 138 GLU B O 1
ATOM 2547 N N . ALA B 1 140 ? 12.006 39.230 -17.862 1.00 51.17 139 ALA B N 1
ATOM 2548 C CA . ALA B 1 140 ? 12.649 38.699 -19.057 1.00 50.39 139 ALA B CA 1
ATOM 2549 C C . ALA B 1 140 ? 11.753 38.820 -20.289 1.00 48.95 139 ALA B C 1
ATOM 2550 O O . ALA B 1 140 ? 12.218 38.591 -21.403 1.00 50.42 139 ALA B O 1
ATOM 2552 N N . LEU B 1 141 ? 10.473 39.160 -20.092 1.00 47.94 140 LEU B N 1
ATOM 2553 C CA . LEU B 1 141 ? 9.527 39.190 -21.195 1.00 49.20 140 LEU B CA 1
ATOM 2554 C C . LEU B 1 141 ? 9.591 40.553 -21.883 1.00 51.38 140 LEU B C 1
ATOM 2555 O O . LEU B 1 141 ? 9.551 41.590 -21.230 1.00 50.20 140 LEU B O 1
ATOM 2560 N N . ARG B 1 142 ? 9.683 40.524 -23.215 1.00 51.11 141 ARG B N 1
ATOM 2561 C CA . ARG B 1 142 ? 9.547 41.711 -24.036 1.00 50.37 141 ARG B CA 1
ATOM 2562 C C . ARG B 1 142 ? 8.103 42.198 -23.970 1.00 50.02 141 ARG B C 1
ATOM 2563 O O . ARG B 1 142 ? 7.213 41.444 -23.574 1.00 51.02 141 ARG B O 1
ATOM 2571 N N . PRO B 1 143 ? 7.831 43.473 -24.330 1.00 48.16 142 PRO B N 1
ATOM 2572 C CA . PRO B 1 143 ? 6.468 44.009 -24.343 1.00 50.17 142 PRO B CA 1
ATOM 2573 C C . PRO B 1 143 ? 5.497 43.132 -25.124 1.00 48.83 142 PRO B C 1
ATOM 2574 O O . PRO B 1 143 ? 5.799 42.698 -26.231 1.00 51.17 142 PRO B O 1
ATOM 2578 N N . GLY B 1 144 ? 4.333 42.874 -24.526 1.00 49.60 143 GLY B N 1
ATOM 2579 C CA . GLY B 1 144 ? 3.318 42.028 -25.131 1.00 47.96 143 GLY B CA 1
ATOM 2580 C C . GLY B 1 144 ? 3.555 40.543 -24.864 1.00 46.37 143 GLY B C 1
ATOM 2581 O O . GLY B 1 144 ? 2.712 39.729 -25.223 1.00 47.55 143 GLY B O 1
ATOM 2582 N N . GLY B 1 145 ? 4.683 40.200 -24.224 1.00 44.67 144 GLY B N 1
ATOM 2583 C CA . GLY B 1 145 ? 5.100 38.812 -24.057 1.00 44.92 144 GLY B CA 1
ATOM 2584 C C . GLY B 1 145 ? 4.206 38.044 -23.081 1.00 43.07 144 GLY B C 1
ATOM 2585 O O . GLY B 1 145 ? 3.493 38.645 -22.278 1.00 42.96 144 GLY B O 1
ATOM 2586 N N . VAL B 1 146 ? 4.268 36.707 -23.134 1.00 40.29 145 VAL B N 1
ATOM 2587 C CA . VAL B 1 146 ? 3.358 35.880 -22.357 1.00 38.94 145 VAL B CA 1
ATOM 2588 C C . VAL B 1 146 ? 4.157 34.827 -21.597 1.00 38.75 145 VAL B C 1
ATOM 2589 O O . VAL B 1 146 ? 5.126 34.265 -22.109 1.00 39.77 145 VAL B O 1
ATOM 2593 N N . PHE B 1 147 ? 3.719 34.564 -20.365 1.00 37.44 146 PHE B N 1
ATOM 2594 C CA . PHE B 1 147 ? 4.195 33.432 -19.588 1.00 37.01 146 PHE B CA 1
ATOM 2595 C C . PHE B 1 147 ? 3.060 32.423 -19.502 1.00 36.51 146 PHE B C 1
ATOM 2596 O O . PHE B 1 147 ? 1.956 32.811 -19.136 1.00 33.59 146 PHE B O 1
ATOM 2604 N N . VAL B 1 148 ? 3.335 31.152 -19.832 1.00 35.61 147 VAL B N 1
ATOM 2605 C CA . VAL B 1 148 ? 2.323 30.112 -19.732 1.00 35.52 147 VAL B CA 1
ATOM 2606 C C . VAL B 1 148 ? 2.853 28.992 -18.840 1.00 35.32 147 VAL B C 1
ATOM 2607 O O . VAL B 1 148 ? 3.981 28.534 -19.023 1.00 36.14 147 VAL B O 1
ATOM 2611 N N . ASN B 1 149 ? 2.016 28.564 -17.883 1.00 33.91 148 ASN B N 1
ATOM 2612 C CA . ASN B 1 149 ? 2.342 27.470 -16.983 1.00 33.30 148 ASN B CA 1
ATOM 2613 C C . ASN B 1 149 ? 1.315 26.355 -17.174 1.00 31.54 148 ASN B C 1
ATOM 2614 O O . ASN B 1 149 ? 0.128 26.587 -17.023 1.00 31.53 148 ASN B O 1
ATOM 2619 N N . VAL B 1 150 ? 1.797 25.153 -17.514 1.00 33.94 149 VAL B N 1
ATOM 2620 C CA . VAL B 1 150 ? 1.006 23.930 -17.464 1.00 33.59 149 VAL B CA 1
ATOM 2621 C C . VAL B 1 150 ? 1.370 23.266 -16.140 1.00 34.95 149 VAL B C 1
ATOM 2622 O O . VAL B 1 150 ? 2.513 22.835 -15.974 1.00 36.33 149 VAL B O 1
ATOM 2626 N N . GLU B 1 151 ? 0.418 23.244 -15.192 1.00 33.32 150 GLU B N 1
ATOM 2627 C CA . GLU B 1 151 ? 0.750 23.077 -13.788 1.00 35.55 150 GLU B CA 1
ATOM 2628 C C . GLU B 1 151 ? -0.168 22.066 -13.105 1.00 33.46 150 GLU B C 1
ATOM 2629 O O . GLU B 1 151 ? -1.315 21.876 -13.497 1.00 33.12 150 GLU B O 1
ATOM 2635 N N . GLN B 1 152 ? 0.384 21.433 -12.066 1.00 32.63 151 GLN B N 1
ATOM 2636 C CA . GLN B 1 152 ? -0.380 20.657 -11.106 1.00 33.78 151 GLN B CA 1
ATOM 2637 C C . GLN B 1 152 ? -0.863 21.573 -9.979 1.00 33.61 151 GLN B C 1
ATOM 2638 O O . GLN B 1 152 ? -0.041 22.204 -9.308 1.00 34.92 151 GLN B O 1
ATOM 2644 N N . VAL B 1 153 ? -2.190 21.648 -9.780 1.00 32.54 152 VAL B N 1
ATOM 2645 C CA . VAL B 1 153 ? -2.774 22.526 -8.775 1.00 33.51 152 VAL B CA 1
ATOM 2646 C C . VAL B 1 153 ? -3.509 21.716 -7.712 1.00 33.99 152 VAL B C 1
ATOM 2647 O O . VAL B 1 153 ? -4.064 20.652 -7.979 1.00 35.31 152 VAL B O 1
ATOM 2651 N N . GLN B 1 154 ? -3.530 22.284 -6.502 1.00 35.55 153 GLN B N 1
ATOM 2652 C CA . GLN B 1 154 ? -4.175 21.689 -5.343 1.00 34.76 153 GLN B CA 1
ATOM 2653 C C . GLN B 1 154 ? -5.652 22.066 -5.288 1.00 34.37 153 GLN B C 1
ATOM 2654 O O . GLN B 1 154 ? -6.044 23.186 -5.634 1.00 34.67 153 GLN B O 1
ATOM 2660 N N . GLY B 1 155 ? -6.462 21.132 -4.783 1.00 34.01 154 GLY B N 1
ATOM 2661 C CA . GLY B 1 155 ? -7.832 21.421 -4.415 1.00 34.27 154 GLY B CA 1
ATOM 2662 C C . GLY B 1 155 ? -7.862 22.439 -3.278 1.00 34.01 154 GLY B C 1
ATOM 2663 O O . GLY B 1 155 ? -7.171 22.256 -2.282 1.00 35.18 154 GLY B O 1
ATOM 2664 N N . PRO B 1 156 ? -8.634 23.542 -3.397 1.00 34.43 155 PRO B N 1
ATOM 2665 C CA . PRO B 1 156 ? -8.675 24.579 -2.357 1.00 36.54 155 PRO B CA 1
ATOM 2666 C C . PRO B 1 156 ? -9.164 24.158 -0.971 1.00 35.44 155 PRO B C 1
ATOM 2667 O O . PRO B 1 156 ? -8.866 24.834 0.011 1.00 35.45 155 PRO B O 1
ATOM 2671 N N . LEU B 1 157 ? -9.965 23.086 -0.915 1.00 35.60 156 LEU B N 1
ATOM 2672 C CA . LEU B 1 157 ? -10.436 22.501 0.332 1.00 36.39 156 LEU B CA 1
ATOM 2673 C C . LEU B 1 157 ? -10.180 20.998 0.295 1.00 37.28 156 LEU B C 1
ATOM 2674 O O . LEU B 1 157 ? -10.044 20.411 -0.776 1.00 34.62 156 LEU B O 1
ATOM 2679 N N . PRO B 1 158 ? -10.143 20.321 1.461 1.00 38.21 157 PRO B N 1
ATOM 2680 C CA . PRO B 1 158 ? -9.917 18.876 1.479 1.00 38.00 157 PRO B CA 1
ATOM 2681 C C . PRO B 1 158 ? -10.841 18.068 0.576 1.00 36.97 157 PRO B C 1
ATOM 2682 O O . PRO B 1 158 ? -10.358 17.201 -0.141 1.00 34.82 157 PRO B O 1
ATOM 2686 N N . HIS B 1 159 ? -12.145 18.385 0.567 1.00 38.06 158 HIS B N 1
ATOM 2687 C CA . HIS B 1 159 ? -13.084 17.628 -0.255 1.00 39.06 158 HIS B CA 1
ATOM 2688 C C . HIS B 1 159 ? -12.754 17.797 -1.739 1.00 37.02 158 HIS B C 1
ATOM 2689 O O . HIS B 1 159 ? -13.004 16.899 -2.546 1.00 34.61 158 HIS B O 1
ATOM 2696 N N . LEU B 1 160 ? -12.190 18.954 -2.104 1.00 35.95 159 LEU B N 1
ATOM 2697 C CA . LEU B 1 160 ? -11.852 19.213 -3.492 1.00 35.04 159 LEU B CA 1
ATOM 2698 C C . LEU B 1 160 ? -10.559 18.491 -3.861 1.00 34.11 159 LEU B C 1
ATOM 2699 O O . LEU B 1 160 ? -10.471 17.924 -4.942 1.00 35.19 159 LEU B O 1
ATOM 2704 N N . GLU B 1 161 ? -9.565 18.494 -2.970 1.00 35.07 160 GLU B N 1
ATOM 2705 C CA . GLU B 1 161 ? -8.343 17.740 -3.227 1.00 34.79 160 GLU B CA 1
ATOM 2706 C C . GLU B 1 161 ? -8.653 16.245 -3.367 1.00 34.37 160 GLU B C 1
ATOM 2707 O O . GLU B 1 161 ? -8.048 15.578 -4.206 1.00 33.84 160 GLU B O 1
ATOM 2713 N N . SER B 1 162 ? -9.579 15.727 -2.545 1.00 34.95 161 SER B N 1
ATOM 2714 C CA . SER B 1 162 ? -10.029 14.344 -2.657 1.00 35.62 161 SER B CA 1
ATOM 2715 C C . SER B 1 162 ? -10.678 14.089 -4.017 1.00 35.73 161 SER B C 1
ATOM 2716 O O . SER B 1 162 ? -10.384 13.090 -4.669 1.00 37.74 161 SER B O 1
ATOM 2719 N N . LEU B 1 163 ? -11.569 14.992 -4.436 1.00 35.19 162 LEU B N 1
ATOM 2720 C CA . LEU B 1 163 ? -12.211 14.899 -5.740 1.00 33.54 162 LEU B CA 1
ATOM 2721 C C . LEU B 1 163 ? -11.164 14.953 -6.854 1.00 32.65 162 LEU B C 1
ATOM 2722 O O . LEU B 1 163 ? -11.204 14.136 -7.772 1.00 34.98 162 LEU B O 1
ATOM 2727 N N . TYR B 1 164 ? -10.205 15.883 -6.759 1.00 32.46 163 TYR B N 1
ATOM 2728 C CA . TYR B 1 164 ? -9.133 15.992 -7.744 1.00 33.50 163 TYR B CA 1
ATOM 2729 C C . TYR B 1 164 ? -8.350 14.678 -7.827 1.00 31.89 163 TYR B C 1
ATOM 2730 O O . TYR B 1 164 ? -8.030 14.183 -8.908 1.00 33.96 163 TYR B O 1
ATOM 2739 N N . ASP B 1 165 ? -8.013 14.131 -6.660 1.00 30.44 164 ASP B N 1
ATOM 2740 C CA . ASP B 1 165 ? -7.231 12.912 -6.604 1.00 34.14 164 ASP B CA 1
ATOM 2741 C C . ASP B 1 165 ? -8.007 11.743 -7.220 1.00 36.15 164 ASP B C 1
ATOM 2742 O O . ASP B 1 165 ? -7.438 10.950 -7.976 1.00 36.53 164 ASP B O 1
ATOM 2747 N N . SER B 1 166 ? -9.300 11.621 -6.897 1.00 38.19 165 SER B N 1
ATOM 2748 C CA . SER B 1 166 ? -10.096 10.516 -7.423 1.00 39.81 165 SER B CA 1
ATOM 2749 C C . SER B 1 166 ? -10.242 10.654 -8.940 1.00 38.54 165 SER B C 1
ATOM 2750 O O . SER B 1 166 ? -10.228 9.641 -9.653 1.00 35.70 165 SER B O 1
ATOM 2753 N N . GLN B 1 167 ? -10.342 11.907 -9.434 1.00 35.11 166 GLN B N 1
ATOM 2754 C CA . GLN B 1 167 ? -10.407 12.147 -10.867 1.00 35.17 166 GLN B CA 1
ATOM 2755 C C . GLN B 1 167 ? -9.103 11.738 -11.541 1.00 35.26 166 GLN B C 1
ATOM 2756 O O . GLN B 1 167 ? -9.149 11.167 -12.624 1.00 37.96 166 GLN B O 1
ATOM 2762 N N . HIS B 1 168 ? -7.959 12.055 -10.925 1.00 34.13 167 HIS B N 1
ATOM 2763 C CA . HIS B 1 168 ? -6.669 11.654 -11.459 1.00 37.38 167 HIS B CA 1
ATOM 2764 C C . HIS B 1 168 ? -6.584 10.122 -11.497 1.00 38.43 167 HIS B C 1
ATOM 2765 O O . HIS B 1 168 ? -6.174 9.555 -12.503 1.00 40.25 167 HIS B O 1
ATOM 2772 N N . GLU B 1 169 ? -6.984 9.476 -10.395 1.00 38.20 168 GLU B N 1
ATOM 2773 C CA . GLU B 1 169 ? -7.007 8.023 -10.304 1.00 40.56 168 GLU B CA 1
ATOM 2774 C C . GLU B 1 169 ? -7.893 7.440 -11.412 1.00 40.36 168 GLU B C 1
ATOM 2775 O O . GLU B 1 169 ? -7.508 6.490 -12.083 1.00 37.68 168 GLU B O 1
ATOM 2781 N N . LEU B 1 170 ? -9.066 8.035 -11.636 1.00 39.04 169 LEU B N 1
ATOM 2782 C CA . LEU B 1 170 ? -10.000 7.514 -12.620 1.00 41.72 169 LEU B CA 1
ATOM 2783 C C . LEU B 1 170 ? -9.371 7.544 -14.014 1.00 40.58 169 LEU B C 1
ATOM 2784 O O . LEU B 1 170 ? -9.581 6.624 -14.804 1.00 39.34 169 LEU B O 1
ATOM 2789 N N . HIS B 1 171 ? -8.573 8.582 -14.300 1.00 36.79 170 HIS B N 1
ATOM 2790 C CA . HIS B 1 171 ? -7.903 8.719 -15.587 1.00 35.46 170 HIS B CA 1
ATOM 2791 C C . HIS B 1 171 ? -6.862 7.619 -15.797 1.00 36.89 170 HIS B C 1
ATOM 2792 O O . HIS B 1 171 ? -6.811 7.014 -16.866 1.00 39.67 170 HIS B O 1
ATOM 2799 N N . VAL B 1 172 ? -6.010 7.382 -14.793 1.00 39.62 171 VAL B N 1
ATOM 2800 C CA . VAL B 1 172 ? -4.949 6.391 -14.921 1.00 40.62 171 VAL B CA 1
ATOM 2801 C C . VAL B 1 172 ? -5.549 4.986 -15.032 1.00 40.14 171 VAL B C 1
ATOM 2802 O O . VAL B 1 172 ? -4.973 4.120 -15.690 1.00 39.23 171 VAL B O 1
ATOM 2806 N N . ILE B 1 173 ? -6.712 4.764 -14.410 1.00 40.64 172 ILE B N 1
ATOM 2807 C CA . ILE B 1 173 ? -7.406 3.486 -14.524 1.00 43.42 172 ILE B CA 1
ATOM 2808 C C . ILE B 1 173 ? -7.948 3.313 -15.939 1.00 45.04 172 ILE B C 1
ATOM 2809 O O . ILE B 1 173 ? -7.760 2.278 -16.580 1.00 46.66 172 ILE B O 1
ATOM 2814 N N . ARG B 1 174 ? -8.667 4.328 -16.398 1.00 45.96 173 ARG B N 1
ATOM 2815 C CA . ARG B 1 174 ? -9.254 4.316 -17.727 1.00 50.07 173 ARG B CA 1
ATOM 2816 C C . ARG B 1 174 ? -8.171 4.175 -18.799 1.00 48.01 173 ARG B C 1
ATOM 2817 O O . ARG B 1 174 ? -8.393 3.469 -19.779 1.00 48.20 173 ARG B O 1
ATOM 2825 N N . GLU B 1 175 ? -7.006 4.824 -18.616 1.00 44.96 174 GLU B N 1
ATOM 2826 C CA . GLU B 1 175 ? -5.954 4.827 -19.630 1.00 45.75 174 GLU B CA 1
ATOM 2827 C C . GLU B 1 175 ? -4.941 3.699 -19.422 1.00 44.39 174 GLU B C 1
ATOM 2828 O O . GLU B 1 175 ? -3.975 3.596 -20.178 1.00 44.10 174 GLU B O 1
ATOM 2834 N N . GLN B 1 176 ? -5.157 2.870 -18.395 1.00 44.13 175 GLN B N 1
ATOM 2835 C CA . GLN B 1 176 ? -4.309 1.727 -18.104 1.00 43.10 175 GLN B CA 1
ATOM 2836 C C . GLN B 1 176 ? -2.851 2.144 -17.923 1.00 41.45 175 GLN B C 1
ATOM 2837 O O . GLN B 1 176 ? -1.951 1.465 -18.423 1.00 45.06 175 GLN B O 1
ATOM 2843 N N . ALA B 1 177 ? -2.620 3.228 -17.168 1.00 40.63 176 ALA B N 1
ATOM 2844 C CA . ALA B 1 177 ? -1.274 3.691 -16.871 1.00 41.78 176 ALA B CA 1
ATOM 2845 C C . ALA B 1 177 ? -0.504 2.581 -16.163 1.00 43.44 176 ALA B C 1
ATOM 2846 O O . ALA B 1 177 ? -1.086 1.861 -15.352 1.00 42.04 176 ALA B O 1
ATOM 2848 N N . PRO B 1 178 ? 0.816 2.414 -16.424 1.00 46.80 177 PRO B N 1
ATOM 2849 C CA . PRO B 1 178 ? 1.594 1.356 -15.770 1.00 48.57 177 PRO B CA 1
ATOM 2850 C C . PRO B 1 178 ? 1.694 1.481 -14.247 1.00 48.31 177 PRO B C 1
ATOM 2851 O O . PRO B 1 178 ? 1.793 2.586 -13.708 1.00 45.80 177 PRO B O 1
ATOM 2855 N N . ALA B 1 179 ? 1.674 0.325 -13.568 1.00 48.74 178 ALA B N 1
ATOM 2856 C CA . ALA B 1 179 ? 1.725 0.236 -12.115 1.00 51.31 178 ALA B CA 1
ATOM 2857 C C . ALA B 1 179 ? 2.949 0.957 -11.563 1.00 53.35 178 ALA B C 1
ATOM 2858 O O . ALA B 1 179 ? 2.846 1.723 -10.607 1.00 52.17 178 ALA B O 1
ATOM 2860 N N . HIS B 1 180 ? 4.111 0.648 -12.146 1.00 52.32 179 HIS B N 1
ATOM 2861 C CA . HIS B 1 180 ? 5.388 1.151 -11.669 1.00 55.27 179 HIS B CA 1
ATOM 2862 C C . HIS B 1 180 ? 5.386 2.680 -11.714 1.00 52.46 179 HIS B C 1
ATOM 2863 O O . HIS B 1 180 ? 5.686 3.332 -10.721 1.00 53.68 179 HIS B O 1
ATOM 2870 N N . GLU B 1 181 ? 5.026 3.229 -12.876 1.00 51.66 180 GLU B N 1
ATOM 2871 C CA . GLU B 1 181 ? 5.074 4.661 -13.118 1.00 52.60 180 GLU B CA 1
ATOM 2872 C C . GLU B 1 181 ? 4.109 5.377 -12.176 1.00 52.28 180 GLU B C 1
ATOM 2873 O O . GLU B 1 181 ? 4.449 6.406 -11.592 1.00 51.87 180 GLU B O 1
ATOM 2879 N N . TRP B 1 182 ? 2.904 4.811 -12.030 1.00 50.84 181 TRP B N 1
ATOM 2880 C CA . TRP B 1 182 ? 1.847 5.449 -11.264 1.00 48.75 181 TRP B CA 1
ATOM 2881 C C . TRP B 1 182 ? 2.206 5.458 -9.779 1.00 49.67 181 TRP B C 1
ATOM 2882 O O . TRP B 1 182 ? 2.037 6.481 -9.122 1.00 49.13 181 TRP B O 1
ATOM 2893 N N . ALA B 1 183 ? 2.703 4.319 -9.267 1.00 50.86 182 ALA B N 1
ATOM 2894 C CA . ALA B 1 183 ? 3.165 4.230 -7.890 1.00 53.80 182 ALA B CA 1
ATOM 2895 C C . ALA B 1 183 ? 4.231 5.294 -7.620 1.00 56.56 182 ALA B C 1
ATOM 2896 O O . ALA B 1 183 ? 4.153 6.010 -6.620 1.00 61.20 182 ALA B O 1
ATOM 2898 N N . ALA B 1 184 ? 5.214 5.398 -8.525 1.00 56.42 183 ALA B N 1
ATOM 2899 C CA . ALA B 1 184 ? 6.308 6.352 -8.383 1.00 58.46 183 ALA B CA 1
ATOM 2900 C C . ALA B 1 184 ? 5.782 7.789 -8.375 1.00 56.88 183 ALA B C 1
ATOM 2901 O O . ALA B 1 184 ? 6.244 8.615 -7.590 1.00 57.50 183 ALA B O 1
ATOM 2903 N N . GLY B 1 185 ? 4.809 8.067 -9.254 1.00 55.74 184 GLY B N 1
ATOM 2904 C CA . GLY B 1 185 ? 4.218 9.391 -9.397 1.00 55.33 184 GLY B CA 1
ATOM 2905 C C . GLY B 1 185 ? 3.446 9.809 -8.147 1.00 55.29 184 GLY B C 1
ATOM 2906 O O . GLY B 1 185 ? 3.598 10.935 -7.672 1.00 54.12 184 GLY B O 1
ATOM 2907 N N . ARG B 1 186 ? 2.637 8.886 -7.612 1.00 54.59 185 ARG B N 1
ATOM 2908 C CA . ARG B 1 186 ? 1.884 9.139 -6.393 1.00 59.60 185 ARG B CA 1
ATOM 2909 C C . ARG B 1 186 ? 2.817 9.399 -5.209 1.00 59.97 185 ARG B C 1
ATOM 2910 O O . ARG B 1 186 ? 2.488 10.208 -4.345 1.00 61.82 185 ARG B O 1
ATOM 2918 N N . GLU B 1 187 ? 3.964 8.709 -5.153 1.00 59.85 186 GLU B N 1
ATOM 2919 C CA . GLU B 1 187 ? 4.925 8.920 -4.077 1.00 62.06 186 GLU B CA 1
ATOM 2920 C C . GLU B 1 187 ? 5.504 10.337 -4.154 1.00 58.29 186 GLU B C 1
ATOM 2921 O O . GLU B 1 187 ? 5.533 11.066 -3.158 1.00 53.97 186 GLU B O 1
ATOM 2927 N N . ARG B 1 188 ? 5.977 10.725 -5.340 1.00 56.10 187 ARG B N 1
ATOM 2928 C CA . ARG B 1 188 ? 6.530 12.059 -5.519 1.00 59.88 187 ARG B CA 1
ATOM 2929 C C . ARG B 1 188 ? 5.500 13.126 -5.156 1.00 57.05 187 ARG B C 1
ATOM 2930 O O . ARG B 1 188 ? 5.868 14.134 -4.565 1.00 57.91 187 ARG B O 1
ATOM 2938 N N . MET B 1 189 ? 4.227 12.900 -5.513 1.00 55.80 188 MET B N 1
ATOM 2939 C CA . MET B 1 189 ? 3.183 13.905 -5.344 1.00 58.89 188 MET B CA 1
ATOM 2940 C C . MET B 1 189 ? 2.940 14.207 -3.866 1.00 58.78 188 MET B C 1
ATOM 2941 O O . MET B 1 189 ? 2.403 15.268 -3.549 1.00 56.60 188 MET B O 1
ATOM 2946 N N . LYS B 1 190 ? 3.336 13.272 -2.981 1.00 58.96 189 LYS B N 1
ATOM 2947 C CA . LYS B 1 190 ? 3.283 13.482 -1.544 1.00 55.45 189 LYS B CA 1
ATOM 2948 C C . LYS B 1 190 ? 4.151 14.660 -1.111 1.00 53.86 189 LYS B C 1
ATOM 2949 O O . LYS B 1 190 ? 3.870 15.263 -0.073 1.00 56.56 189 LYS B O 1
ATOM 2955 N N . PHE B 1 191 ? 5.218 14.954 -1.871 1.00 47.40 190 PHE B N 1
ATOM 2956 C CA . PHE B 1 191 ? 6.211 15.931 -1.442 1.00 47.35 190 PHE B CA 1
ATOM 2957 C C . PHE B 1 191 ? 6.182 17.202 -2.294 1.00 46.61 190 PHE B C 1
ATOM 2958 O O . PHE B 1 191 ? 6.963 18.108 -2.027 1.00 50.46 190 PHE B O 1
ATOM 2966 N N . ASP B 1 192 ? 5.275 17.286 -3.278 1.00 40.35 191 ASP B N 1
ATOM 2967 C CA . ASP B 1 192 ? 5.124 18.470 -4.116 1.00 42.22 191 ASP B CA 1
ATOM 2968 C C . ASP B 1 192 ? 4.655 19.663 -3.285 1.00 40.66 191 ASP B C 1
ATOM 2969 O O . ASP B 1 192 ? 3.902 19.486 -2.343 1.00 42.24 191 ASP B O 1
ATOM 2974 N N . VAL B 1 193 ? 5.060 20.875 -3.686 1.00 41.41 192 VAL B N 1
ATOM 2975 C CA . VAL B 1 193 ? 4.630 22.105 -3.028 1.00 40.46 192 VAL B CA 1
ATOM 2976 C C . VAL B 1 193 ? 3.582 22.800 -3.899 1.00 39.25 192 VAL B C 1
ATOM 2977 O O . VAL B 1 193 ? 3.754 23.953 -4.293 1.00 42.54 192 VAL B O 1
ATOM 2981 N N . CYS B 1 194 ? 2.503 22.077 -4.208 1.00 37.08 193 CYS B N 1
ATOM 2982 C CA . CYS B 1 194 ? 1.398 22.602 -4.990 1.00 37.39 193 CYS B CA 1
ATOM 2983 C C . CYS B 1 194 ? 0.543 23.532 -4.136 1.00 37.00 193 CYS B C 1
ATOM 2984 O O . CYS B 1 194 ? 0.518 23.426 -2.913 1.00 38.30 193 CYS B O 1
ATOM 2987 N N . ILE B 1 195 ? -0.129 24.465 -4.813 1.00 34.97 194 ILE B N 1
ATOM 2988 C CA . ILE B 1 195 ? -1.117 25.322 -4.188 1.00 35.56 194 ILE B CA 1
ATOM 2989 C C . ILE B 1 195 ? -2.267 25.454 -5.179 1.00 34.31 194 ILE B C 1
ATOM 2990 O O . ILE B 1 195 ? -2.169 24.970 -6.304 1.00 35.30 194 ILE B O 1
ATOM 2995 N N . ASP B 1 196 ? -3.375 26.058 -4.745 1.00 34.38 195 ASP B N 1
ATOM 2996 C CA . ASP B 1 196 ? -4.572 26.118 -5.562 1.00 34.76 195 ASP B CA 1
ATOM 2997 C C . ASP B 1 196 ? -4.342 27.091 -6.717 1.00 34.65 195 ASP B C 1
ATOM 2998 O O . ASP B 1 196 ? -3.418 27.906 -6.681 1.00 35.76 195 ASP B O 1
ATOM 3003 N N . LEU B 1 197 ? -5.186 26.983 -7.747 1.00 35.14 196 LEU B N 1
ATOM 3004 C CA . LEU B 1 197 ? -5.076 27.827 -8.925 1.00 34.97 196 LEU B CA 1
ATOM 3005 C C . LEU B 1 197 ? -5.240 29.311 -8.568 1.00 34.96 196 LEU B C 1
ATOM 3006 O O . LEU B 1 197 ? -4.441 30.139 -8.995 1.00 35.37 196 LEU B O 1
ATOM 3011 N N . GLU B 1 198 ? -6.281 29.645 -7.801 1.00 35.32 197 GLU B N 1
ATOM 3012 C CA . GLU B 1 198 ? -6.629 31.036 -7.519 1.00 38.33 197 GLU B CA 1
ATOM 3013 C C . GLU B 1 198 ? -5.441 31.778 -6.894 1.00 37.79 197 GLU B C 1
ATOM 3014 O O . GLU B 1 198 ? -5.155 32.918 -7.261 1.00 37.21 197 GLU B O 1
ATOM 3020 N N . THR B 1 199 ? -4.749 31.125 -5.952 1.00 36.88 198 THR B N 1
ATOM 3021 C CA . THR B 1 199 ? -3.639 31.727 -5.230 1.00 37.92 198 THR B CA 1
ATOM 3022 C C . THR B 1 199 ? -2.519 32.087 -6.202 1.00 38.03 198 THR B C 1
ATOM 3023 O O . THR B 1 199 ? -1.980 33.192 -6.131 1.00 36.10 198 THR B O 1
ATOM 3027 N N . GLN B 1 200 ? -2.142 31.154 -7.091 1.00 36.24 199 GLN B N 1
ATOM 3028 C CA . GLN B 1 200 ? -0.969 31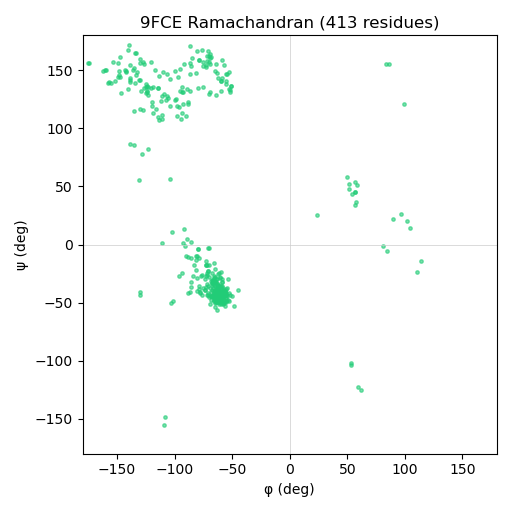.389 -7.915 1.00 35.87 199 GLN B CA 1
ATOM 3029 C C . GLN B 1 200 ? -1.297 32.352 -9.054 1.00 35.32 199 GLN B C 1
ATOM 3030 O O . GLN B 1 200 ? -0.397 33.044 -9.525 1.00 38.16 199 GLN B O 1
ATOM 3036 N N . LEU B 1 201 ? -2.563 32.400 -9.489 1.00 35.32 200 LEU B N 1
ATOM 3037 C CA . LEU B 1 201 ? -3.011 33.447 -10.404 1.00 36.87 200 LEU B CA 1
ATOM 3038 C C . LEU B 1 201 ? -2.821 34.815 -9.748 1.00 38.20 200 LEU B C 1
ATOM 3039 O O . LEU B 1 201 ? -2.312 35.744 -10.379 1.00 38.70 200 LEU B O 1
ATOM 3044 N N . GLN B 1 202 ? -3.232 34.930 -8.479 1.00 38.13 201 GLN B N 1
ATOM 3045 C CA . GLN B 1 202 ? -3.071 36.176 -7.738 1.00 40.86 201 GLN B CA 1
ATOM 3046 C C . GLN B 1 202 ? -1.592 36.558 -7.663 1.00 40.95 201 GLN B C 1
ATOM 3047 O O . GLN B 1 202 ? -1.240 37.720 -7.860 1.00 40.64 201 GLN B O 1
ATOM 3053 N N . TRP B 1 203 ? -0.727 35.574 -7.380 1.00 39.78 202 TRP B N 1
ATOM 3054 C CA . TRP B 1 203 ? 0.709 35.804 -7.318 1.00 39.75 202 TRP B CA 1
ATOM 3055 C C . TRP B 1 203 ? 1.282 36.316 -8.644 1.00 40.29 202 TRP B C 1
ATOM 3056 O O . TRP B 1 203 ? 2.236 37.107 -8.628 1.00 41.34 202 TRP B O 1
ATOM 3067 N N . LEU B 1 204 ? 0.739 35.845 -9.776 1.00 39.13 203 LEU B N 1
ATOM 3068 C CA . LEU B 1 204 ? 1.133 36.360 -11.080 1.00 42.53 203 LEU B CA 1
ATOM 3069 C C . LEU B 1 204 ? 0.801 37.846 -11.184 1.00 42.63 203 LEU B C 1
ATOM 3070 O O . LEU B 1 204 ? 1.606 38.619 -11.692 1.00 45.50 203 LEU B O 1
ATOM 3075 N N . ARG B 1 205 ? -0.407 38.229 -10.760 1.00 44.07 204 ARG B N 1
ATOM 3076 C CA . ARG B 1 205 ? -0.815 39.627 -10.810 1.00 46.87 204 ARG B CA 1
ATOM 3077 C C . ARG B 1 205 ? 0.127 40.453 -9.939 1.00 47.31 204 ARG B C 1
ATOM 3078 O O . ARG B 1 205 ? 0.552 41.539 -10.343 1.00 47.27 204 ARG B O 1
ATOM 3086 N N . ASP B 1 206 ? 0.458 39.909 -8.759 1.00 46.59 205 ASP B N 1
ATOM 3087 C CA . ASP B 1 206 ? 1.311 40.580 -7.790 1.00 47.40 205 ASP B CA 1
ATOM 3088 C C . ASP B 1 206 ? 2.723 40.736 -8.344 1.00 45.45 205 ASP B C 1
ATOM 3089 O O . ASP B 1 206 ? 3.419 41.676 -7.986 1.00 45.68 205 ASP B O 1
ATOM 3094 N N . ALA B 1 207 ? 3.144 39.820 -9.220 1.00 43.39 206 ALA B N 1
ATOM 3095 C CA . ALA B 1 207 ? 4.478 39.879 -9.796 1.00 45.46 206 ALA B CA 1
ATOM 3096 C C . ALA B 1 207 ? 4.546 40.898 -10.932 1.00 46.29 206 ALA B C 1
ATOM 3097 O O . ALA B 1 207 ? 5.618 41.084 -11.501 1.00 49.40 206 ALA B O 1
ATOM 3099 N N . GLY B 1 208 ? 3.403 41.505 -11.287 1.00 46.96 207 GLY B N 1
ATOM 3100 C CA . GLY B 1 208 ? 3.351 42.597 -12.251 1.00 47.11 207 GLY B CA 1
ATOM 3101 C C . GLY B 1 208 ? 2.819 42.179 -13.626 1.00 46.43 207 GLY B C 1
ATOM 3102 O O . GLY B 1 208 ? 2.961 42.934 -14.578 1.00 49.26 207 GLY B O 1
ATOM 3103 N N . PHE B 1 209 ? 2.190 41.002 -13.749 1.00 44.00 208 PHE B N 1
ATOM 3104 C CA . PHE B 1 209 ? 1.558 40.638 -15.012 1.00 45.09 208 PHE B CA 1
ATOM 3105 C C . PHE B 1 209 ? 0.257 41.425 -15.149 1.00 48.35 208 PHE B C 1
ATOM 3106 O O . PHE B 1 209 ? -0.498 41.529 -14.188 1.00 47.80 208 PHE B O 1
ATOM 3114 N N . ARG B 1 210 ? 0.022 41.969 -16.352 1.00 54.10 209 ARG B N 1
ATOM 3115 C CA . ARG B 1 210 ? -1.058 42.918 -16.614 1.00 58.52 209 ARG B CA 1
ATOM 3116 C C . ARG B 1 210 ? -2.383 42.175 -16.764 1.00 54.97 209 ARG B C 1
ATOM 3117 O O . ARG B 1 210 ? -3.432 42.678 -16.366 1.00 54.63 209 ARG B O 1
ATOM 3125 N N . SER B 1 211 ? -2.317 40.987 -17.366 1.00 49.26 210 SER B N 1
ATOM 3126 C CA . SER B 1 211 ? -3.485 40.172 -17.643 1.00 44.44 210 SER B CA 1
ATOM 3127 C C . SER B 1 211 ? -3.131 38.751 -17.217 1.00 42.59 210 SER B C 1
ATOM 3128 O O . SER B 1 211 ? -1.990 38.356 -17.423 1.00 48.10 210 SER B O 1
ATOM 3131 N N . VAL B 1 212 ? -4.076 38.034 -16.585 1.00 39.78 211 VAL B N 1
ATOM 3132 C CA . VAL B 1 212 ? -3.865 36.648 -16.186 1.00 38.41 211 VAL B CA 1
ATOM 3133 C C . VAL B 1 212 ? -5.157 35.882 -16.480 1.00 37.29 211 VAL B C 1
ATOM 3134 O O . VAL B 1 212 ? -6.254 36.426 -16.362 1.00 38.66 211 VAL B O 1
ATOM 3138 N N . ASP B 1 213 ? -5.037 34.630 -16.918 1.00 34.39 212 ASP B N 1
ATOM 3139 C CA . ASP B 1 213 ? -6.221 33.804 -17.108 1.00 34.62 212 ASP B CA 1
ATOM 3140 C C . ASP B 1 213 ? -5.885 32.320 -16.967 1.00 32.14 212 ASP B C 1
ATOM 3141 O O . ASP B 1 213 ? -4.749 31.919 -17.159 1.00 34.55 212 ASP B O 1
ATOM 3146 N N . CYS B 1 214 ? -6.903 31.520 -16.643 1.00 33.04 213 CYS B N 1
ATOM 3147 C CA . CYS B 1 214 ? -6.825 30.074 -16.758 1.00 33.35 213 CYS B CA 1
ATOM 3148 C C . CYS B 1 214 ? -7.477 29.682 -18.078 1.00 32.14 213 CYS B C 1
ATOM 3149 O O . CYS B 1 214 ? -8.658 29.959 -18.265 1.00 32.42 213 CYS B O 1
ATOM 3152 N N . LEU B 1 215 ? -6.697 29.058 -18.973 1.00 29.97 214 LEU B N 1
ATOM 3153 C CA . LEU B 1 215 ? -7.168 28.711 -20.303 1.00 30.87 214 LEU B CA 1
ATOM 3154 C C . LEU B 1 215 ? -7.835 27.335 -20.289 1.00 32.52 214 LEU B C 1
ATOM 3155 O O . LEU B 1 215 ? -8.873 27.152 -20.941 1.00 32.53 214 LEU B O 1
ATOM 3160 N N . ALA B 1 216 ? -7.221 26.377 -19.567 1.00 31.94 215 ALA B N 1
ATOM 3161 C CA . ALA B 1 216 ? -7.689 24.998 -19.557 1.00 31.82 215 ALA B CA 1
ATOM 3162 C C . ALA B 1 216 ? -7.530 24.385 -18.169 1.00 30.26 215 ALA B C 1
ATOM 3163 O O . ALA B 1 216 ? -6.625 24.751 -17.428 1.00 31.22 215 ALA B O 1
ATOM 3165 N N . LYS B 1 217 ? -8.412 23.435 -17.832 1.00 28.54 216 LYS B N 1
ATOM 3166 C CA . LYS B 1 217 ? -8.353 22.781 -16.534 1.00 30.18 216 LYS B CA 1
ATOM 3167 C C . LYS B 1 217 ? -9.050 21.422 -16.583 1.00 30.34 216 LYS B C 1
ATOM 3168 O O . LYS B 1 217 ? -10.087 21.298 -17.217 1.00 30.12 216 LYS B O 1
ATOM 3174 N N . ASP B 1 218 ? -8.435 20.417 -15.923 1.00 31.34 217 ASP B N 1
ATOM 3175 C CA . ASP B 1 218 ? -9.045 19.131 -15.632 1.00 30.90 217 ASP B CA 1
ATOM 3176 C C . ASP B 1 218 ? -8.642 18.763 -14.203 1.00 31.56 217 ASP B C 1
ATOM 3177 O O . ASP B 1 218 ? -7.606 18.136 -13.988 1.00 30.34 217 ASP B O 1
ATOM 3182 N N . PHE B 1 219 ? -9.442 19.246 -13.245 1.00 31.52 218 PHE B N 1
ATOM 3183 C CA . PHE B 1 219 ? -9.269 19.063 -11.814 1.00 33.49 218 PHE B CA 1
ATOM 3184 C C . PHE B 1 219 ? -7.859 19.495 -11.404 1.00 32.86 218 PHE B C 1
ATOM 3185 O O . PHE B 1 219 ? -7.590 20.690 -11.322 1.00 32.66 218 PHE B O 1
ATOM 3193 N N . ARG B 1 220 ? -6.966 18.526 -11.157 1.00 30.57 219 ARG B N 1
ATOM 3194 C CA . ARG B 1 220 ? -5.619 18.791 -10.662 1.00 29.47 219 ARG B CA 1
ATOM 3195 C C . ARG B 1 220 ? -4.724 19.468 -11.710 1.00 29.96 219 ARG B C 1
ATOM 3196 O O . ARG B 1 220 ? -3.683 20.026 -11.359 1.00 29.00 219 ARG B O 1
ATOM 3204 N N . PHE B 1 221 ? -5.091 19.429 -12.997 1.00 30.94 220 PHE B N 1
ATOM 3205 C CA . PHE B 1 221 ? -4.196 19.959 -14.017 1.00 29.99 220 PHE B CA 1
ATOM 3206 C C . PHE B 1 221 ? -4.804 21.188 -14.688 1.00 30.35 220 PHE B C 1
ATOM 3207 O O . PHE B 1 221 ? -5.971 21.195 -15.065 1.00 32.35 220 PHE B O 1
ATOM 3215 N N . ALA B 1 222 ? -3.977 22.230 -14.859 1.00 30.98 221 ALA B N 1
ATOM 3216 C CA . ALA B 1 222 ? -4.460 23.497 -15.384 1.00 31.21 221 ALA B CA 1
ATOM 3217 C C . ALA B 1 222 ? -3.366 24.184 -16.187 1.00 31.93 221 ALA B C 1
ATOM 3218 O O . ALA B 1 222 ? -2.192 24.036 -15.880 1.00 36.80 221 ALA B O 1
ATOM 3220 N N . THR B 1 223 ? -3.776 24.901 -17.239 1.00 32.72 222 THR B N 1
ATOM 3221 C CA . THR B 1 223 ? -2.901 25.772 -18.000 1.00 32.58 222 THR B CA 1
ATOM 3222 C C . THR B 1 223 ? -3.374 27.194 -17.725 1.00 31.79 222 THR B C 1
ATOM 3223 O O . THR B 1 223 ? -4.541 27.505 -17.928 1.00 28.70 222 THR B O 1
ATOM 3227 N N . TYR B 1 224 ? -2.455 28.030 -17.242 1.00 33.15 223 TYR B N 1
ATOM 3228 C CA . TYR B 1 224 ? -2.767 29.429 -17.029 1.00 33.10 223 TYR B CA 1
ATOM 3229 C C . TYR B 1 224 ? -1.629 30.275 -17.588 1.00 34.08 223 TYR B C 1
ATOM 3230 O O . TYR B 1 224 ? -0.547 29.776 -17.895 1.00 33.46 223 TYR B O 1
ATOM 3239 N N . ALA B 1 225 ? -1.910 31.564 -17.753 1.00 35.09 224 ALA B N 1
ATOM 3240 C CA . ALA B 1 225 ? -0.956 32.457 -18.390 1.00 37.02 224 ALA B CA 1
ATOM 3241 C C . ALA B 1 225 ? -1.053 33.861 -17.808 1.00 37.31 224 ALA B C 1
ATOM 3242 O O . ALA B 1 225 ? -2.051 34.229 -17.192 1.00 35.40 224 ALA B O 1
ATOM 3244 N N . GLY B 1 226 ? 0.015 34.624 -18.037 1.00 38.39 225 GLY B N 1
ATOM 3245 C CA . GLY B 1 226 ? 0.047 36.042 -17.736 1.00 39.98 225 GLY B CA 1
ATOM 3246 C C . GLY B 1 226 ? 0.743 36.771 -18.878 1.00 39.95 225 GLY B C 1
ATOM 3247 O O . GLY B 1 226 ? 1.687 36.233 -19.453 1.00 41.10 225 GLY B O 1
ATOM 3248 N N . TRP B 1 227 ? 0.235 37.961 -19.215 1.00 39.92 226 TRP B N 1
ATOM 3249 C CA . TRP B 1 227 ? 0.848 38.835 -20.207 1.00 41.04 226 TRP B CA 1
ATOM 3250 C C . TRP B 1 227 ? 1.433 40.069 -19.522 1.00 44.74 226 TRP B C 1
ATOM 3251 O O . TRP B 1 227 ? 0.890 40.539 -18.520 1.00 43.89 226 TRP B O 1
ATOM 3262 N N . VAL B 1 228 ? 2.528 40.600 -20.088 1.00 47.82 227 VAL B N 1
ATOM 3263 C CA . VAL B 1 228 ? 3.211 41.767 -19.536 1.00 49.65 227 VAL B CA 1
ATOM 3264 C C . VAL B 1 228 ? 2.696 43.043 -20.224 1.00 51.18 227 VAL B C 1
ATOM 3265 O O . VAL B 1 228 ? 2.402 42.939 -21.426 1.00 54.38 227 VAL B O 1
#

Radius of gyration: 21.97 Å; Cα contacts (8 Å, |Δi|>4): 834; chains: 2; bounding box: 64×44×45 Å

Secondary structure (DSSP, 8-state):
-HHHHHHHHHHSTTHHHHHHHHHHHHHHHSPSS-EEEEET-TTTHHHHHHHHH-TT-EEEEEES-HHHHHHHHHH--EEEE--TTSPPPSS-EEEEEEES-GGGS-HHHHHHHHHHHHHHEEEEEEEEEEEE---SSHHHHHHHHHHHHHHHHHTT--HHHHHHHHHHGGG-----HHHHHHHHHHTT-SEEEEEEEETTEEEEEEE-/-HHHHHHHHHHSTTHHHHHHHHHHHHHHHSPSS-EEEEET-TTTHHHHHHHHHSTT-EEEEEES-HHHHHHHHHH--EEEEE--TTSPPPSS-EEEEEEES-GGGS-HHHHHHHHHHHHHHEEEEEEEEEEEE---SSHHHHHHHHHHHHHHHHHTT--HHHHHHHHHHHTS-----HHHHHHHHHHTT-SEEEEEEEETTEEEEEEE-

Sequence (417 aa):
PTTFDALRRQLIPSFDLIYEAAVRTVAATVPTAPRVLDLGAGTGLLSAAILRELPDSEVVLVDRSELMLTQARGRFVTVQTGDLTDPLPEGGFDAVVSGLAIHHLSHTGKRDLFRRIREALRPGGVFVNVEQVQGPLPHLESLYDSQHELHVIREQAPAHEWAAGRERMKFDVCIDLETQLQWLRDAGFRSVDCLAKDFRFATYAGWVPTTFDALRRQLIPSFDLIYEAAVRTVAATVPTAPRVLDLGAGTGLLSAAILRELPDSEVVLVDRSELMLTQARGRFGVTVQTGDLTDPLPEGGFDAVVSGLAIHHLSHTGKRDLFRRIREALRPGGVFVNVEQVQGPLPHLESLYDSQHELHVIREQAPAHEWAAGRERMKFDVCIDLETQLQWLRDAGFRSVDCLAKDFRFATYAGWV

InterPro domains:
  IPR029063 S-adenosyl-L-methionine-dependent methyltransferase superfamily [G3DSA:3.40.50.150] (15-226)
  IPR029063 S-adenosyl-L-methionine-dependent methyltransferase superfamily [SSF53335] (22-216)
  IPR041698 Methyltransferase domain 25 [PF13649] (50-144)

Foldseek 3Di:
DVVVVLLVQLQDPPVVVQLVLQLVVLVVFFDQQWEEEEEQCFLNPSVVSNCVVRVSHHYEYEHQDPVRQVNNVVVPHHYDHDHLLDQDDADAGQEYEYEARLQLDDPVSLLVSLLSNQVRHDASHKYKYWYFAAQQDPVLNVVLVVQSVVSNVVSVNPPVVNVVVVVCCVSGNHYHPVVSQVSNVVSPFPDKDWRDDDRRTTMIMTTD/DVVVVLLCQLQDPPSVVQLVLQLVVLVVFFDQQWEEEEEQCQLVVSVVSNCVVRVNHQYEYEHQDVPSQVNNVVVHVYHYDHDHLLDQDDADAGQEYEYEADLLQDDPVSSLVSLLSNQVRHDARHKYKYWYFAAQQDPVLNVVLVVQSVVSSVVSVNDPVVNVVVVVVVVVGNHYHPVVVQVSNVVSPFPDKDWRDDDRRTTMIMGTD

B-factor: mean 52.9, std 16.57, range [28.54, 112.84]